Protein AF-A0A965IZ33-F1 (afdb_monomer)

Foldseek 3Di:
DPPDPCPDQDPLVVVLVVLLVQLVVLLVVLVCVVCVVPDDPVVVVVVCVLQVVLVVVLSVLLSVLCVVLVLSVDRLQPDDPVSLVSQLVSLVVSLVVLVVVQVCCCPPPDVGGSDDNSSSVSSSVSSSCRSVVSSVVNNVVVVVVLPDPDDAAEEEEEDPDPQSVLLQVQQRPPSVHRHHHQAYEYPPPVQAQDDDPNHHYHHLVCVLVCCVVVVHAEYEYRDQDDALVVQLVSLVSCLVSLHAYWYADHCVPAVVSDGHPVNTGGDDLQSNVDDDDFDFPLVLLLVQQAQFEEEQAVCLFLLNLLLVVVSLVSHYVEYEYEEQDPPSLVVSVVVCCVVRVPHHYHYHNDALLPLVSVLVVLVVDLGQEYEYPFADDDQLVCLLVLLVRLSRLQNSLLSNLVSCFVSQHQEYEYEAELCLVVHLTSNNLSNVLSLLNLLLCQVVGNYAYEYEYDWAEPPTPPDLSVQLVVQVVVQDAREDADQLAWTFYDYSNRVSSVSSRRRSPGPHNWYKYFDRPDIDGVVVSSVSVCSNVSHDEPPRYHYDHDHDDRRDDSYRDDPDDPVQWADDPGRGITTGNDDRFDPVLNVLSVVVNVCSVVDDSPPDDSVVVSVVSVVSCCCNVPPDPPPPPVFVVLLVVCCVPQNDALFGDDPRDTDDQVCCCVFQVQKDFDPGRDRSNDPPGDIGGNPPPDDDPVVRGTDPDDD

Structure (mmCIF, N/CA/C/O backbone):
data_AF-A0A965IZ33-F1
#
_entry.id   AF-A0A965IZ33-F1
#
loop_
_atom_site.group_PDB
_atom_site.id
_atom_site.type_symbol
_atom_site.label_atom_id
_atom_site.label_alt_id
_atom_site.label_comp_id
_atom_site.label_asym_id
_atom_site.label_entity_id
_atom_site.label_seq_id
_atom_site.pdbx_PDB_ins_code
_atom_site.Cartn_x
_atom_site.Cartn_y
_atom_site.Cartn_z
_atom_site.occupancy
_atom_site.B_iso_or_equiv
_atom_site.auth_seq_id
_atom_site.auth_comp_id
_atom_site.auth_asym_id
_atom_site.auth_atom_id
_atom_site.pdbx_PDB_model_num
ATOM 1 N N . MET A 1 1 ? -14.655 -6.123 55.366 1.00 35.91 1 MET A N 1
ATOM 2 C CA . MET A 1 1 ? -15.779 -6.940 54.850 1.00 35.91 1 MET A CA 1
ATOM 3 C C . MET A 1 1 ? -15.401 -7.490 53.475 1.00 35.91 1 MET A C 1
ATOM 5 O O . MET A 1 1 ? -15.659 -6.842 52.479 1.00 35.91 1 MET A O 1
ATOM 9 N N . ASN A 1 2 ? -14.734 -8.649 53.425 1.00 28.41 2 ASN A N 1
ATOM 10 C CA . ASN A 1 2 ? -14.195 -9.268 52.197 1.00 28.41 2 ASN A CA 1
ATOM 11 C C . ASN A 1 2 ? -14.794 -10.672 51.960 1.00 28.41 2 ASN A C 1
ATOM 13 O O . ASN A 1 2 ? -14.105 -11.594 51.541 1.00 28.41 2 ASN A O 1
ATOM 17 N N . PHE A 1 3 ? -16.081 -10.867 52.265 1.00 32.06 3 PHE A N 1
ATOM 18 C CA . PHE A 1 3 ? -16.703 -12.201 52.250 1.00 32.06 3 PHE A CA 1
ATOM 19 C C . PHE A 1 3 ? -17.368 -12.597 50.915 1.00 32.06 3 PHE A C 1
ATOM 21 O O . PHE A 1 3 ? -18.018 -13.633 50.842 1.00 32.06 3 PHE A O 1
ATOM 28 N N . LEU A 1 4 ? -17.223 -11.803 49.844 1.00 40.75 4 LEU A N 1
ATOM 29 C CA . LEU A 1 4 ? -17.969 -12.002 48.588 1.00 40.75 4 LEU A CA 1
ATOM 30 C C . LEU A 1 4 ? -17.113 -11.985 47.308 1.00 40.75 4 LEU A C 1
ATOM 32 O O . LEU A 1 4 ? -17.616 -11.668 46.232 1.00 40.75 4 LEU A O 1
ATOM 36 N N . SER A 1 5 ? -15.840 -12.395 47.353 1.00 34.38 5 SER A N 1
ATOM 37 C CA . SER A 1 5 ? -15.087 -12.647 46.111 1.00 34.38 5 SER A CA 1
ATOM 38 C C . SER A 1 5 ? -15.433 -14.028 45.523 1.00 34.38 5 SER A C 1
ATOM 40 O O . SER A 1 5 ? -14.655 -14.981 45.596 1.00 34.38 5 SER A O 1
ATOM 42 N N . PHE A 1 6 ? -16.619 -14.169 44.927 1.00 47.00 6 PHE A N 1
ATOM 43 C CA . PHE A 1 6 ? -17.034 -15.393 44.231 1.00 47.00 6 PHE A CA 1
ATOM 44 C C . PHE A 1 6 ? -16.296 -15.549 42.879 1.00 47.00 6 PHE A C 1
ATOM 46 O O . PHE A 1 6 ? -16.851 -15.306 41.803 1.00 47.00 6 PHE A O 1
ATOM 53 N N . LYS A 1 7 ? -15.032 -15.991 42.902 1.00 44.31 7 LYS A N 1
ATOM 54 C CA . LYS A 1 7 ? -14.272 -16.381 41.691 1.00 44.31 7 LYS A CA 1
ATOM 55 C C . LYS A 1 7 ? -14.630 -17.785 41.163 1.00 44.31 7 LYS A C 1
ATOM 57 O O . LYS A 1 7 ? -14.311 -18.087 40.019 1.00 44.31 7 LYS A O 1
ATOM 62 N N . SER A 1 8 ? -15.347 -18.612 41.929 1.00 50.97 8 SER A N 1
ATOM 63 C CA . SER A 1 8 ? -15.806 -19.951 41.520 1.00 50.97 8 SER A CA 1
ATOM 64 C C . SER A 1 8 ? -17.309 -19.991 41.199 1.00 50.97 8 SER A C 1
ATOM 66 O O . SER A 1 8 ? -18.077 -19.123 41.627 1.00 50.97 8 SER A O 1
ATOM 68 N N . ARG A 1 9 ? -17.730 -20.992 40.404 1.00 58.75 9 ARG A N 1
ATOM 69 C CA . ARG A 1 9 ? -19.145 -21.304 40.129 1.00 58.75 9 ARG A CA 1
ATOM 70 C C . ARG A 1 9 ? -19.872 -21.437 41.470 1.00 58.75 9 ARG A C 1
ATOM 72 O O . ARG A 1 9 ? -19.558 -22.355 42.220 1.00 58.75 9 ARG A O 1
ATOM 79 N N . THR A 1 10 ? -20.807 -20.535 41.776 1.00 67.62 10 THR A N 1
ATOM 80 C CA . THR A 1 10 ? -21.605 -20.613 43.007 1.00 67.62 10 THR A CA 1
ATOM 81 C C . THR A 1 10 ? -22.274 -21.993 43.061 1.00 67.62 10 THR A C 1
ATOM 83 O O . THR A 1 10 ? -22.997 -22.335 42.119 1.00 67.62 10 THR A O 1
ATOM 86 N N . PRO A 1 11 ? -22.007 -22.818 44.090 1.00 79.88 11 PRO A N 1
ATOM 87 C CA . PRO A 1 11 ? -22.611 -24.137 44.204 1.00 79.88 11 PRO A CA 1
ATOM 88 C C . PRO A 1 11 ? -24.137 -24.055 44.128 1.00 79.88 11 PRO A C 1
ATOM 90 O O . PRO A 1 11 ? -24.753 -23.213 44.780 1.00 79.88 11 PRO A O 1
ATOM 93 N N . ARG A 1 12 ? -24.761 -24.941 43.343 1.00 82.75 12 ARG A N 1
ATOM 94 C CA . ARG A 1 12 ? -26.215 -24.912 43.090 1.00 82.75 12 ARG A CA 1
ATOM 95 C C . ARG A 1 12 ? -27.047 -25.021 44.367 1.00 82.75 12 ARG A C 1
ATOM 97 O O . ARG A 1 12 ? -28.110 -24.419 44.447 1.00 82.75 12 ARG A O 1
ATOM 104 N N . TRP A 1 13 ? -26.550 -25.741 45.373 1.00 83.75 13 TRP A N 1
ATOM 105 C CA . TRP A 1 13 ? -27.223 -25.866 46.664 1.00 83.75 13 TRP A CA 1
ATOM 106 C C . TRP A 1 13 ? -27.332 -24.520 47.399 1.00 83.75 13 TRP A C 1
ATOM 108 O O . TRP A 1 13 ? -28.352 -24.273 48.029 1.00 83.75 13 TRP A O 1
ATOM 118 N N . ILE A 1 14 ? -26.353 -23.614 47.249 1.00 86.12 14 ILE A N 1
ATOM 119 C CA . ILE A 1 14 ? -26.418 -22.261 47.830 1.00 86.12 14 ILE A CA 1
ATOM 120 C C . ILE A 1 14 ? -27.552 -21.467 47.183 1.00 86.12 14 ILE A C 1
ATOM 122 O O . ILE A 1 14 ? -28.280 -20.769 47.878 1.00 86.12 14 ILE A O 1
ATOM 126 N N . VAL A 1 15 ? -27.725 -21.598 45.864 1.00 87.75 15 VAL A N 1
ATOM 127 C CA . VAL A 1 15 ? -28.808 -20.924 45.131 1.00 87.75 15 VAL A CA 1
ATOM 128 C C . VAL A 1 15 ? -30.169 -21.436 45.596 1.00 87.75 15 VAL A C 1
ATOM 130 O O . VAL A 1 15 ? -31.047 -20.634 45.882 1.00 87.75 15 VAL A O 1
ATOM 133 N N . VAL A 1 16 ? -30.322 -22.756 45.748 1.00 89.81 16 VAL A N 1
ATOM 134 C CA . VAL A 1 16 ? -31.561 -23.359 46.267 1.00 89.81 16 VAL A CA 1
ATOM 135 C C . VAL A 1 16 ? -31.873 -22.857 47.676 1.00 89.81 16 VAL A C 1
ATOM 137 O O . VAL A 1 16 ? -32.997 -22.439 47.934 1.00 89.81 16 VAL A O 1
ATOM 140 N N . VAL A 1 17 ? -30.887 -22.863 48.578 1.00 91.00 17 VAL A N 1
ATOM 141 C CA . VAL A 1 17 ? -31.070 -22.377 49.954 1.00 91.00 17 VAL A CA 1
ATOM 142 C C . VAL A 1 17 ? -31.431 -20.891 49.959 1.00 91.00 17 VAL A C 1
ATOM 144 O O . VAL A 1 17 ? -32.381 -20.506 50.629 1.00 91.00 17 VAL A O 1
ATOM 147 N N . ALA A 1 18 ? -30.735 -20.062 49.179 1.00 91.31 18 ALA A N 1
ATOM 148 C CA . ALA A 1 18 ? -31.028 -18.635 49.077 1.00 91.31 18 ALA A CA 1
ATOM 149 C C . ALA A 1 18 ? -32.442 -18.369 48.538 1.00 91.31 18 ALA A C 1
ATOM 151 O O . ALA A 1 18 ? -33.161 -17.553 49.107 1.00 91.31 18 ALA A O 1
ATOM 152 N N . ASP A 1 19 ? -32.866 -19.078 47.489 1.00 92.69 19 ASP A N 1
ATOM 153 C CA . ASP A 1 19 ? -34.197 -18.919 46.896 1.00 92.69 19 ASP A CA 1
ATOM 154 C C . ASP A 1 19 ? -35.310 -19.340 47.870 1.00 92.69 19 ASP A C 1
ATOM 156 O O . ASP A 1 19 ? -36.341 -18.671 47.955 1.00 92.69 19 ASP A O 1
ATOM 160 N N . LEU A 1 20 ? -35.098 -20.411 48.646 1.00 94.00 20 LEU A N 1
ATOM 161 C CA . LEU A 1 20 ? -36.028 -20.830 49.700 1.00 94.00 20 LEU A CA 1
ATOM 162 C C . LEU A 1 20 ? -36.089 -19.819 50.849 1.00 94.00 20 LEU A C 1
ATOM 164 O O . LEU A 1 20 ? -37.179 -19.521 51.335 1.00 94.00 20 LEU A O 1
ATOM 168 N N . THR A 1 21 ? -34.951 -19.254 51.258 1.00 94.31 21 THR A N 1
ATOM 169 C CA . THR A 1 21 ? -34.909 -18.196 52.277 1.00 94.31 21 THR A CA 1
ATOM 170 C C . THR A 1 21 ? -35.626 -16.938 51.793 1.00 94.31 21 THR A C 1
ATOM 172 O O . THR A 1 21 ? -36.412 -16.364 52.539 1.00 94.31 21 THR A O 1
ATOM 175 N N . ILE A 1 22 ? -35.426 -16.540 50.533 1.00 94.69 22 ILE A N 1
ATOM 176 C CA . ILE A 1 22 ? -36.132 -15.405 49.923 1.00 94.69 22 ILE A CA 1
ATOM 177 C C . ILE A 1 22 ? -37.646 -15.652 49.908 1.00 94.69 22 ILE A C 1
ATOM 179 O O . ILE A 1 22 ? -38.409 -14.761 50.276 1.00 94.69 22 ILE A O 1
ATOM 183 N N . ALA A 1 23 ? -38.089 -16.859 49.542 1.00 93.94 23 ALA A N 1
ATOM 184 C CA . ALA A 1 23 ? -39.506 -17.219 49.569 1.00 93.94 23 ALA A CA 1
ATOM 185 C C . ALA A 1 23 ? -40.085 -17.214 50.998 1.00 93.94 23 ALA A C 1
ATOM 187 O O . ALA A 1 23 ? -41.206 -16.762 51.215 1.00 93.94 23 ALA A O 1
ATOM 188 N N . ALA A 1 24 ? -39.317 -17.659 51.996 1.00 93.38 24 ALA A N 1
ATOM 189 C CA . ALA A 1 24 ? -39.726 -17.589 53.398 1.00 93.38 24 ALA A CA 1
ATOM 190 C C . ALA A 1 24 ? -39.815 -16.139 53.909 1.00 93.38 24 ALA A C 1
ATOM 192 O O . ALA A 1 24 ? -40.760 -15.792 54.616 1.00 93.38 24 ALA A O 1
ATOM 193 N N . MET A 1 25 ? -38.879 -15.270 53.511 1.00 94.25 25 MET A N 1
ATOM 194 C CA . MET A 1 25 ? -38.942 -13.833 53.804 1.00 94.25 25 MET A CA 1
ATOM 195 C C . MET A 1 25 ? -40.164 -13.181 53.149 1.00 94.25 25 MET A C 1
ATOM 197 O O . MET A 1 25 ? -40.841 -12.380 53.788 1.00 94.25 25 MET A O 1
ATOM 201 N N . ALA A 1 26 ? -40.482 -13.551 51.905 1.00 95.25 26 ALA A N 1
ATOM 202 C CA . ALA A 1 26 ? -41.687 -13.096 51.218 1.00 95.25 26 ALA A CA 1
ATOM 203 C C . ALA A 1 26 ? -42.967 -13.521 51.949 1.00 95.25 26 ALA A C 1
ATOM 205 O O . ALA A 1 26 ? -43.865 -12.698 52.117 1.00 95.25 26 ALA A O 1
ATOM 206 N N . LEU A 1 27 ? -43.030 -14.763 52.442 1.00 93.06 27 LEU A N 1
ATOM 207 C CA . LEU A 1 27 ? -44.142 -15.239 53.265 1.00 93.06 27 LEU A CA 1
ATOM 208 C C . LEU A 1 27 ? -44.263 -14.426 54.564 1.00 93.06 27 LEU A C 1
ATOM 210 O O . LEU A 1 27 ? -45.355 -13.977 54.902 1.00 93.06 27 LEU A O 1
ATOM 214 N N . GLY A 1 28 ? -43.151 -14.180 55.262 1.00 90.12 28 GLY A N 1
ATOM 215 C CA . GLY A 1 28 ? -43.133 -13.348 56.469 1.00 90.12 28 GLY A CA 1
ATOM 216 C C . GLY A 1 28 ? -43.634 -11.924 56.211 1.00 90.12 28 GLY A C 1
ATOM 217 O O . GLY A 1 28 ? -44.478 -11.424 56.950 1.00 90.12 28 GLY A O 1
ATOM 218 N N . ILE A 1 29 ? -43.187 -11.296 55.120 1.00 90.50 29 ILE A N 1
ATOM 219 C CA . ILE A 1 29 ? -43.644 -9.959 54.716 1.00 90.50 29 ILE A CA 1
ATOM 220 C C . ILE A 1 29 ? -45.129 -9.968 54.337 1.00 90.50 29 ILE A C 1
ATOM 222 O O . ILE A 1 29 ? -45.852 -9.057 54.727 1.00 90.50 29 ILE A O 1
ATOM 226 N N . ALA A 1 30 ? -45.620 -11.004 53.653 1.00 91.75 30 ALA A N 1
ATOM 227 C CA . ALA A 1 30 ? -47.043 -11.143 53.340 1.00 91.75 30 ALA A CA 1
ATOM 228 C C . ALA A 1 30 ? -47.914 -11.233 54.608 1.00 91.75 30 ALA A C 1
ATOM 230 O O . ALA A 1 30 ? -48.994 -10.645 54.661 1.00 91.75 30 ALA A O 1
ATOM 231 N N . TYR A 1 31 ? -47.431 -11.921 55.645 1.00 88.06 31 TYR A N 1
ATOM 232 C CA . TYR A 1 31 ? -48.082 -11.964 56.955 1.00 88.06 31 TYR A CA 1
ATOM 233 C C . TYR A 1 31 ? -48.046 -10.605 57.671 1.00 88.06 31 TYR A C 1
ATOM 235 O O . TYR A 1 31 ? -49.074 -10.175 58.191 1.00 88.06 31 TYR A O 1
ATOM 243 N N . LEU A 1 32 ? -46.909 -9.901 57.654 1.00 86.44 32 LEU A N 1
ATOM 244 C CA . LEU A 1 32 ? -46.787 -8.562 58.247 1.00 86.44 32 LEU A CA 1
ATOM 245 C C . LEU A 1 32 ? -47.727 -7.549 57.582 1.00 86.44 32 LEU A C 1
ATOM 247 O O . LEU A 1 32 ? -48.401 -6.797 58.280 1.00 86.44 32 LEU A O 1
ATOM 251 N N . LEU A 1 33 ? -47.807 -7.570 56.247 1.00 86.44 33 LEU A N 1
ATOM 252 C CA . LEU A 1 33 ? -48.692 -6.698 55.473 1.00 86.44 33 LEU A CA 1
ATOM 253 C C . LEU A 1 33 ? -50.172 -7.007 55.716 1.00 86.44 33 LEU A C 1
ATOM 255 O O . LEU A 1 33 ? -50.982 -6.091 55.777 1.00 86.44 33 LEU A O 1
ATOM 259 N N . ARG A 1 34 ? -50.543 -8.283 55.888 1.00 84.12 34 ARG A N 1
ATOM 260 C CA . ARG A 1 34 ? -51.941 -8.657 56.158 1.00 84.12 34 ARG A CA 1
ATOM 261 C C . ARG A 1 34 ? -52.457 -8.121 57.489 1.00 84.12 34 ARG A C 1
ATOM 263 O O . ARG A 1 34 ? -53.636 -7.800 57.592 1.00 84.12 34 ARG A O 1
ATOM 270 N N . PHE A 1 35 ? -51.600 -8.118 58.502 1.00 78.50 35 PHE A N 1
ATOM 271 C CA . PHE A 1 35 ? -51.963 -7.791 59.879 1.00 78.50 35 PHE A CA 1
ATOM 272 C C . PHE A 1 35 ? -51.661 -6.340 60.259 1.00 78.50 35 PHE A C 1
ATOM 274 O O . PHE A 1 35 ? -51.789 -5.984 61.429 1.00 78.50 35 PHE A O 1
ATOM 281 N N . ASP A 1 36 ? -51.252 -5.526 59.279 1.00 70.12 36 ASP A N 1
ATOM 282 C CA . ASP A 1 36 ? -51.009 -4.081 59.383 1.00 70.12 36 ASP A CA 1
ATOM 283 C C . ASP A 1 36 ? -50.126 -3.678 60.585 1.00 70.12 36 ASP A C 1
ATOM 285 O O . ASP A 1 36 ? -50.217 -2.581 61.123 1.00 70.12 36 ASP A O 1
ATOM 289 N N . MET A 1 37 ? -49.293 -4.614 61.064 1.00 65.00 37 MET A N 1
ATOM 290 C CA . MET A 1 37 ? -48.515 -4.534 62.312 1.00 65.00 37 MET A CA 1
ATOM 291 C C . MET A 1 37 ? -49.319 -4.216 63.596 1.00 65.00 37 MET A C 1
ATOM 293 O O . MET A 1 37 ? -48.711 -3.951 64.632 1.00 65.00 37 MET A O 1
ATOM 297 N N . MET A 1 38 ? -50.657 -4.282 63.566 1.00 64.69 38 MET A N 1
ATOM 298 C CA . MET A 1 38 ? -51.553 -3.929 64.682 1.00 64.69 38 MET A CA 1
ATOM 299 C C . MET A 1 38 ? -52.382 -5.110 65.218 1.00 64.69 38 MET A C 1
ATOM 301 O O . MET A 1 38 ? -53.336 -4.900 65.966 1.00 64.69 38 MET 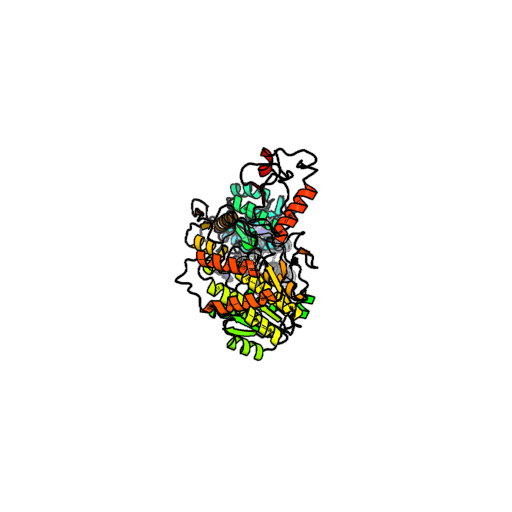A O 1
ATOM 305 N N . ALA A 1 39 ? -52.052 -6.353 64.849 1.00 71.19 39 ALA A N 1
ATOM 306 C CA . ALA A 1 39 ? -52.787 -7.522 65.332 1.00 71.19 39 ALA A CA 1
ATOM 307 C C . ALA A 1 39 ? -52.683 -7.697 66.856 1.00 71.19 39 ALA A C 1
ATOM 309 O O . ALA A 1 39 ? -51.618 -7.557 67.457 1.00 71.19 39 ALA A O 1
ATOM 310 N N . ASP A 1 40 ? -53.806 -8.067 67.462 1.00 74.44 40 ASP A N 1
ATOM 311 C CA . ASP A 1 40 ? -53.905 -8.458 68.858 1.00 74.44 40 ASP A CA 1
ATOM 312 C C . ASP A 1 40 ? -53.204 -9.806 69.112 1.00 74.44 40 ASP A C 1
ATOM 314 O O . ASP A 1 40 ? -53.103 -10.674 68.237 1.00 74.44 40 ASP A O 1
ATOM 318 N N . GLN A 1 41 ? -52.724 -10.000 70.344 1.00 74.50 41 GLN A N 1
ATOM 319 C CA . GLN A 1 41 ? -51.937 -11.178 70.729 1.00 74.50 41 GLN A CA 1
ATOM 320 C C . GLN A 1 41 ? -52.689 -12.500 70.481 1.00 74.50 41 GLN A C 1
ATOM 322 O O . GLN A 1 41 ? -52.070 -13.530 70.202 1.00 74.50 41 GLN A O 1
ATOM 327 N N . GLU A 1 42 ? -54.022 -12.490 70.564 1.00 76.56 42 GLU A N 1
ATOM 328 C CA . GLU A 1 42 ? -54.849 -13.676 70.350 1.00 76.56 42 GLU A CA 1
ATOM 329 C C . GLU A 1 42 ? -54.879 -14.095 68.871 1.00 76.56 42 GLU A C 1
ATOM 331 O O . GLU A 1 42 ? -54.679 -15.276 68.562 1.00 76.56 42 GLU A O 1
ATOM 336 N N . THR A 1 43 ? -55.048 -13.142 67.950 1.00 76.50 43 THR A N 1
ATOM 337 C CA . THR A 1 43 ? -55.001 -13.394 66.499 1.00 76.50 43 THR A CA 1
ATOM 338 C C . THR A 1 43 ? -53.626 -13.886 66.056 1.00 76.50 43 THR A C 1
ATOM 340 O O . THR A 1 43 ? -53.537 -14.862 65.305 1.00 76.50 43 THR A O 1
ATOM 343 N N . VAL A 1 44 ? -52.547 -13.291 66.578 1.00 78.62 44 VAL A N 1
ATOM 344 C CA . VAL A 1 44 ? -51.171 -13.727 66.282 1.00 78.62 44 VAL A CA 1
ATOM 345 C C . VAL A 1 44 ? -50.942 -15.171 66.733 1.00 78.62 44 VAL A C 1
ATOM 347 O O . VAL A 1 44 ? -50.417 -15.976 65.966 1.00 78.62 44 VAL A O 1
ATOM 350 N N . ASN A 1 45 ? -51.382 -15.538 67.940 1.00 79.81 45 ASN A N 1
ATOM 351 C CA . ASN A 1 45 ? -51.218 -16.899 68.458 1.00 79.81 45 ASN A CA 1
ATOM 352 C C . ASN A 1 45 ? -52.018 -17.937 67.650 1.00 79.81 45 ASN A C 1
ATOM 354 O O . ASN A 1 45 ? -51.513 -19.034 67.385 1.00 79.81 45 ASN A O 1
ATOM 358 N N . LYS A 1 46 ? -53.246 -17.602 67.228 1.00 79.50 46 LYS A N 1
ATOM 359 C CA . LYS A 1 46 ? -54.080 -18.482 66.386 1.00 79.50 46 LYS A CA 1
ATOM 360 C C . LYS A 1 46 ? -53.438 -18.729 65.021 1.00 79.50 46 LYS A C 1
ATOM 362 O O . LYS A 1 46 ? -53.320 -19.881 64.601 1.00 79.50 46 LYS A O 1
ATOM 367 N N . GLU A 1 47 ? -52.978 -17.673 64.358 1.00 81.88 47 GLU A N 1
ATOM 368 C CA . GLU A 1 47 ? -52.346 -17.757 63.036 1.00 81.88 47 GLU A CA 1
ATOM 369 C C . GLU A 1 47 ? -50.960 -18.411 63.108 1.00 81.88 47 GLU A C 1
ATOM 371 O O . GLU A 1 47 ? -50.627 -19.238 62.261 1.00 81.88 47 GLU A O 1
ATOM 376 N N . TRP A 1 48 ? -50.179 -18.165 64.165 1.00 82.06 48 TRP A N 1
ATOM 377 C CA . TRP A 1 48 ? -48.899 -18.844 64.390 1.00 82.06 48 TRP A CA 1
ATOM 378 C C . TRP A 1 48 ? -49.058 -20.357 64.585 1.00 82.06 48 TRP A C 1
ATOM 380 O O . TRP A 1 48 ? -48.284 -21.149 64.040 1.00 82.06 48 TRP A O 1
ATOM 390 N N . ASN A 1 49 ? -50.086 -20.795 65.316 1.00 82.44 49 ASN A N 1
ATOM 391 C CA . ASN A 1 49 ? -50.382 -22.220 65.494 1.00 82.44 49 ASN A CA 1
ATOM 392 C C . ASN A 1 49 ? -50.775 -22.905 64.167 1.00 82.44 49 ASN A C 1
ATOM 394 O O . ASN A 1 49 ? -50.476 -24.079 63.952 1.00 82.44 49 ASN A O 1
ATOM 398 N N . GLN A 1 50 ? -51.416 -22.178 63.246 1.00 81.06 50 GLN A N 1
ATOM 399 C CA . GLN A 1 50 ? -51.732 -22.683 61.905 1.00 81.06 50 GLN A CA 1
ATOM 400 C C . GLN A 1 50 ? -50.508 -22.667 60.974 1.00 81.06 50 GLN A C 1
ATOM 402 O O . GLN A 1 50 ? -50.247 -23.651 60.271 1.00 81.06 50 GLN A O 1
ATOM 407 N N . LEU A 1 51 ? -49.724 -21.587 61.010 1.00 84.50 51 LEU A N 1
ATOM 408 C CA . LEU A 1 51 ? -48.521 -21.399 60.203 1.00 84.50 51 LEU A CA 1
ATOM 409 C C . LEU A 1 51 ? -47.434 -22.413 60.568 1.00 84.50 51 LEU A C 1
ATOM 411 O O . LEU A 1 51 ? -46.892 -23.067 59.682 1.00 84.50 51 LEU A O 1
ATOM 415 N N . SER A 1 52 ? -47.149 -22.600 61.858 1.00 84.25 52 SER A N 1
ATOM 416 C CA . SER A 1 52 ? -46.109 -23.523 62.344 1.00 84.25 52 SER A CA 1
ATOM 417 C C . SER A 1 52 ? -46.333 -24.975 61.904 1.00 84.25 52 SER A C 1
ATOM 419 O O . SER A 1 52 ? -45.372 -25.685 61.613 1.00 84.25 52 SER A O 1
ATOM 421 N N . LYS A 1 53 ? -47.593 -25.405 61.763 1.00 83.50 53 LYS A N 1
ATOM 422 C CA . LYS A 1 53 ? -47.949 -26.728 61.220 1.00 83.50 53 LYS A CA 1
ATOM 423 C C . LYS A 1 53 ? -47.778 -26.815 59.700 1.00 83.50 53 LYS A C 1
ATOM 425 O O . LYS A 1 53 ? -47.488 -27.885 59.176 1.00 83.50 53 LYS A O 1
ATOM 430 N N . SER A 1 54 ? -47.945 -25.697 58.996 1.00 85.31 54 SER A N 1
ATOM 431 C CA . SER A 1 54 ? -47.986 -25.636 57.527 1.00 85.31 54 SER A CA 1
ATOM 432 C C . SER A 1 54 ? -46.648 -25.209 56.899 1.00 85.31 54 SER A C 1
ATOM 434 O O . SER A 1 54 ? -46.436 -25.399 55.702 1.00 85.31 54 SER A O 1
ATOM 436 N N . ILE A 1 55 ? -45.708 -24.674 57.686 1.00 89.00 55 ILE A N 1
ATOM 437 C CA . ILE A 1 55 ? -44.439 -24.117 57.191 1.00 89.00 55 ILE A CA 1
ATOM 438 C C . ILE A 1 55 ? -43.499 -25.178 56.602 1.00 89.00 55 ILE A C 1
ATOM 440 O O . ILE A 1 55 ? -42.815 -24.924 55.613 1.00 89.00 55 ILE A O 1
ATOM 444 N N . TRP A 1 56 ? -43.510 -26.400 57.140 1.00 90.19 56 TRP A N 1
ATOM 445 C CA . TRP A 1 56 ? -42.743 -27.512 56.568 1.00 90.19 56 TRP A CA 1
ATOM 446 C C . TRP A 1 56 ? -43.273 -27.917 55.193 1.00 90.19 56 TRP A C 1
ATOM 448 O O . TRP A 1 56 ? -42.489 -28.153 54.273 1.00 90.19 56 TRP A O 1
ATOM 458 N N . LEU A 1 57 ? -44.600 -27.915 55.024 1.00 90.19 57 LEU A N 1
ATOM 459 C CA . LEU A 1 57 ? -45.229 -28.139 53.725 1.00 90.19 57 LEU A CA 1
ATOM 460 C C . LEU A 1 57 ? -44.888 -27.008 52.744 1.00 90.19 57 LEU A C 1
ATOM 462 O O . LEU A 1 57 ? -44.652 -27.282 51.568 1.00 90.19 57 LEU A O 1
ATOM 466 N N . PHE A 1 58 ? -44.793 -25.761 53.222 1.00 92.56 58 PHE A N 1
ATOM 467 C CA . PHE A 1 58 ? -44.359 -24.628 52.402 1.00 92.56 58 PHE A CA 1
ATOM 468 C C . PHE A 1 58 ? -42.967 -24.851 51.807 1.00 92.56 58 PHE A C 1
ATOM 470 O O . PHE A 1 58 ? -42.799 -24.796 50.586 1.00 92.56 58 PHE A O 1
ATOM 477 N N . PHE A 1 59 ? -41.982 -25.168 52.652 1.00 94.06 59 PHE A N 1
ATOM 478 C CA . PHE A 1 59 ? -40.624 -25.446 52.188 1.00 94.06 59 PHE A CA 1
ATOM 479 C C . PHE A 1 59 ? -40.569 -26.656 51.257 1.00 94.06 59 PHE A C 1
ATOM 481 O O . PHE A 1 59 ? -39.887 -26.594 50.235 1.00 94.06 59 PHE A O 1
ATOM 488 N N . LEU A 1 60 ? -41.310 -27.725 51.561 1.00 94.19 60 LEU A N 1
ATOM 489 C CA . LEU A 1 60 ? -41.337 -28.935 50.742 1.00 94.19 60 LEU A CA 1
ATOM 490 C C . LEU A 1 60 ? -41.878 -28.661 49.331 1.00 94.19 60 LEU A C 1
ATOM 492 O O . LEU A 1 60 ? -41.228 -29.004 48.343 1.00 94.19 60 LEU A O 1
ATOM 496 N N . VAL A 1 61 ? -43.037 -28.004 49.222 1.00 94.19 61 VAL A N 1
ATOM 497 C CA . VAL A 1 61 ? -43.657 -27.683 47.927 1.00 94.19 61 VAL A CA 1
ATOM 498 C C . VAL A 1 61 ? -42.780 -26.715 47.133 1.00 94.19 61 VAL A C 1
ATOM 500 O O . VAL A 1 61 ? -42.512 -26.972 45.957 1.00 94.19 61 VAL A O 1
ATOM 503 N N . LYS A 1 62 ? -42.275 -25.637 47.756 1.00 94.31 62 LYS A N 1
ATOM 504 C CA . LYS A 1 62 ? -41.368 -24.689 47.086 1.00 94.31 62 LYS A CA 1
ATOM 505 C C . LYS A 1 62 ? -40.100 -25.393 46.605 1.00 94.31 62 LYS A C 1
ATOM 507 O O . LYS A 1 62 ? -39.718 -25.200 45.456 1.00 94.31 62 LYS A O 1
ATOM 512 N N . PHE A 1 63 ? -39.486 -26.247 47.428 1.00 94.56 63 PHE A N 1
ATOM 513 C CA . PHE A 1 63 ? -38.293 -27.005 47.049 1.00 94.56 63 PHE A CA 1
ATOM 514 C C . PHE A 1 63 ? -38.551 -27.895 45.831 1.00 94.56 63 PHE A C 1
ATOM 516 O O . PHE A 1 63 ? -37.809 -27.806 44.854 1.00 94.56 63 PHE A O 1
ATOM 523 N N . ILE A 1 64 ? -39.623 -28.694 45.848 1.00 95.38 64 ILE A N 1
ATOM 524 C CA . ILE A 1 64 ? -39.974 -29.588 44.736 1.00 95.38 64 ILE A CA 1
ATOM 525 C C . ILE A 1 64 ? -40.214 -28.782 43.455 1.00 95.38 64 ILE A C 1
ATOM 527 O O . ILE A 1 64 ? -39.606 -29.069 42.424 1.00 95.38 64 ILE A O 1
ATOM 531 N N . VAL A 1 65 ? -41.043 -27.737 43.510 1.00 95.94 65 VAL A N 1
ATOM 532 C CA . VAL A 1 65 ? -41.380 -26.921 42.332 1.00 95.94 65 VAL A CA 1
ATOM 533 C C . VAL A 1 65 ? -40.148 -26.196 41.781 1.00 95.94 65 VAL A C 1
ATOM 535 O O . VAL A 1 65 ? -39.891 -26.238 40.576 1.00 95.94 65 VAL A O 1
ATOM 538 N N . PHE A 1 66 ? -39.345 -25.571 42.646 1.00 94.12 66 PHE A N 1
ATOM 539 C CA . PHE A 1 66 ? -38.134 -24.842 42.250 1.00 94.12 66 PHE A CA 1
ATOM 540 C C . PHE A 1 66 ? -37.070 -25.784 41.673 1.00 94.12 66 PHE A C 1
ATOM 542 O O . PHE A 1 66 ? -36.344 -25.426 40.737 1.00 94.12 66 PHE A O 1
ATOM 549 N N . TYR A 1 67 ? -36.985 -27.006 42.201 1.00 91.75 67 TYR A N 1
ATOM 550 C CA . TYR A 1 67 ? -36.091 -28.033 41.687 1.00 91.75 67 TYR A CA 1
ATOM 551 C C . TYR A 1 67 ? -36.543 -28.545 40.311 1.00 91.75 67 TYR A C 1
ATOM 553 O O . TYR A 1 67 ? -35.737 -28.548 39.378 1.00 91.75 67 TYR A O 1
ATOM 561 N N . LEU A 1 68 ? -37.828 -28.891 40.151 1.00 93.00 68 LEU A N 1
ATOM 562 C CA . LEU A 1 68 ? -38.404 -29.403 38.899 1.00 93.00 68 LEU A CA 1
ATOM 563 C C . LEU A 1 68 ? -38.347 -28.380 37.759 1.00 93.00 68 LEU A C 1
ATOM 565 O O . LEU A 1 68 ? -37.983 -28.728 36.636 1.00 93.00 68 LEU A O 1
ATOM 569 N N . LEU A 1 69 ? -38.637 -27.110 38.051 1.00 91.38 69 LEU A N 1
ATOM 570 C CA . LEU A 1 69 ? -38.552 -26.012 37.079 1.00 91.38 69 LEU A CA 1
ATOM 571 C C . LEU A 1 69 ? -37.135 -25.451 36.915 1.00 91.38 69 LEU A C 1
ATOM 573 O O . LEU A 1 69 ? -36.921 -24.508 36.150 1.00 91.38 69 LEU A O 1
ATOM 577 N N . LYS A 1 70 ? -36.150 -26.060 37.589 1.00 90.06 70 LYS A N 1
ATOM 578 C CA . LYS A 1 70 ? -34.715 -25.827 37.384 1.00 90.06 70 LYS A CA 1
ATOM 579 C C . LYS A 1 70 ? -34.296 -24.360 37.537 1.00 90.06 70 LYS A C 1
ATOM 581 O O . LYS A 1 70 ? -33.327 -23.932 36.908 1.00 90.06 70 LYS A O 1
ATOM 586 N N . ILE A 1 71 ? -34.956 -23.591 38.409 1.00 88.62 71 ILE A N 1
ATOM 587 C CA . ILE A 1 71 ? -34.617 -22.168 38.621 1.00 88.62 71 ILE A CA 1
ATOM 588 C C . ILE A 1 71 ? -33.195 -21.977 39.181 1.00 88.62 71 ILE A C 1
ATOM 590 O O . ILE A 1 71 ? -32.554 -20.956 38.946 1.00 88.62 71 ILE A O 1
ATOM 594 N N . HIS A 1 72 ? -32.671 -22.998 39.865 1.00 82.75 72 HIS A N 1
ATOM 595 C CA . HIS A 1 72 ? -31.331 -23.030 40.453 1.00 82.75 72 HIS A CA 1
ATOM 596 C C . HIS A 1 72 ? -30.210 -23.312 39.434 1.00 82.75 72 HIS A C 1
ATOM 598 O O . HIS A 1 72 ? -29.030 -23.257 39.782 1.00 82.75 72 HIS A O 1
ATOM 604 N N . GLN A 1 73 ? -30.549 -23.685 38.193 1.00 78.19 73 GLN A N 1
ATOM 605 C CA . GLN A 1 73 ? -29.560 -24.020 37.161 1.00 78.19 73 GLN A CA 1
ATOM 606 C C . GLN A 1 73 ? -29.055 -22.792 36.395 1.00 78.19 73 GLN A C 1
ATOM 608 O O . GLN A 1 73 ? -27.991 -22.868 35.779 1.00 78.19 73 GLN A O 1
ATOM 613 N N . GLY A 1 74 ? -29.785 -21.673 36.451 1.00 67.12 74 GLY A N 1
ATOM 614 C CA . GLY A 1 74 ? -29.379 -20.413 35.836 1.00 67.12 74 GLY A CA 1
ATOM 615 C C . GLY A 1 74 ? -28.118 -19.845 36.491 1.00 67.12 74 GLY A C 1
ATOM 616 O O . GLY A 1 74 ? -28.009 -19.754 37.716 1.00 67.12 74 GLY A O 1
ATOM 617 N N . LEU A 1 75 ? -27.141 -19.443 35.677 1.00 69.81 75 LEU A N 1
ATOM 618 C CA . LEU A 1 75 ? -25.975 -18.701 36.156 1.00 69.81 75 LEU A CA 1
ATOM 619 C C . LEU A 1 75 ? -26.438 -17.303 36.588 1.00 69.81 75 LEU A C 1
ATOM 621 O O . LEU A 1 75 ? -26.691 -16.463 35.732 1.00 69.81 75 LEU A O 1
ATOM 625 N N . LEU A 1 76 ? -26.486 -17.028 37.900 1.00 73.06 76 LEU A N 1
ATOM 626 C CA . LEU A 1 76 ? -26.971 -15.754 38.475 1.00 73.06 76 LEU A CA 1
ATOM 627 C C . LEU A 1 76 ? -26.409 -14.496 37.773 1.00 73.06 76 LEU A C 1
ATOM 629 O O . LEU A 1 76 ? -27.110 -13.507 37.574 1.00 73.06 76 LEU A O 1
ATOM 633 N N . ARG A 1 77 ? -25.144 -14.556 37.342 1.00 70.62 77 ARG A N 1
ATOM 634 C CA . ARG A 1 77 ? -24.398 -13.462 36.687 1.00 70.62 77 ARG A CA 1
ATOM 635 C C . ARG A 1 77 ? -24.824 -13.204 35.236 1.00 70.62 77 ARG A C 1
ATOM 637 O O . ARG A 1 77 ? -24.569 -12.132 34.702 1.00 70.62 77 ARG A O 1
ATOM 644 N N . HIS A 1 78 ? -25.467 -14.185 34.611 1.00 72.88 78 HIS A N 1
ATOM 645 C CA . HIS A 1 78 ? -25.929 -14.170 33.224 1.00 72.88 78 HIS A CA 1
ATOM 646 C C . HIS A 1 78 ? -27.450 -14.344 33.140 1.00 72.88 78 HIS A C 1
ATOM 648 O O . HIS A 1 78 ? -27.947 -14.889 32.160 1.00 72.88 78 HIS A O 1
ATOM 654 N N . THR A 1 79 ? -28.183 -13.874 34.158 1.00 80.75 79 THR A N 1
ATOM 655 C CA . THR A 1 79 ? -29.650 -13.953 34.187 1.00 80.75 79 THR A CA 1
ATOM 656 C C . THR A 1 79 ? -30.246 -13.380 32.896 1.00 80.75 79 THR A C 1
ATOM 658 O O . THR A 1 79 ? -29.983 -12.220 32.533 1.00 80.75 79 THR A O 1
ATOM 661 N N . SER A 1 80 ? -31.027 -14.223 32.221 1.00 82.44 80 SER A N 1
ATOM 662 C CA . SER A 1 80 ? -31.667 -13.998 30.925 1.00 82.44 80 SER A CA 1
ATOM 663 C C . SER A 1 80 ? -33.178 -13.765 31.066 1.00 82.44 80 SER A C 1
ATOM 665 O O . SER A 1 80 ? -33.755 -13.920 32.144 1.00 82.44 80 SER A O 1
ATOM 667 N N . THR A 1 81 ? -33.850 -13.413 29.968 1.00 84.56 81 THR A N 1
ATOM 668 C CA . THR A 1 81 ? -35.320 -13.308 29.932 1.00 84.56 81 THR A CA 1
ATOM 669 C C . THR A 1 81 ? -36.014 -14.662 30.123 1.00 84.56 81 THR A C 1
ATOM 671 O O . THR A 1 81 ? -37.141 -14.703 30.614 1.00 84.56 81 THR A O 1
ATOM 674 N N . GLU A 1 82 ? -35.356 -15.780 29.799 1.00 85.12 82 GLU A N 1
ATOM 675 C CA . GLU A 1 82 ? -35.886 -17.128 30.045 1.00 85.12 82 GLU A CA 1
ATOM 676 C C . GLU A 1 82 ? -35.897 -17.489 31.532 1.00 85.12 82 GLU A C 1
ATOM 678 O O . GLU A 1 82 ? -36.847 -18.114 32.007 1.00 85.12 82 GLU A O 1
ATOM 683 N N . ASP A 1 83 ? -34.887 -17.052 32.288 1.00 87.12 83 ASP A N 1
ATOM 684 C CA . ASP A 1 83 ? -34.822 -17.285 33.734 1.00 87.12 83 ASP A CA 1
ATOM 685 C C . ASP A 1 83 ? -35.980 -16.585 34.457 1.00 87.12 83 ASP A C 1
ATOM 687 O O . ASP A 1 83 ? -36.588 -17.163 35.359 1.00 87.12 83 ASP A O 1
ATOM 691 N N . LEU A 1 84 ? -36.357 -15.383 34.004 1.00 89.38 84 LEU A N 1
ATOM 692 C CA . LEU A 1 84 ? -37.526 -14.662 34.520 1.00 89.38 84 LEU A CA 1
ATOM 693 C C . LEU A 1 84 ? -38.826 -15.446 34.294 1.00 89.38 84 LEU A C 1
ATOM 695 O O . LEU A 1 84 ? -39.643 -15.547 35.209 1.00 89.38 84 LEU A O 1
ATOM 699 N N . LYS A 1 85 ? -39.002 -16.052 33.110 1.00 90.88 85 LYS A N 1
ATOM 700 C CA . LYS A 1 85 ? -40.169 -16.902 32.814 1.00 90.88 85 LYS A CA 1
ATOM 701 C C . LYS A 1 85 ? -40.213 -18.126 33.729 1.00 90.88 85 LYS A C 1
ATOM 703 O O . LYS A 1 85 ? -41.273 -18.448 34.259 1.00 90.88 85 LYS A O 1
ATOM 708 N N . ARG A 1 86 ? -39.074 -18.795 33.953 1.00 91.44 86 ARG A N 1
ATOM 709 C CA . ARG A 1 86 ? -39.001 -19.960 34.855 1.00 91.44 86 ARG A CA 1
ATOM 710 C C . ARG A 1 86 ? -39.348 -19.590 36.294 1.00 91.44 86 ARG A C 1
ATOM 712 O O . ARG A 1 86 ? -40.108 -20.318 36.923 1.00 91.44 86 ARG A O 1
ATOM 719 N N . ILE A 1 87 ? -38.843 -18.457 36.793 1.00 92.94 87 ILE A N 1
ATOM 720 C CA . ILE A 1 87 ? -39.189 -17.944 38.128 1.00 92.94 87 ILE A CA 1
ATOM 721 C C . ILE A 1 87 ? -40.691 -17.660 38.210 1.00 92.94 87 ILE A C 1
ATOM 723 O O . ILE A 1 87 ? -41.337 -18.123 39.145 1.00 92.94 87 ILE A O 1
ATOM 727 N N . PHE A 1 88 ? -41.263 -16.970 37.219 1.00 94.62 88 PHE A N 1
ATOM 728 C CA . PHE A 1 88 ? -42.697 -16.675 37.185 1.00 94.62 88 PHE A CA 1
ATOM 729 C C . PHE A 1 88 ? -43.548 -17.949 37.275 1.00 94.62 88 PHE A C 1
ATOM 731 O O . PHE A 1 88 ? -44.388 -18.061 38.165 1.00 94.62 88 PHE A O 1
ATOM 738 N N . PHE A 1 89 ? -43.290 -18.943 36.415 1.00 95.69 89 PHE A N 1
ATOM 739 C CA . PHE A 1 89 ? -44.034 -20.205 36.437 1.00 95.69 89 PHE A CA 1
ATOM 740 C C . PHE A 1 89 ? -43.799 -21.013 37.716 1.00 95.69 89 PHE A C 1
ATOM 742 O O . PHE A 1 89 ? -44.721 -21.675 38.182 1.00 95.69 89 PHE A O 1
ATOM 749 N N . ALA A 1 90 ? -42.607 -20.945 38.313 1.00 95.12 90 ALA A N 1
ATOM 750 C CA . ALA A 1 90 ? -42.318 -21.639 39.563 1.00 95.12 90 ALA A CA 1
ATOM 751 C C . ALA A 1 90 ? -43.066 -21.047 40.751 1.00 95.12 90 ALA A C 1
ATOM 753 O O . ALA A 1 90 ? -43.668 -21.786 41.532 1.00 95.12 90 ALA A O 1
ATOM 754 N N . VAL A 1 91 ? -43.079 -19.719 40.868 1.00 95.50 91 VAL A N 1
ATOM 755 C CA . VAL A 1 91 ? -43.854 -19.047 41.910 1.00 95.50 91 VAL A CA 1
ATOM 756 C C . VAL A 1 91 ? -45.346 -19.294 41.668 1.00 95.50 91 VAL A C 1
ATOM 758 O O . VAL A 1 91 ? -46.013 -19.772 42.580 1.00 95.50 91 VAL A O 1
ATOM 761 N N . LEU A 1 92 ? -45.838 -19.125 40.434 1.00 96.06 92 LEU A N 1
ATOM 762 C CA . LEU A 1 92 ? -47.242 -19.357 40.072 1.00 96.06 92 LEU A CA 1
ATOM 763 C C . LEU A 1 92 ? -47.712 -20.784 40.386 1.00 96.06 92 LEU A C 1
ATOM 765 O O . LEU A 1 92 ? -48.727 -20.957 41.056 1.00 96.06 92 LEU A O 1
ATOM 769 N N . LEU A 1 93 ? -46.965 -21.803 39.947 1.00 96.25 93 LEU A N 1
ATOM 770 C CA . LEU A 1 93 ? -47.307 -23.205 40.188 1.00 96.25 93 LEU A CA 1
ATOM 771 C C . LEU A 1 93 ? -47.310 -23.525 41.686 1.00 96.25 93 LEU A C 1
ATOM 773 O O . LEU A 1 93 ? -48.229 -24.182 42.168 1.00 96.25 93 LEU A O 1
ATOM 777 N N . SER A 1 94 ? -46.324 -23.027 42.439 1.00 94.81 94 SER A N 1
ATOM 778 C CA . SER A 1 94 ? -46.294 -23.222 43.892 1.00 94.81 94 SER A CA 1
ATOM 779 C C . SER A 1 94 ? -47.495 -22.573 44.589 1.00 94.81 94 SER A C 1
ATOM 781 O O . SER A 1 94 ? -48.132 -23.214 45.421 1.00 94.81 94 SER A O 1
ATOM 783 N N . SER A 1 95 ? -47.868 -21.346 44.207 1.00 93.81 95 SER A N 1
ATOM 784 C CA . SER A 1 95 ? -49.024 -20.641 44.770 1.00 93.81 95 SER A CA 1
ATOM 785 C C . SER A 1 95 ? -50.343 -21.329 44.406 1.00 93.81 95 SER A C 1
ATOM 787 O O . SER A 1 95 ? -51.213 -21.452 45.264 1.00 93.81 95 SER A O 1
ATOM 789 N N . MET A 1 96 ? -50.476 -21.860 43.184 1.00 94.31 96 MET A N 1
ATOM 790 C CA . MET A 1 96 ? -51.630 -22.677 42.787 1.00 94.31 96 MET A CA 1
ATOM 791 C C . MET A 1 96 ? -51.733 -23.969 43.605 1.00 94.31 96 MET A C 1
ATOM 793 O O . MET A 1 96 ? -52.822 -24.311 44.057 1.00 94.31 96 MET A O 1
ATOM 797 N N . LEU A 1 97 ? -50.616 -24.663 43.852 1.00 94.44 97 LEU A N 1
ATOM 798 C CA . LEU A 1 97 ? -50.602 -25.865 44.693 1.00 94.44 97 LEU A CA 1
ATOM 799 C C . LEU A 1 97 ? -51.019 -25.559 46.137 1.00 94.44 97 LEU A C 1
ATOM 801 O O . LEU A 1 97 ? -51.797 -26.319 46.711 1.00 94.44 97 LEU A O 1
ATOM 805 N N . PHE A 1 98 ? -50.569 -24.440 46.715 1.00 93.44 98 PHE A N 1
ATOM 806 C CA . PHE A 1 98 ? -51.024 -24.019 48.045 1.00 93.44 98 PHE A CA 1
ATOM 807 C C . PHE A 1 98 ? -52.497 -23.624 48.068 1.00 93.44 98 PHE A C 1
ATOM 809 O O . PHE A 1 98 ? -53.191 -23.952 49.026 1.00 93.44 98 PHE A O 1
ATOM 816 N N . PHE A 1 99 ? -52.985 -22.959 47.020 1.00 91.25 99 PHE A N 1
ATOM 817 C CA . PHE A 1 99 ? -54.392 -22.595 46.898 1.00 91.25 99 PHE A CA 1
ATOM 818 C C . PHE A 1 99 ? -55.280 -23.847 46.833 1.00 91.25 99 PHE A C 1
ATOM 820 O O . PHE A 1 99 ? -56.182 -24.003 47.652 1.00 91.25 99 PHE A O 1
ATOM 827 N N . ILE A 1 100 ? -54.970 -24.790 45.935 1.00 91.31 100 ILE A N 1
ATOM 828 C CA . ILE A 1 100 ? -55.707 -26.056 45.785 1.00 91.31 100 ILE A CA 1
ATOM 829 C C . ILE A 1 100 ? -55.613 -26.897 47.064 1.00 91.31 100 ILE A C 1
ATOM 831 O O . ILE A 1 100 ? -56.631 -27.375 47.562 1.00 91.31 100 ILE A O 1
ATOM 835 N N . GLY A 1 101 ? -54.413 -27.044 47.632 1.00 89.12 101 GLY A N 1
ATOM 836 C CA . GLY A 1 101 ? -54.208 -27.780 48.880 1.00 89.12 101 GLY A CA 1
ATOM 837 C C . GLY A 1 101 ? -54.942 -27.150 50.066 1.00 89.12 101 GLY A C 1
ATOM 838 O O . GLY A 1 101 ? -55.453 -27.865 50.925 1.00 89.12 101 GLY A O 1
ATOM 839 N N . GLY A 1 102 ? -55.036 -25.817 50.103 1.00 88.06 102 GLY A N 1
ATOM 840 C CA . GLY A 1 102 ? -55.758 -25.082 51.137 1.00 88.06 102 GLY A CA 1
ATOM 841 C C . GLY A 1 102 ? -57.259 -25.340 51.071 1.00 88.06 102 GLY A C 1
ATOM 842 O O . GLY A 1 102 ? -57.867 -25.627 52.098 1.00 88.06 102 GLY A O 1
ATOM 843 N N . TYR A 1 103 ? -57.833 -25.316 49.866 1.00 87.56 103 TYR A N 1
ATOM 844 C CA . TYR A 1 103 ? -59.231 -25.686 49.633 1.00 87.56 103 TYR A CA 1
ATOM 845 C C . TYR A 1 103 ? -59.504 -27.159 49.957 1.00 87.56 103 TYR A C 1
ATOM 847 O O . TYR A 1 103 ? -60.504 -27.470 50.601 1.00 87.56 103 TYR A O 1
ATOM 855 N N . ALA A 1 104 ? -58.606 -28.066 49.566 1.00 88.00 104 ALA A N 1
ATOM 856 C CA . ALA A 1 104 ? -58.741 -29.485 49.877 1.00 88.00 104 ALA A CA 1
ATOM 857 C C . ALA A 1 104 ? -58.744 -29.735 51.395 1.00 88.00 104 ALA A C 1
ATOM 859 O O . ALA A 1 104 ? -59.605 -30.448 51.902 1.00 88.00 104 ALA A O 1
ATOM 860 N N . ARG A 1 105 ? -57.836 -29.100 52.142 1.00 87.25 105 ARG A N 1
ATOM 861 C CA . ARG A 1 105 ? -57.806 -29.196 53.608 1.00 87.25 105 ARG A CA 1
ATOM 862 C C . ARG A 1 105 ? -59.081 -28.637 54.252 1.00 87.25 105 ARG A C 1
ATOM 864 O O . ARG A 1 105 ? -59.634 -29.278 55.144 1.00 87.25 105 ARG A O 1
ATOM 871 N N . TYR A 1 106 ? -59.564 -27.493 53.762 1.00 86.50 106 TYR A N 1
ATOM 872 C CA . TYR A 1 106 ? -60.783 -26.855 54.257 1.00 86.50 106 TYR A CA 1
ATOM 873 C C . TYR A 1 106 ? -62.010 -27.769 54.115 1.00 86.50 106 TYR A C 1
ATOM 875 O O . TYR A 1 106 ? -62.740 -27.962 55.081 1.00 86.50 106 TYR A O 1
ATOM 883 N N . PHE A 1 107 ? -62.216 -28.375 52.941 1.00 86.81 107 PHE A N 1
ATOM 884 C CA . PHE A 1 107 ? -63.399 -29.204 52.683 1.00 86.81 107 PHE A CA 1
ATOM 885 C C . PHE A 1 107 ? -63.298 -30.646 53.202 1.00 86.81 107 PHE A C 1
ATOM 887 O O . PHE A 1 107 ? -64.326 -31.225 53.544 1.00 86.81 107 PHE A O 1
ATOM 894 N N . PHE A 1 108 ? -62.099 -31.238 53.253 1.00 85.12 108 PHE A N 1
ATOM 895 C CA . PHE A 1 108 ? -61.935 -32.679 53.497 1.00 85.12 108 PHE A CA 1
ATOM 896 C C . PHE A 1 108 ? -61.235 -33.049 54.813 1.00 85.12 108 PHE A C 1
ATOM 898 O O . PHE A 1 108 ? -61.132 -34.241 55.098 1.00 85.12 108 PHE A O 1
ATOM 905 N N . TYR A 1 109 ? -60.729 -32.090 55.602 1.00 83.25 109 TYR A N 1
ATOM 906 C CA . TYR A 1 109 ? -59.929 -32.408 56.793 1.00 83.25 109 TYR A CA 1
ATOM 907 C C . TYR A 1 109 ? -60.412 -31.730 58.080 1.00 83.25 109 TYR A C 1
ATOM 909 O O . TYR A 1 109 ? -61.026 -32.384 58.917 1.00 83.25 109 TYR A O 1
ATOM 917 N N . ASP A 1 110 ? -60.121 -30.442 58.270 1.00 80.88 110 ASP A N 1
ATOM 918 C CA . ASP A 1 110 ? -60.297 -29.764 59.565 1.00 80.88 110 ASP A CA 1
ATOM 919 C C . ASP A 1 110 ? -61.045 -28.426 59.478 1.00 80.88 110 ASP A C 1
ATOM 921 O O . ASP A 1 110 ? -61.179 -27.743 60.491 1.00 80.88 110 ASP A O 1
ATOM 925 N N . GLY A 1 111 ? -61.541 -28.037 58.296 1.00 77.19 111 GLY A N 1
ATOM 926 C CA . GLY A 1 111 ? -62.235 -26.758 58.117 1.00 77.19 111 GLY A CA 1
ATOM 927 C C . GLY A 1 111 ? -61.314 -25.534 58.152 1.00 77.19 111 GLY A C 1
ATOM 928 O O . GLY A 1 111 ? -61.808 -24.407 58.176 1.00 77.19 111 GLY A O 1
ATOM 929 N N . PHE A 1 112 ? -59.987 -25.718 58.140 1.00 79.19 112 PHE A N 1
ATOM 930 C CA . PHE A 1 112 ? -59.007 -24.630 58.116 1.00 79.19 112 PHE A CA 1
ATOM 931 C C . PHE A 1 112 ? -58.241 -24.588 56.785 1.00 79.19 112 PHE A C 1
ATOM 933 O O . PHE A 1 112 ? -57.855 -25.613 56.222 1.00 79.19 112 PHE A O 1
ATOM 940 N N . TYR A 1 113 ? -57.973 -23.379 56.283 1.00 83.38 113 TYR A N 1
ATOM 941 C CA . TYR A 1 113 ? -57.092 -23.180 55.127 1.00 83.38 113 TYR A CA 1
ATOM 942 C C . TYR A 1 113 ? -55.617 -23.363 55.526 1.00 83.38 113 TYR A C 1
ATOM 944 O O . TYR A 1 113 ? -55.231 -23.091 56.660 1.00 83.38 113 TYR A O 1
ATOM 952 N N . LEU A 1 114 ? -54.771 -23.794 54.581 1.00 81.50 114 LEU A N 1
ATOM 953 C CA . LEU A 1 114 ? -53.314 -23.891 54.786 1.00 81.50 114 LEU A CA 1
ATOM 954 C C . LEU A 1 114 ? -52.672 -22.524 55.042 1.00 81.50 114 LEU A C 1
ATOM 956 O O . LEU A 1 114 ? -51.874 -22.366 55.959 1.00 81.50 114 LEU A O 1
ATOM 960 N N . PHE A 1 115 ? -53.037 -21.559 54.204 1.00 86.06 115 PHE A N 1
ATOM 961 C CA . PHE A 1 115 ? -52.646 -20.164 54.300 1.00 86.06 115 PHE A CA 1
ATOM 962 C C . PHE A 1 115 ? -53.848 -19.323 53.877 1.00 86.06 115 PHE A C 1
ATOM 964 O O . PHE A 1 115 ? -54.561 -19.716 52.946 1.00 86.06 115 PHE A O 1
ATOM 971 N N . PRO A 1 116 ? -54.084 -18.167 54.500 1.00 86.88 116 PRO A N 1
ATOM 972 C CA . PRO A 1 116 ? -55.195 -17.317 54.097 1.00 86.88 116 PRO A CA 1
ATOM 973 C C . PRO A 1 116 ? -54.990 -16.761 52.685 1.00 86.88 116 PRO A C 1
ATOM 975 O O . PRO A 1 116 ? -53.883 -16.377 52.311 1.00 86.88 116 PRO A O 1
ATOM 978 N N . THR A 1 117 ? -56.058 -16.715 51.885 1.00 85.31 117 THR A N 1
ATOM 979 C CA . THR A 1 117 ? -55.976 -16.427 50.441 1.00 85.31 117 THR A CA 1
ATOM 980 C C . THR A 1 117 ? -55.280 -15.103 50.127 1.00 85.31 117 THR A C 1
ATOM 982 O O . THR A 1 117 ? -54.492 -15.028 49.186 1.00 85.31 117 THR A O 1
ATOM 985 N N . SER A 1 118 ? -55.509 -14.067 50.939 1.00 88.50 118 SER A N 1
ATOM 986 C CA . SER A 1 118 ? -54.819 -12.783 50.784 1.00 88.50 118 SER A CA 1
ATOM 987 C C . SER A 1 118 ? -53.311 -12.894 51.032 1.00 88.50 118 SER A C 1
ATOM 989 O O . SER A 1 118 ? -52.541 -12.290 50.289 1.00 88.50 118 SER A O 1
ATOM 991 N N . VAL A 1 119 ? -52.870 -13.713 51.999 1.00 90.44 119 VAL A N 1
ATOM 992 C CA . VAL A 1 119 ? -51.440 -13.995 52.232 1.00 90.44 119 VAL A CA 1
ATOM 993 C C . VAL A 1 119 ? -50.831 -14.701 51.030 1.00 90.44 119 VAL A C 1
ATOM 995 O O . VAL A 1 119 ? -49.737 -14.334 50.629 1.00 90.44 119 VAL A O 1
ATOM 998 N N . LEU A 1 120 ? -51.523 -15.667 50.417 1.00 91.06 120 LEU A N 1
ATOM 999 C CA . LEU A 1 120 ? -51.005 -16.371 49.234 1.00 91.06 120 LEU A CA 1
ATOM 1000 C C . LEU A 1 120 ? -50.813 -15.439 48.031 1.00 91.06 120 LEU A C 1
ATOM 1002 O O . LEU A 1 120 ? -49.819 -15.561 47.319 1.00 91.06 120 LEU A O 1
ATOM 1006 N N . ILE A 1 121 ? -51.733 -14.494 47.816 1.00 91.94 121 ILE A N 1
ATOM 1007 C CA . ILE A 1 121 ? -51.610 -13.496 46.742 1.00 91.94 121 ILE A CA 1
ATOM 1008 C C . ILE A 1 121 ? -50.444 -12.538 47.034 1.00 91.94 121 ILE A C 1
ATOM 1010 O O . ILE A 1 121 ? -49.627 -12.273 46.150 1.00 91.94 121 ILE A O 1
ATOM 1014 N N . MET A 1 122 ? -50.328 -12.052 48.274 1.00 93.38 122 MET A N 1
ATOM 1015 C CA . MET A 1 122 ? -49.224 -11.177 48.683 1.00 93.38 122 MET A CA 1
ATOM 1016 C C . MET A 1 122 ? -47.869 -11.893 48.636 1.00 93.38 122 MET A C 1
ATOM 1018 O O . MET A 1 122 ? -46.892 -11.319 48.159 1.00 93.38 122 MET A O 1
ATOM 1022 N N . GLU A 1 123 ? -47.808 -13.156 49.063 1.00 94.50 123 GLU A N 1
ATOM 1023 C CA . GLU A 1 123 ? -46.609 -13.995 48.991 1.00 94.50 123 GLU A CA 1
ATOM 1024 C C . GLU A 1 123 ? -46.198 -14.233 47.544 1.00 94.50 123 GLU A C 1
ATOM 1026 O O . GLU A 1 123 ? -45.019 -14.094 47.238 1.00 94.50 123 GLU A O 1
ATOM 1031 N N . PHE A 1 124 ? -47.143 -14.514 46.640 1.00 95.25 124 PHE A N 1
ATOM 1032 C CA . PHE A 1 124 ? -46.863 -14.656 45.210 1.00 95.25 124 PHE A CA 1
ATOM 1033 C C . PHE A 1 124 ? -46.163 -13.407 44.651 1.00 95.25 124 PHE A C 1
ATOM 1035 O O . PHE A 1 124 ? -45.104 -13.515 44.023 1.00 95.25 124 PHE A O 1
ATOM 1042 N N . MET A 1 125 ? -46.717 -12.218 44.915 1.00 95.00 125 MET A N 1
ATOM 1043 C CA . MET A 1 125 ? -46.144 -10.956 44.440 1.00 95.00 125 MET A CA 1
ATOM 1044 C C . MET A 1 125 ? -44.770 -10.686 45.066 1.00 95.00 125 MET A C 1
ATOM 1046 O O . MET A 1 125 ? -43.815 -10.392 44.344 1.00 95.00 125 MET A O 1
ATOM 1050 N N . ALA A 1 126 ? -44.647 -10.830 46.389 1.00 94.88 126 ALA A N 1
ATOM 1051 C CA . ALA A 1 126 ? -43.402 -10.588 47.114 1.00 94.88 126 ALA A CA 1
ATOM 1052 C C . ALA A 1 126 ? -42.292 -11.568 46.696 1.00 94.88 126 ALA A C 1
ATOM 1054 O O . ALA A 1 126 ? -41.175 -11.144 46.398 1.00 94.88 126 ALA A O 1
ATOM 1055 N N . SER A 1 127 ? -42.601 -12.863 46.586 1.00 94.88 127 SER A N 1
ATOM 1056 C CA . SER A 1 127 ? -41.655 -13.897 46.151 1.00 94.88 127 SER A CA 1
ATOM 1057 C C . SER A 1 127 ? -41.159 -13.642 44.734 1.00 94.88 127 SER A C 1
ATOM 1059 O O . SER A 1 127 ? -39.958 -13.734 44.483 1.00 94.88 127 SER A O 1
ATOM 1061 N N . PHE A 1 128 ? -42.050 -13.284 43.803 1.00 94.94 128 PHE A N 1
ATOM 1062 C CA . PHE A 1 128 ? -41.642 -12.964 42.437 1.00 94.94 128 PHE A CA 1
ATOM 1063 C C . PHE A 1 128 ? -40.700 -11.752 42.399 1.00 94.94 128 PHE A C 1
ATOM 1065 O O . PHE A 1 128 ? -39.616 -11.838 41.817 1.00 94.94 128 PHE A O 1
ATOM 1072 N N . VAL A 1 129 ? -41.065 -10.654 43.071 1.00 95.12 129 VAL A N 1
ATOM 1073 C CA . VAL A 1 129 ? -40.253 -9.428 43.114 1.00 95.12 129 VAL A CA 1
ATOM 1074 C C . VAL A 1 129 ? -38.893 -9.678 43.763 1.00 95.12 129 VAL A C 1
ATOM 1076 O O . VAL A 1 129 ? -37.874 -9.282 43.197 1.00 95.12 129 VAL A O 1
ATOM 1079 N N . PHE A 1 130 ? -38.832 -10.362 44.907 1.00 95.19 130 PHE A N 1
ATOM 1080 C CA . PHE A 1 130 ? -37.562 -10.596 45.597 1.00 95.19 130 PHE A CA 1
ATOM 1081 C C . PHE A 1 130 ? -36.657 -11.580 44.861 1.00 95.19 130 PHE A C 1
ATOM 1083 O O . PHE A 1 130 ? -35.449 -11.346 44.783 1.00 95.19 130 PHE A O 1
ATOM 1090 N N . LEU A 1 131 ? -37.206 -12.647 44.268 1.00 93.38 131 LEU A N 1
ATOM 1091 C CA . LEU A 1 131 ? -36.405 -13.581 43.477 1.00 93.38 131 LEU A CA 1
ATOM 1092 C C . LEU A 1 131 ? -35.818 -12.878 42.251 1.00 93.38 131 LEU A C 1
ATOM 1094 O O . LEU A 1 131 ? -34.607 -12.949 42.047 1.00 93.38 131 LEU A O 1
ATOM 1098 N N . VAL A 1 132 ? -36.625 -12.136 41.486 1.00 92.50 132 VAL A N 1
ATOM 1099 C CA . VAL A 1 132 ? -36.143 -11.359 40.331 1.00 92.50 132 VAL A CA 1
ATOM 1100 C C . VAL A 1 132 ? -35.133 -10.292 40.763 1.00 92.50 132 VAL A C 1
ATOM 1102 O O . VAL A 1 132 ? -34.046 -10.209 40.187 1.00 92.50 132 VAL A O 1
ATOM 1105 N N . GLY A 1 133 ? -35.443 -9.529 41.813 1.00 90.88 133 GLY A N 1
ATOM 1106 C CA . GLY A 1 133 ? -34.564 -8.504 42.376 1.00 90.88 133 GLY A CA 1
ATOM 1107 C C . GLY A 1 133 ? -33.201 -9.064 42.778 1.00 90.88 133 GLY A C 1
ATOM 1108 O O . GLY A 1 133 ? -32.175 -8.513 42.385 1.00 90.88 133 GLY A O 1
ATOM 1109 N N . SER A 1 134 ? -33.168 -10.220 43.451 1.00 89.75 134 SER A N 1
ATOM 1110 C CA . SER A 1 134 ? -31.915 -10.879 43.847 1.00 89.75 134 SER A CA 1
ATOM 1111 C C . SER A 1 134 ? -31.005 -11.180 42.650 1.00 89.75 134 SER A C 1
ATOM 1113 O O . SER A 1 134 ? -29.789 -10.983 42.720 1.00 89.75 134 SER A O 1
ATOM 1115 N N . ARG A 1 135 ? -31.585 -11.606 41.517 1.00 87.44 135 ARG A N 1
ATOM 1116 C CA . ARG A 1 135 ? -30.840 -11.901 40.286 1.00 87.44 135 ARG A CA 1
ATOM 1117 C C . ARG A 1 135 ? -30.256 -10.638 39.667 1.00 87.44 135 ARG A C 1
ATOM 1119 O O . ARG A 1 135 ? -29.088 -10.638 39.275 1.00 87.44 135 ARG A O 1
ATOM 1126 N N . PHE A 1 136 ? -31.044 -9.566 39.601 1.00 85.19 136 PHE A N 1
ATOM 1127 C CA . PHE A 1 136 ? -30.584 -8.278 39.083 1.00 85.19 136 PHE A CA 1
ATOM 1128 C C . PHE A 1 136 ? -29.476 -7.679 39.944 1.00 85.19 136 PHE A C 1
ATOM 1130 O O . PHE A 1 136 ? -28.469 -7.248 39.387 1.00 85.19 136 PHE A O 1
ATOM 1137 N N . THR A 1 137 ? -29.595 -7.734 41.271 1.00 86.12 137 THR A N 1
ATOM 1138 C CA . THR A 1 137 ? -28.549 -7.255 42.183 1.00 86.12 137 THR A CA 1
ATOM 1139 C C . THR A 1 137 ? -27.233 -7.992 41.947 1.00 86.12 137 THR A C 1
ATOM 1141 O O . THR A 1 137 ? -26.212 -7.355 41.708 1.00 86.12 137 THR A O 1
ATOM 1144 N N . VAL A 1 138 ? -27.245 -9.332 41.897 1.00 84.50 138 VAL A N 1
ATOM 1145 C CA . VAL A 1 138 ? -26.025 -10.118 41.627 1.00 84.50 138 VAL A CA 1
ATOM 1146 C C . VAL A 1 138 ? -25.442 -9.810 40.242 1.00 84.50 138 VAL A C 1
ATOM 1148 O O . VAL A 1 138 ? -24.221 -9.714 40.095 1.00 84.50 138 VAL A O 1
ATOM 1151 N N . LYS A 1 139 ? -26.291 -9.633 39.222 1.00 82.88 139 LYS A N 1
ATOM 1152 C CA . LYS A 1 139 ? -25.868 -9.268 37.861 1.00 82.88 139 LYS A CA 1
ATOM 1153 C C . LYS A 1 139 ? -25.200 -7.891 37.822 1.00 82.88 139 LYS A C 1
ATOM 1155 O O . LYS A 1 139 ? -24.129 -7.766 37.234 1.00 82.88 139 LYS A O 1
ATOM 1160 N N . LEU A 1 140 ? -25.797 -6.885 38.460 1.00 80.06 140 LEU A N 1
ATOM 1161 C CA . LEU A 1 140 ? -25.257 -5.525 38.520 1.00 80.06 140 LEU A CA 1
ATOM 1162 C C . LEU A 1 140 ? -23.940 -5.480 39.301 1.00 80.06 140 LEU A C 1
ATOM 1164 O O . LEU A 1 140 ? -22.949 -4.980 38.774 1.00 80.06 140 LEU A O 1
ATOM 1168 N N . SER A 1 141 ? -23.876 -6.106 40.481 1.00 78.38 141 SER A N 1
ATOM 1169 C CA . SER A 1 141 ? -22.640 -6.175 41.272 1.00 78.38 141 SER A CA 1
ATOM 1170 C C . SER A 1 141 ? -21.508 -6.900 40.537 1.00 78.38 141 SER A C 1
ATOM 1172 O O . SER A 1 141 ? -20.345 -6.526 40.666 1.00 78.38 141 SER A O 1
ATOM 1174 N N . TYR A 1 142 ? -21.818 -7.923 39.731 1.00 76.25 142 TYR A N 1
ATOM 1175 C CA . TYR A 1 142 ? -20.814 -8.593 38.900 1.00 76.25 142 TYR A CA 1
ATOM 1176 C C . TYR A 1 142 ? -20.290 -7.696 37.768 1.00 76.25 142 TYR A C 1
ATOM 1178 O O . TYR A 1 142 ? -19.090 -7.706 37.493 1.00 76.25 142 TYR A O 1
ATOM 1186 N N . LEU A 1 143 ? -21.169 -6.924 37.120 1.00 69.12 143 LEU A N 1
ATOM 1187 C CA . LEU A 1 143 ? -20.780 -5.970 36.076 1.00 69.12 143 LEU A CA 1
ATOM 1188 C C . LEU A 1 143 ? -19.917 -4.8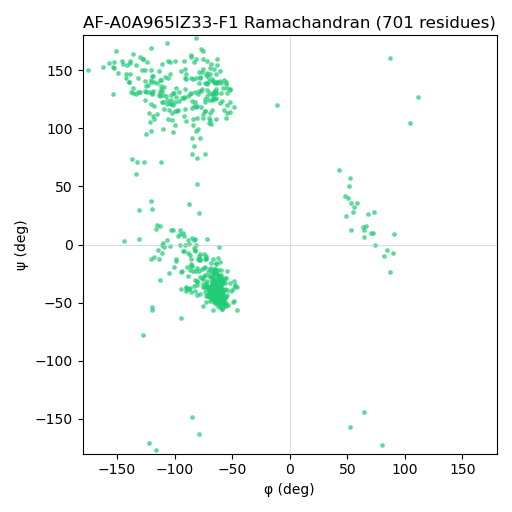34 36.641 1.00 69.12 143 LEU A C 1
ATOM 1190 O O . LEU A 1 143 ? -18.933 -4.453 36.013 1.00 69.12 143 LEU A O 1
ATOM 1194 N N . GLU A 1 144 ? -20.233 -4.340 37.838 1.00 70.69 144 GLU A N 1
ATOM 1195 C CA . GLU A 1 144 ? -19.424 -3.328 38.525 1.00 70.69 144 GLU A CA 1
ATOM 1196 C C . GLU A 1 144 ? -18.085 -3.878 39.012 1.00 70.69 144 GLU A C 1
ATOM 1198 O O . GLU A 1 144 ? -17.054 -3.258 38.771 1.00 70.69 144 GLU A O 1
ATOM 1203 N N . SER A 1 145 ? -18.060 -5.078 39.602 1.00 66.50 145 SER A N 1
ATOM 1204 C CA . SER A 1 145 ? -16.820 -5.721 40.064 1.00 66.50 145 SER A CA 1
ATOM 1205 C C . SER A 1 145 ? -15.847 -6.062 38.929 1.00 66.50 145 SER A C 1
ATOM 1207 O O . SER A 1 145 ? -14.680 -6.350 39.199 1.00 66.50 145 SER A O 1
ATOM 1209 N N . LYS A 1 146 ? -16.311 -6.080 37.674 1.00 59.72 146 LYS A N 1
ATOM 1210 C CA . LYS A 1 146 ? -15.473 -6.266 36.483 1.00 59.72 146 LYS A CA 1
ATOM 1211 C C . LYS A 1 146 ? -14.850 -4.973 35.957 1.00 59.72 146 LYS A C 1
ATOM 1213 O O . LYS A 1 146 ? -13.959 -5.059 35.115 1.00 59.72 146 LYS A O 1
ATOM 1218 N N . LYS A 1 147 ? -15.289 -3.795 36.411 1.00 57.75 147 LYS A N 1
ATOM 1219 C CA . LYS A 1 147 ? -14.632 -2.537 36.044 1.00 57.75 147 LYS A CA 1
ATOM 1220 C C . LYS A 1 147 ? -13.261 -2.506 36.724 1.00 57.75 147 LYS A C 1
ATOM 1222 O O . LYS A 1 147 ? -13.187 -2.490 37.949 1.00 57.75 147 LYS A O 1
ATOM 1227 N N . SER A 1 148 ? -12.181 -2.554 35.940 1.00 50.59 148 SER A N 1
ATOM 1228 C CA . SER A 1 148 ? -10.829 -2.409 36.487 1.00 50.59 148 SER A CA 1
ATOM 1229 C C . SER A 1 148 ? -10.663 -1.018 37.106 1.00 50.59 148 SER A C 1
ATOM 1231 O O . SER A 1 148 ? -11.149 -0.023 36.567 1.00 50.59 148 SER A O 1
ATOM 1233 N N . THR A 1 149 ? -9.988 -0.971 38.252 1.00 53.69 149 THR A N 1
ATOM 1234 C CA . THR A 1 149 ? -9.546 0.246 38.953 1.00 53.69 149 THR A CA 1
ATOM 1235 C C . THR A 1 149 ? -8.209 0.775 38.426 1.00 53.69 149 THR A C 1
ATOM 1237 O O . THR A 1 149 ? -7.653 1.718 38.988 1.00 53.69 149 THR A O 1
ATOM 1240 N N . GLU A 1 150 ? -7.670 0.172 37.366 1.00 59.44 150 GLU A N 1
ATOM 1241 C CA . GLU A 1 150 ? -6.460 0.655 36.711 1.00 59.44 150 GLU A CA 1
ATOM 1242 C C . GLU A 1 150 ? -6.746 1.938 35.929 1.00 59.44 150 GLU A C 1
ATOM 1244 O O . GLU A 1 150 ? -7.848 2.171 35.432 1.00 59.44 150 GLU A O 1
ATOM 1249 N N . LYS A 1 151 ? -5.736 2.805 35.858 1.00 61.31 151 LYS A N 1
ATOM 1250 C CA . LYS A 1 151 ? -5.811 4.092 35.171 1.00 61.31 151 LYS A CA 1
ATOM 1251 C C . LYS A 1 151 ? -5.927 3.821 33.668 1.00 61.31 151 LYS A C 1
ATOM 1253 O O . LYS A 1 151 ? -4.938 3.426 33.059 1.00 61.31 151 LYS A O 1
ATOM 1258 N N . LYS A 1 152 ? -7.124 3.970 33.101 1.00 73.94 152 LYS A N 1
ATOM 1259 C CA . LYS A 1 152 ? -7.393 3.690 31.686 1.00 73.94 152 LYS A CA 1
ATOM 1260 C C . LYS A 1 152 ? -6.902 4.826 30.795 1.00 73.94 152 LYS A C 1
ATOM 1262 O O . LYS A 1 152 ? -6.977 5.995 31.167 1.00 73.94 152 LYS A O 1
ATOM 1267 N N . GLU A 1 153 ? -6.403 4.485 29.615 1.00 81.56 153 GLU A N 1
ATOM 1268 C CA . GLU A 1 153 ? -6.096 5.454 28.570 1.00 81.56 153 GLU A CA 1
ATOM 1269 C C . GLU A 1 153 ? -7.387 5.968 27.930 1.00 81.56 153 GLU A C 1
ATOM 1271 O O . GLU A 1 153 ? -8.201 5.185 27.435 1.00 81.56 153 GLU A O 1
ATOM 1276 N N . SER A 1 154 ? -7.562 7.289 27.910 1.00 89.88 154 SER A N 1
ATOM 1277 C CA . SER A 1 154 ? -8.713 7.941 27.286 1.00 89.88 154 SER A CA 1
ATOM 1278 C C . SER A 1 154 ? -8.616 7.891 25.762 1.00 89.88 154 SER A C 1
ATOM 1280 O O . SER A 1 154 ? -7.673 8.420 25.158 1.00 89.88 154 SER A O 1
ATOM 1282 N N . VAL A 1 155 ? -9.632 7.304 25.138 1.00 92.69 155 VAL A N 1
ATOM 1283 C CA . VAL A 1 155 ? -9.756 7.134 23.690 1.00 92.69 155 VAL A CA 1
ATOM 1284 C C . VAL A 1 155 ? -11.019 7.828 23.191 1.00 92.69 155 VAL A C 1
ATOM 1286 O O . VAL A 1 155 ? -12.073 7.783 23.826 1.00 92.69 155 VAL A O 1
ATOM 1289 N N . VAL A 1 156 ? -10.923 8.452 22.022 1.00 95.31 156 VAL A N 1
ATOM 1290 C CA . VAL A 1 156 ? -12.073 8.976 21.281 1.00 95.31 156 VAL A CA 1
ATOM 1291 C C . VAL A 1 156 ? -12.334 8.115 20.049 1.00 95.31 156 VAL A C 1
ATOM 1293 O O . VAL A 1 156 ? -11.399 7.602 19.433 1.00 95.31 156 VAL A O 1
ATOM 1296 N N . ILE A 1 157 ? -13.602 7.932 19.687 1.00 95.81 157 ILE A N 1
ATOM 1297 C CA . ILE A 1 157 ? -13.986 7.220 18.462 1.00 95.81 157 ILE A CA 1
ATOM 1298 C C . ILE A 1 157 ? -14.571 8.221 17.470 1.00 95.81 157 ILE A C 1
ATOM 1300 O O . ILE A 1 157 ? -15.562 8.885 17.773 1.00 95.81 157 ILE A O 1
ATOM 1304 N N . PHE A 1 158 ? -13.983 8.299 16.277 1.00 94.94 158 PHE A N 1
ATOM 1305 C CA . PHE A 1 158 ? -14.554 9.027 15.151 1.00 94.94 158 PHE A CA 1
ATOM 1306 C C . PHE A 1 158 ? -15.542 8.122 14.400 1.00 94.94 158 PHE A C 1
ATOM 1308 O O . PHE A 1 158 ? -15.165 7.077 13.860 1.00 94.94 158 PHE A O 1
ATOM 1315 N N . GLY A 1 159 ? -16.808 8.529 14.370 1.00 93.50 159 GLY A N 1
ATOM 1316 C CA . GLY A 1 159 ? -17.955 7.772 13.880 1.00 93.50 159 GLY A CA 1
ATOM 1317 C C . GLY A 1 159 ? -18.806 7.237 15.029 1.00 93.50 159 GLY A C 1
ATOM 1318 O O . GLY A 1 159 ? -18.466 6.240 15.656 1.00 93.50 159 GLY A O 1
ATOM 1319 N N . ALA A 1 160 ? -19.956 7.860 15.263 1.00 92.81 160 ALA A N 1
ATOM 1320 C CA . ALA A 1 160 ? -20.929 7.525 16.301 1.00 92.81 160 ALA A CA 1
ATOM 1321 C C . ALA A 1 160 ? -22.033 6.557 15.813 1.00 92.81 160 ALA A C 1
ATOM 1323 O O . ALA A 1 160 ? -23.027 6.326 16.503 1.00 92.81 160 ALA A O 1
ATOM 1324 N N . GLY A 1 161 ? -21.876 5.989 14.612 1.00 89.69 161 GLY A N 1
ATOM 1325 C CA . GLY A 1 161 ? -22.785 4.995 14.036 1.00 89.69 161 GLY A CA 1
ATOM 1326 C C . GLY A 1 161 ? -22.598 3.570 14.580 1.00 89.69 161 GLY A C 1
ATOM 1327 O O . GLY A 1 161 ? -21.942 3.333 15.593 1.00 89.69 161 GLY A O 1
ATOM 1328 N N . ILE A 1 162 ? -23.146 2.586 13.856 1.00 88.38 162 ILE A N 1
ATOM 1329 C CA . ILE A 1 162 ? -23.117 1.159 14.242 1.00 88.38 162 ILE A CA 1
ATOM 1330 C C . ILE A 1 162 ? -21.680 0.658 14.434 1.00 88.38 162 ILE A C 1
ATOM 1332 O O . ILE A 1 162 ? -21.385 0.004 15.432 1.00 88.38 162 ILE A O 1
ATOM 1336 N N . SER A 1 163 ? -20.780 1.000 13.507 1.00 88.88 163 SER A N 1
ATOM 1337 C CA . SER A 1 163 ? -19.367 0.612 13.586 1.00 88.88 163 SER A CA 1
ATOM 1338 C C . SER A 1 163 ? -18.710 1.149 14.863 1.00 88.88 163 SER A C 1
ATOM 1340 O O . SER A 1 163 ? -18.128 0.376 15.614 1.00 88.88 163 SER A O 1
ATOM 1342 N N . GLY A 1 164 ? -18.905 2.432 15.196 1.00 91.50 164 GLY A N 1
ATOM 1343 C CA . GLY A 1 164 ? -18.360 3.025 16.423 1.00 91.50 164 GLY A CA 1
ATOM 1344 C C . GLY A 1 164 ? -18.918 2.417 17.708 1.00 91.50 164 GLY A C 1
ATOM 1345 O O . GLY A 1 164 ? -18.177 2.204 18.667 1.00 91.50 164 GLY A O 1
ATOM 1346 N N . LEU A 1 165 ? -20.205 2.064 17.719 1.00 90.69 165 LEU A N 1
ATOM 1347 C CA . LEU A 1 165 ? -20.836 1.329 18.819 1.00 90.69 165 LEU A CA 1
ATOM 1348 C C . LEU A 1 165 ? -20.219 -0.060 19.024 1.00 90.69 165 LEU A C 1
ATOM 1350 O O . LEU A 1 165 ? -19.947 -0.454 20.162 1.00 90.69 165 LEU A O 1
ATOM 1354 N N . ILE A 1 166 ? -19.986 -0.797 17.934 1.00 89.12 166 ILE A N 1
ATOM 1355 C CA . ILE A 1 166 ? -19.307 -2.098 17.966 1.00 89.12 166 ILE A CA 1
ATOM 1356 C C . ILE A 1 166 ? -17.872 -1.918 18.467 1.00 89.12 166 ILE A C 1
ATOM 1358 O O . ILE A 1 166 ? -17.436 -2.663 19.345 1.00 89.12 166 ILE A O 1
ATOM 1362 N N . THR A 1 167 ? -17.160 -0.898 17.983 1.00 90.62 167 THR A N 1
ATOM 1363 C CA . THR A 1 167 ? -15.801 -0.568 18.425 1.00 90.62 167 THR A CA 1
ATOM 1364 C C . THR A 1 167 ? -15.740 -0.283 19.918 1.00 90.62 167 THR A C 1
ATOM 1366 O O . THR A 1 167 ? -14.930 -0.901 20.607 1.00 90.62 167 THR A O 1
ATOM 1369 N N . LYS A 1 168 ? -16.639 0.556 20.449 1.00 90.69 168 LYS A N 1
ATOM 1370 C CA . LYS A 1 168 ? -16.731 0.826 21.889 1.00 90.69 168 LYS A CA 1
ATOM 1371 C C . LYS A 1 168 ? -16.910 -0.465 22.687 1.00 90.69 168 LYS A C 1
ATOM 1373 O O . LYS A 1 168 ? -16.124 -0.741 23.588 1.00 90.69 168 LYS A O 1
ATOM 1378 N N . LYS A 1 169 ? -17.912 -1.277 22.327 1.00 87.81 169 LYS A N 1
ATOM 1379 C CA . LYS A 1 169 ? -18.203 -2.542 23.024 1.00 87.81 169 LYS A CA 1
ATOM 1380 C C . LYS A 1 169 ? -17.012 -3.497 22.977 1.00 87.81 169 LYS A C 1
ATOM 1382 O O . LYS A 1 169 ? -16.720 -4.138 23.977 1.00 87.81 169 LYS A O 1
ATOM 1387 N N . THR A 1 170 ? -16.309 -3.554 21.850 1.00 87.38 170 THR A N 1
ATOM 1388 C CA . THR A 1 170 ? -15.140 -4.423 21.661 1.00 87.38 170 THR A CA 1
ATOM 1389 C C . THR A 1 170 ? -13.960 -3.994 22.534 1.00 87.38 170 THR A C 1
ATOM 1391 O O . THR A 1 170 ? -13.309 -4.844 23.132 1.00 87.38 170 THR A O 1
ATOM 1394 N N . ILE A 1 171 ? -13.707 -2.686 22.650 1.00 85.06 171 ILE A N 1
ATOM 1395 C CA . ILE A 1 171 ? -12.635 -2.142 23.496 1.00 85.06 171 ILE A CA 1
ATOM 1396 C C . ILE A 1 171 ? -12.953 -2.356 24.976 1.00 85.06 171 ILE A C 1
ATOM 1398 O O . ILE A 1 171 ? -12.107 -2.844 25.714 1.00 85.06 171 ILE A O 1
ATOM 1402 N N . GLU A 1 172 ? -14.178 -2.050 25.407 1.00 78.94 172 GLU A N 1
ATOM 1403 C CA . GLU A 1 172 ? -14.577 -2.164 26.816 1.00 78.94 172 GLU A CA 1
ATOM 1404 C C . GLU A 1 172 ? -14.697 -3.619 27.301 1.00 78.94 172 GLU A C 1
ATOM 1406 O O . GLU A 1 172 ? -14.553 -3.889 28.495 1.00 78.94 172 GLU A O 1
ATOM 1411 N N . GLN A 1 173 ? -14.983 -4.566 26.399 1.00 77.31 173 GLN A N 1
ATOM 1412 C CA . GLN A 1 173 ? -15.044 -5.995 26.723 1.00 77.31 173 GLN A CA 1
ATOM 1413 C C . GLN A 1 173 ? -13.664 -6.651 26.811 1.00 77.31 173 GLN A C 1
ATOM 1415 O O . GLN A 1 173 ? -13.530 -7.684 27.478 1.00 77.31 173 GLN A O 1
ATOM 1420 N N . ASP A 1 174 ? -12.645 -6.078 26.169 1.00 73.88 174 ASP A N 1
ATOM 1421 C CA . ASP A 1 174 ? -11.281 -6.580 26.264 1.00 73.88 174 ASP A CA 1
ATOM 1422 C C . ASP A 1 174 ? -10.656 -6.151 27.596 1.00 73.88 174 ASP A C 1
ATOM 1424 O O . ASP A 1 174 ? -10.045 -5.096 27.722 1.00 73.88 174 ASP A O 1
ATOM 1428 N N . THR A 1 175 ? -10.784 -7.002 28.617 1.00 63.28 175 THR A N 1
ATOM 1429 C CA . THR A 1 175 ? -10.249 -6.743 29.964 1.00 63.28 175 THR A CA 1
ATOM 1430 C C . THR A 1 175 ? -8.724 -6.612 30.017 1.00 63.28 175 THR A C 1
ATOM 1432 O O . THR A 1 175 ? -8.197 -6.254 31.066 1.00 63.28 175 THR A O 1
ATOM 1435 N N . LYS A 1 176 ? -8.005 -6.960 28.939 1.00 65.19 176 LYS A N 1
ATOM 1436 C CA . LYS A 1 176 ? -6.556 -6.731 28.827 1.00 65.19 176 LYS A CA 1
ATOM 1437 C C . LYS A 1 176 ? -6.231 -5.365 28.230 1.00 65.19 176 LYS A C 1
ATOM 1439 O O . LYS A 1 176 ? -5.102 -4.906 28.374 1.00 65.19 176 LYS A O 1
ATOM 1444 N N . ASN A 1 177 ? -7.188 -4.743 27.546 1.00 65.62 177 ASN A N 1
ATOM 1445 C CA . ASN A 1 177 ? -7.011 -3.450 26.920 1.00 65.62 177 ASN A CA 1
ATOM 1446 C C . ASN A 1 177 ? -7.398 -2.365 27.933 1.00 65.62 177 ASN A C 1
ATOM 1448 O O . ASN A 1 177 ? -8.568 -2.178 28.261 1.00 65.62 177 ASN A O 1
ATOM 1452 N N . ASN A 1 178 ? -6.403 -1.672 28.483 1.00 74.69 178 ASN A N 1
ATOM 1453 C CA . ASN A 1 178 ? -6.596 -0.665 29.526 1.00 74.69 178 ASN A CA 1
ATOM 1454 C C . ASN A 1 178 ? -7.044 0.682 28.921 1.00 74.69 178 ASN A C 1
ATOM 1456 O O . ASN A 1 178 ? -6.419 1.713 29.144 1.00 74.69 178 ASN A O 1
ATOM 1460 N N . GLN A 1 179 ? -8.096 0.657 28.099 1.00 84.44 179 GLN A N 1
ATOM 1461 C CA . GLN A 1 179 ? -8.604 1.796 27.333 1.00 84.44 179 GLN A CA 1
ATOM 1462 C C . GLN A 1 179 ? -10.053 2.111 27.722 1.00 84.44 179 GLN A C 1
ATOM 1464 O O . GLN A 1 179 ? -10.845 1.215 28.017 1.00 84.44 179 GLN A O 1
ATOM 1469 N N . GLU A 1 180 ? -10.411 3.391 27.712 1.00 87.38 180 GLU A N 1
ATOM 1470 C CA . GLU A 1 180 ? -11.766 3.871 27.981 1.00 87.38 180 GLU A CA 1
ATOM 1471 C C . GLU A 1 180 ? -12.218 4.846 26.900 1.00 87.38 180 GLU A C 1
ATOM 1473 O O . GLU A 1 180 ? -11.512 5.796 26.564 1.00 87.38 180 GLU A O 1
ATOM 1478 N N . VAL A 1 181 ? -13.418 4.626 26.363 1.00 91.88 181 VAL A N 1
ATOM 1479 C CA . VAL A 1 181 ? -14.001 5.522 25.364 1.00 91.88 181 VAL A CA 1
ATOM 1480 C C . VAL A 1 181 ? -14.680 6.689 26.074 1.00 91.88 181 VAL A C 1
ATOM 1482 O O . VAL A 1 181 ? -15.742 6.520 26.669 1.00 91.88 181 VAL A O 1
ATOM 1485 N N . VAL A 1 182 ? -14.083 7.878 25.991 1.00 92.88 182 VAL A N 1
ATOM 1486 C CA . VAL A 1 182 ? -14.552 9.078 26.714 1.00 92.88 182 VAL A CA 1
ATOM 1487 C C . VAL A 1 182 ? -15.480 9.966 25.885 1.00 92.88 182 VAL A C 1
ATOM 1489 O O . VAL A 1 182 ? -16.285 10.714 26.439 1.00 92.88 182 VAL A O 1
ATOM 1492 N N . ALA A 1 183 ? -15.388 9.883 24.558 1.00 94.69 183 ALA A N 1
ATOM 1493 C CA . ALA A 1 183 ? -16.164 10.699 23.633 1.00 94.69 183 ALA A CA 1
ATOM 1494 C C . ALA A 1 183 ? -16.354 9.991 22.283 1.00 94.69 183 ALA A C 1
ATOM 1496 O O . ALA A 1 183 ? -15.516 9.191 21.855 1.00 94.69 183 ALA A O 1
ATOM 1497 N N . PHE A 1 184 ? -17.442 10.336 21.599 1.00 96.62 184 PHE A N 1
ATOM 1498 C CA . PHE A 1 184 ? -17.588 10.117 20.162 1.00 96.62 184 PHE A CA 1
ATOM 1499 C C . PHE A 1 184 ? -17.407 11.444 19.427 1.00 96.62 184 PHE A C 1
ATOM 1501 O O . PHE A 1 184 ? -17.811 12.489 19.935 1.00 96.62 184 PHE A O 1
ATOM 1508 N N . ILE A 1 185 ? -16.850 11.397 18.224 1.00 95.31 185 ILE A N 1
ATOM 1509 C CA . ILE A 1 185 ? -16.816 12.519 17.282 1.00 95.31 185 ILE A CA 1
ATOM 1510 C C . ILE A 1 185 ? -17.569 12.087 16.027 1.00 95.31 185 ILE A C 1
ATOM 1512 O O . ILE A 1 185 ? -17.335 10.986 15.535 1.00 95.31 185 ILE A O 1
ATOM 1516 N N . ASP A 1 186 ? -18.484 12.911 15.520 1.00 93.75 186 ASP A N 1
ATOM 1517 C CA . ASP A 1 186 ? -19.236 12.607 14.298 1.00 93.75 186 ASP A CA 1
ATOM 1518 C C . ASP A 1 186 ? -19.611 13.888 13.541 1.00 93.75 186 ASP A C 1
ATOM 1520 O O . ASP A 1 186 ? -19.873 14.928 14.146 1.00 93.75 186 ASP A O 1
ATOM 1524 N N . ASP A 1 187 ? -19.670 13.798 12.214 1.00 89.50 187 ASP A N 1
ATOM 1525 C CA . ASP A 1 187 ? -20.016 14.919 11.333 1.00 89.50 187 ASP A CA 1
ATOM 1526 C C . ASP A 1 187 ? -21.531 15.144 11.250 1.00 89.50 187 ASP A C 1
ATOM 1528 O O . ASP A 1 187 ? -22.012 16.222 10.885 1.00 89.50 187 ASP A O 1
ATOM 1532 N N . ASN A 1 188 ? -22.321 14.128 11.600 1.00 89.50 188 ASN A N 1
ATOM 1533 C CA . ASN A 1 188 ? -23.764 14.215 11.579 1.00 89.50 188 ASN A CA 1
ATOM 1534 C C . ASN A 1 188 ? -24.261 15.134 12.699 1.00 89.50 188 ASN A C 1
ATOM 1536 O O . ASN A 1 188 ? -24.375 14.738 13.861 1.00 89.50 188 ASN A O 1
ATOM 1540 N N . LYS A 1 189 ? -24.676 16.347 12.320 1.00 89.56 189 LYS A N 1
ATOM 1541 C CA . LYS A 1 189 ? -25.259 17.349 13.227 1.00 89.56 189 LYS A CA 1
ATOM 1542 C C . LYS A 1 189 ? -26.455 16.836 14.038 1.00 89.56 189 LYS A C 1
ATOM 1544 O O . LYS A 1 189 ? -26.732 17.389 15.094 1.00 89.56 189 LYS A O 1
ATOM 1549 N N . LYS A 1 190 ? -27.159 15.790 13.581 1.00 90.88 190 LYS A N 1
ATOM 1550 C CA . LYS A 1 190 ? -28.246 15.156 14.351 1.00 90.88 190 LYS A CA 1
ATOM 1551 C C . LYS A 1 190 ? -27.729 14.311 15.518 1.00 90.88 190 LYS A C 1
ATOM 1553 O O . LYS A 1 190 ? -28.467 14.093 16.471 1.00 90.88 190 LYS A O 1
ATOM 1558 N N . LEU A 1 191 ? -26.506 13.788 15.431 1.00 89.12 191 LEU A N 1
ATOM 1559 C CA . LEU A 1 191 ? -25.876 12.990 16.486 1.00 89.12 191 LEU A CA 1
ATOM 1560 C C . LEU A 1 191 ? -25.093 13.871 17.461 1.00 89.12 191 LEU A C 1
ATOM 1562 O O . LEU A 1 191 ? -25.117 13.603 18.659 1.00 89.12 191 LEU A O 1
ATOM 1566 N N . VAL A 1 192 ? -24.448 14.930 16.968 1.00 91.81 192 VAL A N 1
ATOM 1567 C CA . VAL A 1 192 ? -23.710 15.905 17.786 1.00 91.81 192 VAL A CA 1
ATOM 1568 C C . VAL A 1 192 ? -24.580 16.443 18.928 1.00 91.81 192 VAL A C 1
ATOM 1570 O O . VAL A 1 192 ? -25.732 16.820 18.736 1.00 91.81 192 VAL A O 1
ATOM 1573 N N . GLY A 1 193 ? -24.018 16.483 20.137 1.00 89.12 193 GLY A N 1
ATOM 1574 C CA . GLY A 1 193 ? -24.691 16.947 21.351 1.00 89.12 193 GLY A CA 1
ATOM 1575 C C . GLY A 1 193 ? -25.491 15.865 22.082 1.00 89.12 193 GLY A C 1
ATOM 1576 O O . GLY A 1 193 ? -25.654 15.968 23.301 1.00 89.12 193 GLY A O 1
ATOM 1577 N N . ASN A 1 194 ? -25.912 14.803 21.387 1.00 92.56 194 ASN A N 1
ATOM 1578 C CA . ASN A 1 194 ? -26.599 13.666 21.996 1.00 92.56 194 ASN A CA 1
ATOM 1579 C C . ASN A 1 194 ? -25.627 12.733 22.733 1.00 92.56 194 ASN A C 1
ATOM 1581 O O . ASN A 1 194 ? -24.402 12.841 22.625 1.00 92.56 194 ASN A O 1
ATOM 1585 N N . ARG A 1 195 ? -26.189 11.802 23.514 1.00 90.75 195 ARG A N 1
ATOM 1586 C CA . ARG A 1 195 ? -25.443 10.726 24.176 1.00 90.75 195 ARG A CA 1
ATOM 1587 C C . ARG A 1 195 ? -25.800 9.374 23.574 1.00 90.75 195 ARG A C 1
ATOM 1589 O O . ARG A 1 195 ? -26.976 9.053 23.436 1.00 90.75 195 ARG A O 1
ATOM 1596 N N . ILE A 1 196 ? -24.787 8.565 23.293 1.00 88.75 196 ILE A N 1
ATOM 1597 C CA . ILE A 1 196 ? -24.920 7.198 22.792 1.00 88.75 196 ILE A CA 1
ATOM 1598 C C . ILE A 1 196 ? -24.236 6.263 23.790 1.00 88.75 196 ILE A C 1
ATOM 1600 O O . ILE A 1 196 ? -23.052 6.420 24.086 1.00 88.75 196 ILE A O 1
ATOM 1604 N N . GLU A 1 197 ? -24.992 5.312 24.352 1.00 85.69 197 GLU A N 1
ATOM 1605 C CA . GLU A 1 197 ? -24.507 4.402 25.409 1.00 85.69 197 GLU A CA 1
ATOM 1606 C C . GLU A 1 197 ? -23.831 5.177 26.567 1.00 85.69 197 GLU A C 1
ATOM 1608 O O . GLU A 1 197 ? -22.770 4.800 27.061 1.00 85.69 197 GLU A O 1
ATOM 1613 N N . GLY A 1 198 ? -24.405 6.326 26.947 1.00 83.00 198 GLY A N 1
ATOM 1614 C CA . GLY A 1 198 ? -23.904 7.196 28.020 1.00 83.00 198 GLY A CA 1
ATOM 1615 C C . GLY A 1 198 ? -22.769 8.161 27.642 1.00 83.00 198 GLY A C 1
ATOM 1616 O O . GLY A 1 198 ? -22.486 9.064 28.425 1.00 83.00 198 GLY A O 1
ATOM 1617 N N . ILE A 1 199 ? -22.170 8.038 26.452 1.00 92.12 199 ILE A N 1
ATOM 1618 C CA . ILE A 1 199 ? -21.046 8.870 25.986 1.00 92.12 199 ILE A CA 1
ATOM 1619 C C . ILE A 1 199 ? -21.548 9.984 25.066 1.00 92.12 199 ILE A C 1
ATOM 1621 O O . ILE A 1 199 ? -22.377 9.735 24.194 1.00 92.12 199 ILE A O 1
ATOM 1625 N N . LYS A 1 200 ? -21.066 11.217 25.256 1.00 94.00 200 LYS A N 1
ATOM 1626 C CA . LYS A 1 200 ? -21.481 12.375 24.449 1.00 94.00 200 LYS A CA 1
ATOM 1627 C C . LYS A 1 200 ? -20.794 12.376 23.077 1.00 94.00 200 LYS A C 1
ATOM 1629 O O . LYS A 1 200 ? -19.628 11.998 22.963 1.00 94.00 200 LYS A O 1
ATOM 1634 N N . VAL A 1 201 ? -21.534 12.808 22.057 1.00 96.12 201 VAL A N 1
ATOM 1635 C CA . VAL A 1 201 ? -21.038 13.019 20.692 1.00 96.12 201 VAL A CA 1
ATOM 1636 C C . VAL A 1 201 ? -20.673 14.495 20.501 1.00 96.12 201 VAL A C 1
ATOM 1638 O O . VAL A 1 201 ? -21.471 15.378 20.828 1.00 96.12 201 VAL A O 1
ATOM 1641 N N . TYR A 1 202 ? -19.485 14.754 19.969 1.00 95.19 202 TYR A N 1
ATOM 1642 C CA . TYR A 1 202 ? -18.903 16.079 19.739 1.00 95.19 202 TYR A CA 1
ATOM 1643 C C . TYR A 1 202 ? -18.593 16.303 18.255 1.00 95.19 202 TYR A C 1
ATOM 1645 O O . TYR A 1 202 ? -18.637 15.359 17.463 1.00 95.19 202 TYR A O 1
ATOM 1653 N N . GLN A 1 203 ? -18.274 17.544 17.883 1.00 94.50 203 GLN A N 1
ATOM 1654 C CA . GLN A 1 203 ? -17.725 17.846 16.559 1.00 94.50 203 GLN A CA 1
ATOM 1655 C C . GLN A 1 203 ? -16.207 17.665 16.545 1.00 94.50 203 GLN A C 1
ATOM 1657 O O . GLN A 1 203 ? -15.559 17.643 17.592 1.00 94.50 203 GLN A O 1
ATOM 1662 N N . LEU A 1 204 ? -15.630 17.526 15.348 1.00 91.12 204 LEU A N 1
ATOM 1663 C CA . LEU A 1 204 ? -14.180 17.382 15.185 1.00 91.12 204 LEU A CA 1
ATOM 1664 C C . LEU A 1 204 ? -13.419 18.596 15.741 1.00 91.12 204 LEU A C 1
ATOM 1666 O O . LEU A 1 204 ? -12.372 18.423 16.360 1.00 91.12 204 LEU A O 1
ATOM 1670 N N . ASP A 1 205 ? -13.985 19.795 15.597 1.00 91.19 205 ASP A N 1
ATOM 1671 C CA . ASP A 1 205 ? -13.397 21.051 16.081 1.00 91.19 205 ASP A CA 1
ATOM 1672 C C . ASP A 1 205 ? -13.259 21.089 17.612 1.00 91.19 205 ASP A C 1
ATOM 1674 O O . ASP A 1 205 ? -12.355 21.732 18.150 1.00 91.19 205 ASP A O 1
ATOM 1678 N N . ASP A 1 206 ? -14.092 20.330 18.331 1.00 91.06 206 ASP A N 1
ATOM 1679 C CA . ASP A 1 206 ? -14.015 20.216 19.788 1.00 91.06 206 ASP A CA 1
ATOM 1680 C C . ASP A 1 206 ? -12.810 19.373 20.245 1.00 91.06 206 ASP A C 1
ATOM 1682 O O . ASP A 1 206 ? -12.473 19.381 21.434 1.00 91.06 206 ASP A O 1
ATOM 1686 N N . LEU A 1 207 ? -12.136 18.641 19.341 1.00 91.38 207 LEU A N 1
ATOM 1687 C CA . LEU A 1 207 ? -11.079 17.686 19.695 1.00 91.38 207 LEU A CA 1
ATOM 1688 C C . LEU A 1 207 ? -9.975 18.334 20.537 1.00 91.38 207 LEU A C 1
ATOM 1690 O O . LEU A 1 207 ? -9.570 17.759 21.543 1.00 91.38 207 LEU A O 1
ATOM 1694 N N . ALA A 1 208 ? -9.530 19.544 20.193 1.00 90.56 208 ALA A N 1
ATOM 1695 C CA . ALA A 1 208 ? -8.476 20.239 20.936 1.00 90.56 208 ALA A CA 1
ATOM 1696 C C . ALA A 1 208 ? -8.869 20.518 22.401 1.00 90.56 208 ALA A C 1
ATOM 1698 O O . ALA A 1 208 ? -8.053 20.383 23.319 1.00 90.56 208 ALA A O 1
ATOM 1699 N N . HIS A 1 209 ? -10.134 20.874 22.641 1.00 92.06 209 HIS A N 1
ATOM 1700 C CA . HIS A 1 209 ? -10.667 21.058 23.990 1.00 92.06 209 HIS A CA 1
ATOM 1701 C C . HIS A 1 209 ? -10.791 19.714 24.722 1.00 92.06 209 HIS A C 1
ATOM 1703 O O . HIS A 1 209 ? -10.378 19.588 25.877 1.00 92.06 209 HIS A O 1
ATOM 1709 N N . LEU A 1 210 ? -11.302 18.686 24.039 1.00 91.81 210 LEU A N 1
ATOM 1710 C CA . LEU A 1 210 ? -11.467 17.342 24.596 1.00 91.81 210 LEU A CA 1
ATOM 1711 C C . LEU A 1 210 ? -10.133 16.703 24.996 1.00 91.81 210 LEU A C 1
ATOM 1713 O O . LEU A 1 210 ? -10.056 16.056 26.039 1.00 91.81 210 LEU A O 1
ATOM 1717 N N . VAL A 1 211 ? -9.076 16.914 24.208 1.00 91.94 211 VAL A N 1
ATOM 1718 C CA . VAL A 1 211 ? -7.723 16.424 24.507 1.00 91.94 211 VAL A CA 1
ATOM 1719 C C . VAL A 1 211 ? -7.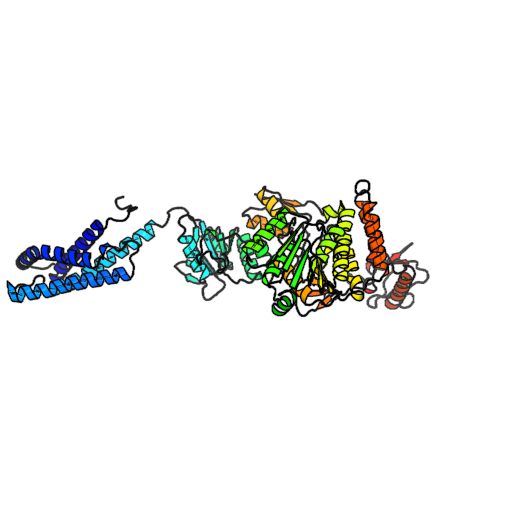228 16.988 25.835 1.00 91.94 211 VAL A C 1
ATOM 1721 O O . VAL A 1 211 ? -6.733 16.226 26.663 1.00 91.94 211 VAL A O 1
ATOM 1724 N N . LYS A 1 212 ? -7.431 18.286 26.091 1.00 89.62 212 LYS A N 1
ATOM 1725 C CA . LYS A 1 212 ? -7.056 18.924 27.365 1.00 89.62 212 LYS A CA 1
ATOM 1726 C C . LYS A 1 212 ? -7.915 18.444 28.533 1.00 89.62 212 LYS A C 1
ATOM 1728 O O . LYS A 1 212 ? -7.391 18.208 29.616 1.00 89.62 212 LYS A O 1
ATOM 1733 N N . GLN A 1 213 ? -9.220 18.293 28.314 1.00 90.50 213 GLN A N 1
ATOM 1734 C CA . GLN A 1 213 ? -10.167 17.912 29.361 1.00 90.50 213 GLN A CA 1
ATOM 1735 C C . GLN A 1 213 ? -10.002 16.453 29.807 1.00 90.50 213 GLN A C 1
ATOM 1737 O O . GLN A 1 213 ? -10.040 16.167 31.002 1.00 90.50 213 GLN A O 1
ATOM 1742 N N . PHE A 1 214 ? -9.846 15.531 28.856 1.00 88.12 214 PHE A N 1
ATOM 1743 C CA . PHE A 1 214 ? -9.865 14.089 29.113 1.00 88.12 214 PHE A CA 1
ATOM 1744 C C . PHE A 1 214 ? -8.495 13.415 28.958 1.00 88.12 214 PHE A C 1
ATOM 1746 O O . PHE A 1 214 ? -8.407 12.201 29.135 1.00 88.12 214 PHE A O 1
ATOM 1753 N N . ASN A 1 215 ? -7.433 14.170 28.641 1.00 88.31 215 ASN A N 1
ATOM 1754 C CA . ASN A 1 215 ? -6.093 13.648 28.338 1.00 88.31 215 ASN A CA 1
ATOM 1755 C C . ASN A 1 215 ? -6.141 12.537 27.271 1.00 88.31 215 ASN A C 1
ATOM 1757 O O . ASN A 1 215 ? -5.626 11.436 27.468 1.00 88.31 215 ASN A O 1
ATOM 1761 N N . ILE A 1 216 ? -6.826 12.820 26.159 1.00 91.50 216 ILE A N 1
ATOM 1762 C CA . ILE A 1 216 ? -7.026 11.862 25.064 1.00 91.50 216 ILE A CA 1
ATOM 1763 C C . ILE A 1 216 ? -5.675 11.526 24.437 1.00 91.50 216 ILE A C 1
ATOM 1765 O O . ILE A 1 216 ? -4.946 12.420 24.015 1.00 91.50 216 ILE A O 1
ATOM 1769 N N . LYS A 1 217 ? -5.359 10.231 24.358 1.00 87.56 217 LYS A N 1
ATOM 1770 C CA . LYS A 1 217 ? -4.117 9.734 23.743 1.00 87.56 217 LYS A CA 1
ATOM 1771 C C . LYS A 1 217 ? -4.331 9.124 22.370 1.00 87.56 217 LYS A C 1
ATOM 1773 O O . LYS A 1 217 ? -3.403 9.109 21.569 1.00 87.56 217 LYS A O 1
ATOM 1778 N N . GLN A 1 218 ? -5.540 8.643 22.090 1.00 90.75 218 GLN A N 1
ATOM 1779 C CA . GLN A 1 218 ? -5.824 7.916 20.861 1.00 90.75 218 GLN A CA 1
ATOM 1780 C C . GLN A 1 218 ? -7.186 8.296 20.270 1.00 90.75 218 GLN A C 1
ATOM 1782 O O . GLN A 1 218 ? -8.175 8.418 20.992 1.00 90.75 218 GLN A O 1
ATOM 1787 N N . CYS A 1 219 ? -7.239 8.416 18.946 1.00 93.50 219 CYS A N 1
ATOM 1788 C CA . CYS A 1 219 ? -8.444 8.523 18.137 1.00 93.50 219 CYS A CA 1
ATOM 1789 C C . CYS A 1 219 ? -8.583 7.262 17.277 1.00 93.50 219 CYS A C 1
ATOM 1791 O O . CYS A 1 219 ? -7.640 6.861 16.594 1.00 93.50 219 CYS A O 1
ATOM 1793 N N . ILE A 1 220 ? -9.748 6.615 17.322 1.00 93.62 220 ILE A N 1
ATOM 1794 C CA . ILE A 1 220 ? -10.056 5.441 16.501 1.00 93.62 220 ILE A CA 1
ATOM 1795 C C . ILE A 1 220 ? -11.075 5.828 15.438 1.00 93.62 220 ILE A C 1
ATOM 1797 O O . ILE A 1 220 ? -12.215 6.157 15.759 1.00 93.62 220 ILE A O 1
ATOM 1801 N N . ILE A 1 221 ? -10.687 5.735 14.171 1.00 93.19 221 ILE A N 1
ATOM 1802 C CA . ILE A 1 221 ? -11.578 5.953 13.033 1.00 93.19 221 ILE A CA 1
ATOM 1803 C C . ILE A 1 221 ? -12.388 4.676 12.803 1.00 93.19 221 ILE A C 1
ATOM 1805 O O . ILE A 1 221 ? -11.853 3.659 12.357 1.00 93.19 221 ILE A O 1
ATOM 1809 N N . ALA A 1 222 ? -13.680 4.731 13.125 1.00 92.62 222 ALA A N 1
ATOM 1810 C CA . ALA A 1 222 ? -14.615 3.620 12.958 1.00 92.62 222 ALA A CA 1
ATOM 1811 C C . ALA A 1 222 ? -15.471 3.729 11.686 1.00 92.62 222 ALA A C 1
ATOM 1813 O O . ALA A 1 222 ? -16.138 2.761 11.310 1.00 92.62 222 ALA A O 1
ATOM 1814 N N . VAL A 1 223 ? -15.476 4.887 11.021 1.00 89.31 223 VAL A N 1
ATOM 1815 C CA . VAL A 1 223 ? -16.212 5.102 9.767 1.00 89.31 223 VAL A CA 1
ATOM 1816 C C . VAL A 1 223 ? -15.600 4.253 8.648 1.00 89.31 223 VAL A C 1
ATOM 1818 O O . VAL A 1 223 ? -14.403 4.320 8.389 1.00 89.31 223 VAL A O 1
ATOM 1821 N N . GLN A 1 224 ? -16.434 3.441 7.993 1.00 79.38 224 GLN A N 1
ATOM 1822 C CA . GLN A 1 224 ? -16.003 2.450 6.996 1.00 79.38 224 GLN A CA 1
ATOM 1823 C C . GLN A 1 224 ? -15.806 3.051 5.597 1.00 79.38 224 GLN A C 1
ATOM 1825 O O . GLN A 1 224 ? -14.914 2.637 4.864 1.00 79.38 224 GLN A O 1
ATOM 1830 N N . GLN A 1 225 ? -16.643 4.020 5.226 1.00 75.81 225 GLN A N 1
ATOM 1831 C CA . GLN A 1 225 ? -16.581 4.730 3.951 1.00 75.81 225 GLN A CA 1
ATOM 1832 C C . GLN A 1 225 ? -16.391 6.208 4.251 1.00 75.81 225 GLN A C 1
ATOM 1834 O O . GLN A 1 225 ? -17.340 6.909 4.594 1.00 75.81 225 GLN A O 1
ATOM 1839 N N . ILE A 1 226 ? -15.144 6.654 4.189 1.00 79.56 226 ILE A N 1
ATOM 1840 C CA . ILE A 1 226 ? -14.771 8.045 4.399 1.00 79.56 226 ILE A CA 1
ATOM 1841 C C . ILE A 1 226 ? -14.033 8.539 3.158 1.00 79.56 226 ILE A C 1
ATOM 1843 O O . ILE A 1 226 ? -13.226 7.807 2.588 1.00 79.56 226 ILE A O 1
ATOM 1847 N N . ASN A 1 227 ? -14.342 9.758 2.719 1.00 79.75 227 ASN A N 1
ATOM 1848 C CA . ASN A 1 227 ? -13.580 10.410 1.658 1.00 79.75 227 ASN A CA 1
ATOM 1849 C C . ASN A 1 227 ? -12.135 10.635 2.151 1.00 79.75 227 ASN A C 1
ATOM 1851 O O . ASN A 1 227 ? -11.928 11.002 3.311 1.00 79.75 227 ASN A O 1
ATOM 1855 N N . SER A 1 228 ? -11.149 10.430 1.276 1.00 74.56 228 SER A N 1
ATOM 1856 C CA . SER A 1 228 ? -9.733 10.686 1.542 1.00 74.56 228 SER A CA 1
ATOM 1857 C C . SER A 1 228 ? -9.449 12.081 2.101 1.00 74.56 228 SER A C 1
ATOM 1859 O O . SER A 1 228 ? -8.649 12.202 3.028 1.00 74.56 228 SER A O 1
ATOM 1861 N N . ASP A 1 229 ? -10.124 13.120 1.609 1.00 79.12 229 ASP A N 1
ATOM 1862 C CA . ASP A 1 229 ? -9.928 14.497 2.077 1.00 79.12 229 ASP A CA 1
ATOM 1863 C C . ASP A 1 229 ? -10.383 14.656 3.525 1.00 79.12 229 ASP A C 1
ATOM 1865 O O . ASP A 1 229 ? -9.655 15.191 4.364 1.00 79.12 229 ASP A O 1
ATOM 1869 N N . ARG A 1 230 ? -11.549 14.092 3.857 1.00 84.62 230 ARG A N 1
ATOM 1870 C CA . ARG A 1 230 ? -12.072 14.109 5.227 1.00 84.62 230 ARG A CA 1
ATOM 1871 C C . ARG A 1 230 ? -11.208 13.265 6.162 1.00 84.62 230 ARG A C 1
ATOM 1873 O O . ARG A 1 230 ? -10.935 13.675 7.286 1.00 84.62 230 ARG A O 1
ATOM 1880 N N . GLN A 1 231 ? -10.733 12.106 5.703 1.00 84.56 231 GLN A N 1
ATOM 1881 C CA . GLN A 1 231 ? -9.811 11.261 6.465 1.00 84.56 231 GLN A CA 1
ATOM 1882 C C . GLN A 1 231 ? -8.494 11.990 6.761 1.00 84.56 231 GLN A C 1
ATOM 1884 O O . GLN A 1 231 ? -7.993 11.922 7.886 1.00 84.56 231 GLN A O 1
ATOM 1889 N N . ARG A 1 232 ? -7.959 12.723 5.778 1.00 80.88 232 ARG A N 1
ATOM 1890 C CA . ARG A 1 232 ? -6.762 13.556 5.923 1.00 80.88 232 ARG A CA 1
ATOM 1891 C C . ARG A 1 232 ? -6.985 14.700 6.905 1.00 80.88 232 ARG A C 1
ATOM 1893 O O . ARG A 1 232 ? -6.108 14.958 7.723 1.00 80.88 232 ARG A O 1
ATOM 1900 N N . GLU A 1 233 ? -8.137 15.359 6.851 1.00 87.19 233 GLU A N 1
ATOM 1901 C CA . GLU A 1 233 ? -8.503 16.422 7.788 1.00 87.19 233 GLU A CA 1
ATOM 1902 C C . GLU A 1 233 ? -8.546 15.907 9.232 1.00 87.19 233 GLU A C 1
ATOM 1904 O O . GLU A 1 233 ? -7.849 16.444 10.089 1.00 87.19 233 GLU A O 1
ATOM 1909 N N . ILE A 1 234 ? -9.271 14.812 9.489 1.00 88.94 234 ILE A N 1
ATOM 1910 C CA . ILE A 1 234 ? -9.343 14.183 10.819 1.00 88.94 234 ILE A CA 1
ATOM 1911 C C . ILE A 1 234 ? -7.951 13.814 11.310 1.00 88.94 234 ILE A C 1
ATOM 1913 O O . ILE A 1 234 ? -7.593 14.106 12.451 1.00 88.94 234 ILE A O 1
ATOM 1917 N N . ALA A 1 235 ? -7.156 13.184 10.445 1.00 86.56 235 ALA A N 1
ATOM 1918 C CA . ALA A 1 235 ? -5.818 12.770 10.805 1.00 86.56 235 ALA A CA 1
ATOM 1919 C C . ALA A 1 235 ? -4.919 13.962 11.136 1.00 86.56 235 ALA A C 1
ATOM 1921 O O . ALA A 1 235 ? -4.270 13.958 12.176 1.00 86.56 235 ALA A O 1
ATOM 1922 N N . ASN A 1 236 ? -4.916 15.009 10.311 1.00 85.88 236 ASN A N 1
ATOM 1923 C CA . ASN A 1 236 ? -4.149 16.219 10.590 1.00 85.88 236 ASN A CA 1
ATOM 1924 C C . ASN A 1 236 ? -4.576 16.839 11.929 1.00 85.88 236 ASN A C 1
ATOM 1926 O O . ASN A 1 236 ? -3.716 17.115 12.760 1.00 85.88 236 ASN A O 1
ATOM 1930 N N . THR A 1 237 ? -5.881 16.972 12.190 1.00 89.38 237 THR A N 1
ATOM 1931 C CA . THR A 1 237 ? -6.391 17.514 13.459 1.00 89.38 237 THR A CA 1
ATOM 1932 C C . THR A 1 237 ? -5.956 16.664 14.656 1.00 89.38 237 THR A C 1
ATOM 1934 O O . THR A 1 237 ? -5.560 17.215 15.685 1.00 89.38 237 THR A O 1
ATOM 1937 N N . CYS A 1 238 ? -5.958 15.332 14.545 1.00 90.12 238 CYS A N 1
ATOM 1938 C CA . CYS A 1 238 ? -5.442 14.450 15.594 1.00 90.12 238 CYS A CA 1
ATOM 1939 C C . CYS A 1 238 ? -3.926 14.611 15.802 1.00 90.12 238 CYS A C 1
ATOM 1941 O O . CYS A 1 238 ? -3.496 14.817 16.937 1.00 90.12 238 CYS A O 1
ATOM 1943 N N . LEU A 1 239 ? -3.127 14.575 14.729 1.00 85.44 239 LEU A N 1
ATOM 1944 C CA . LEU A 1 239 ? -1.663 14.677 14.807 1.00 85.44 239 LEU A CA 1
ATOM 1945 C C . LEU A 1 239 ? -1.219 16.037 15.367 1.00 85.44 239 LEU A C 1
ATOM 1947 O O . LEU A 1 239 ? -0.351 16.083 16.235 1.00 85.44 239 LEU A O 1
ATOM 1951 N N . THR A 1 240 ? -1.856 17.142 14.956 1.00 86.12 240 THR A N 1
ATOM 1952 C CA . THR A 1 240 ? -1.573 18.491 15.484 1.00 86.12 240 THR A CA 1
ATOM 1953 C C . THR A 1 240 ? -1.854 18.608 16.985 1.00 86.12 240 THR A C 1
ATOM 1955 O O . THR A 1 240 ? -1.209 19.400 17.666 1.00 86.12 240 THR A O 1
ATOM 1958 N N . ASN A 1 241 ? -2.776 17.804 17.522 1.00 88.12 241 ASN A N 1
ATOM 1959 C CA . ASN A 1 241 ? -3.088 17.761 18.952 1.00 88.12 241 ASN A CA 1
ATOM 1960 C C . ASN A 1 241 ? -2.336 16.645 19.710 1.00 88.12 241 ASN A C 1
ATOM 1962 O O . ASN A 1 241 ? -2.648 16.393 20.873 1.00 88.12 241 ASN A O 1
ATOM 1966 N N . GLY A 1 242 ? -1.366 15.967 19.081 1.00 85.06 242 GLY A N 1
ATOM 1967 C CA . GLY A 1 242 ? -0.586 14.893 19.710 1.00 85.06 242 GLY A CA 1
ATOM 1968 C C . GLY A 1 242 ? -1.397 13.627 20.015 1.00 85.06 242 GLY A C 1
ATOM 1969 O O . GLY A 1 242 ? -1.078 12.900 20.955 1.00 85.06 242 GLY A O 1
ATOM 1970 N N . VAL A 1 243 ? -2.470 13.378 19.258 1.00 89.38 243 VAL A N 1
ATOM 1971 C CA . VAL A 1 243 ? -3.355 12.218 19.423 1.00 89.38 243 VAL A CA 1
ATOM 1972 C C . VAL A 1 243 ? -2.992 11.142 18.403 1.00 89.38 243 VAL A C 1
ATOM 1974 O O . VAL A 1 243 ? -3.069 11.372 17.196 1.00 89.38 243 VAL A O 1
ATOM 1977 N N . ALA A 1 244 ? -2.662 9.941 18.883 1.00 87.38 244 ALA A N 1
ATOM 1978 C CA . ALA A 1 244 ? -2.363 8.791 18.036 1.00 87.38 244 ALA A CA 1
ATOM 1979 C C . ALA A 1 244 ? -3.609 8.332 17.267 1.00 87.38 244 ALA A C 1
ATOM 1981 O O . ALA A 1 244 ? -4.706 8.281 17.824 1.00 87.38 244 ALA A O 1
ATOM 1982 N N . ILE A 1 245 ? -3.457 7.936 16.005 1.00 89.75 245 ILE A N 1
ATOM 1983 C CA . ILE A 1 245 ? -4.591 7.546 15.157 1.00 89.75 245 ILE A CA 1
ATOM 1984 C C . ILE A 1 245 ? -4.546 6.049 14.879 1.00 89.75 245 ILE A C 1
ATOM 1986 O O . ILE A 1 245 ? -3.524 5.502 14.459 1.00 89.75 245 ILE A O 1
ATOM 1990 N N . LYS A 1 246 ? -5.687 5.388 15.065 1.00 90.38 246 LYS A N 1
ATOM 1991 C CA . LYS A 1 246 ? -5.910 4.004 14.644 1.00 90.38 246 LYS A CA 1
ATOM 1992 C C . LYS A 1 246 ? -7.176 3.892 13.804 1.00 90.38 246 LYS A C 1
ATOM 1994 O O . LYS A 1 246 ? -8.056 4.748 13.878 1.00 90.38 246 LYS A O 1
ATOM 1999 N N . LYS A 1 247 ? -7.285 2.824 13.021 1.00 89.06 247 LYS A N 1
ATOM 2000 C CA . LYS A 1 247 ? -8.412 2.572 12.121 1.00 89.06 247 LYS A CA 1
ATOM 2001 C C . LYS A 1 247 ? -9.017 1.202 12.399 1.00 89.06 247 LYS A C 1
ATOM 2003 O O . LYS A 1 247 ? -8.315 0.233 12.686 1.00 89.06 247 LYS A O 1
ATOM 2008 N N . VAL A 1 248 ? -10.343 1.138 12.336 1.00 87.94 248 VAL A N 1
ATOM 2009 C CA . VAL A 1 248 ? -11.081 -0.125 12.371 1.00 87.94 248 VAL A CA 1
ATOM 2010 C C . VAL A 1 248 ? -10.975 -0.772 10.985 1.00 87.94 248 VAL A C 1
ATOM 2012 O O . VAL A 1 248 ? -11.211 -0.093 9.984 1.00 87.94 248 VAL A O 1
ATOM 2015 N N . PRO A 1 249 ? -10.633 -2.066 10.897 1.00 79.25 249 PRO A N 1
ATOM 2016 C CA . PRO A 1 249 ? -10.537 -2.777 9.631 1.00 79.25 249 PRO A CA 1
ATOM 2017 C C . PRO A 1 249 ? -11.900 -2.839 8.938 1.00 79.25 249 PRO A C 1
ATOM 2019 O O . PRO A 1 249 ? -12.954 -2.718 9.579 1.00 79.25 249 PRO A O 1
ATOM 2022 N N . ASN A 1 250 ? -11.878 -3.073 7.625 1.00 76.62 250 ASN A N 1
ATOM 2023 C CA . ASN A 1 250 ? -13.103 -3.209 6.851 1.00 76.62 250 ASN A CA 1
ATOM 2024 C C . ASN A 1 250 ? -13.974 -4.342 7.424 1.00 76.62 250 ASN A C 1
ATOM 2026 O O . ASN A 1 250 ? -13.456 -5.388 7.815 1.00 76.62 250 ASN A O 1
ATOM 2030 N N . ALA A 1 251 ? -15.295 -4.168 7.442 1.00 73.00 251 ALA A N 1
ATOM 2031 C CA . ALA A 1 251 ? -16.222 -5.217 7.876 1.00 73.00 251 ALA A CA 1
ATOM 2032 C C . ALA A 1 251 ? -15.997 -6.566 7.156 1.00 73.00 251 ALA A C 1
ATOM 2034 O O . ALA A 1 251 ? -16.149 -7.622 7.765 1.00 73.00 251 ALA A O 1
ATOM 2035 N N . LYS A 1 252 ? -15.569 -6.545 5.883 1.00 68.00 252 LYS A N 1
ATOM 2036 C CA . LYS A 1 252 ? -15.244 -7.757 5.104 1.00 68.00 252 LYS A CA 1
ATOM 2037 C C . LYS A 1 252 ? -14.031 -8.532 5.632 1.00 68.00 252 LYS A C 1
ATOM 2039 O O . LYS A 1 252 ? -13.944 -9.730 5.397 1.00 68.00 252 LYS A O 1
ATOM 2044 N N . SER A 1 253 ? -13.106 -7.877 6.335 1.00 62.66 253 SER A N 1
ATOM 2045 C CA . SER A 1 253 ? -11.887 -8.497 6.877 1.00 62.66 253 SER A CA 1
ATOM 2046 C C . SER A 1 253 ? -12.037 -8.945 8.337 1.00 62.66 253 SER A C 1
ATOM 2048 O O . SER A 1 253 ? -11.046 -9.221 9.016 1.00 62.66 253 SER A O 1
ATOM 2050 N N . TRP A 1 254 ? -13.262 -8.984 8.870 1.00 74.81 254 TRP A N 1
ATOM 2051 C CA . TRP A 1 254 ? -13.517 -9.482 10.220 1.00 74.81 254 TRP A CA 1
ATOM 2052 C C . TRP A 1 254 ? -13.434 -11.012 10.246 1.00 74.81 254 TRP A C 1
ATOM 2054 O O . TRP A 1 254 ? -14.262 -11.713 9.664 1.00 74.81 254 TRP A O 1
ATOM 2064 N N . ILE A 1 255 ? -12.418 -11.534 10.936 1.00 59.78 255 ILE A N 1
ATOM 2065 C CA . ILE A 1 255 ? -12.146 -12.970 11.051 1.00 59.78 255 ILE A CA 1
ATOM 2066 C C . ILE A 1 255 ? -13.356 -13.678 11.675 1.00 59.78 255 ILE A C 1
ATOM 2068 O O . ILE A 1 255 ? -13.801 -13.338 12.775 1.00 59.78 255 ILE A O 1
ATOM 2072 N N . ASN A 1 256 ? -13.891 -14.676 10.966 1.00 57.09 256 ASN A N 1
ATOM 2073 C CA . ASN A 1 256 ? -15.056 -15.468 11.378 1.00 57.09 256 ASN A CA 1
ATOM 2074 C C . ASN A 1 256 ? -16.306 -14.623 11.706 1.00 57.09 256 ASN A C 1
ATOM 2076 O O . ASN A 1 256 ? -17.110 -15.011 12.552 1.00 57.09 256 ASN A O 1
ATOM 2080 N N . GLY A 1 257 ? -16.453 -13.441 11.089 1.00 61.50 257 GLY A N 1
ATOM 2081 C CA . GLY A 1 257 ? -17.556 -12.514 11.369 1.00 61.50 257 GLY A CA 1
ATOM 2082 C C . GLY A 1 257 ? -17.477 -11.833 12.742 1.00 61.50 257 GLY A C 1
ATOM 2083 O O . GLY A 1 257 ? -18.431 -11.176 13.157 1.00 61.50 257 GLY A O 1
ATOM 2084 N N . SER A 1 258 ? -16.352 -11.977 13.449 1.00 63.72 258 SER A N 1
ATOM 2085 C CA . SER A 1 258 ? -16.116 -11.398 14.771 1.00 63.72 258 SER A CA 1
ATOM 2086 C C . SER A 1 258 ? -15.046 -10.307 14.714 1.00 63.72 258 SER A C 1
ATOM 2088 O O . SER A 1 258 ? -14.020 -10.453 14.049 1.00 63.72 258 SER A O 1
ATOM 2090 N N . PHE A 1 259 ? -15.299 -9.197 15.408 1.00 75.94 259 PHE A N 1
ATOM 2091 C CA . PHE A 1 259 ? -14.372 -8.075 15.517 1.00 75.94 259 PHE A CA 1
ATOM 2092 C C . PHE A 1 259 ? -13.689 -8.090 16.888 1.00 75.94 259 PHE A C 1
ATOM 2094 O O . PHE A 1 259 ? -14.353 -8.173 17.920 1.00 75.94 259 PHE A O 1
ATOM 2101 N N . SER A 1 260 ? -12.359 -8.023 16.898 1.00 77.75 260 SER A N 1
ATOM 2102 C CA . SER A 1 260 ? -11.531 -8.002 18.105 1.00 77.75 260 SER A CA 1
ATOM 2103 C C . SER A 1 260 ? -10.687 -6.730 18.180 1.00 77.75 260 SER A C 1
ATOM 2105 O O . SER A 1 260 ? -10.256 -6.192 17.159 1.00 77.75 260 SER A O 1
ATOM 2107 N N . ALA A 1 261 ? -10.384 -6.276 19.401 1.00 76.62 261 ALA A N 1
ATOM 2108 C CA . ALA A 1 261 ? -9.591 -5.066 19.623 1.00 76.62 261 ALA A CA 1
ATOM 2109 C C . ALA A 1 261 ? -8.181 -5.153 19.003 1.00 76.62 261 ALA A C 1
ATOM 2111 O O . ALA A 1 261 ? -7.630 -4.141 18.581 1.00 76.62 261 ALA A O 1
ATOM 2112 N N . LYS A 1 262 ? -7.621 -6.364 18.866 1.00 76.50 262 LYS A N 1
ATOM 2113 C CA . LYS A 1 262 ? -6.312 -6.606 18.230 1.00 76.50 262 LYS A CA 1
ATOM 2114 C C . LYS A 1 262 ? -6.277 -6.294 16.736 1.00 76.50 262 LYS A C 1
ATOM 2116 O O . LYS A 1 262 ? -5.198 -6.092 16.196 1.00 76.50 262 LYS A O 1
ATOM 2121 N N . GLN A 1 263 ? -7.429 -6.286 16.071 1.00 77.44 263 GLN A N 1
ATOM 2122 C CA . GLN A 1 263 ? -7.510 -5.973 14.646 1.00 77.44 263 GLN A CA 1
ATOM 2123 C C . GLN A 1 263 ? -7.553 -4.460 14.385 1.00 77.44 263 GLN A C 1
ATOM 2125 O O . GLN A 1 263 ? -7.581 -4.055 13.230 1.00 77.44 263 GLN A O 1
ATOM 2130 N N . ILE A 1 264 ? -7.572 -3.622 15.430 1.00 81.06 264 ILE A N 1
ATOM 2131 C CA . ILE A 1 264 ? -7.465 -2.166 15.308 1.00 81.06 264 ILE A CA 1
ATOM 2132 C C . ILE A 1 264 ? -6.002 -1.820 15.011 1.00 81.06 264 ILE A C 1
ATOM 2134 O O . ILE A 1 264 ? -5.141 -1.932 15.886 1.00 81.06 264 ILE A O 1
ATOM 2138 N N . THR A 1 265 ? -5.720 -1.392 13.784 1.00 81.56 265 THR A N 1
ATOM 2139 C CA . THR A 1 265 ? -4.359 -1.112 13.308 1.00 81.56 265 THR A CA 1
ATOM 2140 C C . THR A 1 265 ? -4.046 0.380 13.345 1.00 81.56 265 THR A C 1
ATOM 2142 O O . THR A 1 265 ? -4.950 1.221 13.338 1.00 81.56 265 THR A O 1
ATOM 2145 N N . GLN A 1 266 ? -2.758 0.732 13.389 1.00 81.31 266 GLN A N 1
ATOM 2146 C CA . GLN A 1 266 ? -2.332 2.107 13.116 1.00 81.31 266 GLN A CA 1
ATOM 2147 C C . GLN A 1 266 ? -2.745 2.507 11.697 1.00 81.31 266 GLN A C 1
ATOM 2149 O O . GLN A 1 266 ? -2.864 1.658 10.812 1.00 81.31 266 GLN A O 1
ATOM 2154 N N . ILE A 1 267 ? -3.022 3.796 11.510 1.00 80.38 267 ILE A N 1
ATOM 2155 C CA . ILE A 1 267 ? -3.242 4.342 10.172 1.00 80.38 267 ILE A CA 1
ATOM 2156 C C . ILE A 1 267 ? -1.901 4.381 9.434 1.00 80.38 267 ILE A C 1
ATOM 2158 O O . ILE A 1 267 ? -0.898 4.822 10.000 1.00 80.38 267 ILE A O 1
ATOM 2162 N N . ASN A 1 268 ? -1.879 3.911 8.190 1.00 74.88 268 ASN A N 1
ATOM 2163 C CA . ASN A 1 268 ? -0.660 3.928 7.391 1.00 74.88 268 ASN A CA 1
ATOM 2164 C C . ASN A 1 268 ? -0.507 5.283 6.685 1.00 74.88 268 ASN A C 1
ATOM 2166 O O . ASN A 1 268 ? -1.460 6.057 6.567 1.00 74.88 268 ASN A O 1
ATOM 2170 N N . ILE A 1 269 ? 0.693 5.607 6.203 1.00 77.38 269 ILE A N 1
ATOM 2171 C CA . ILE A 1 269 ? 0.915 6.892 5.529 1.00 77.38 269 ILE A CA 1
ATOM 2172 C C . ILE A 1 269 ? 0.153 6.970 4.197 1.00 77.38 269 ILE A C 1
ATOM 2174 O O . ILE A 1 269 ? -0.325 8.036 3.812 1.00 77.38 269 ILE A O 1
ATOM 2178 N N . GLU A 1 270 ? -0.042 5.830 3.536 1.00 74.31 270 GLU A N 1
ATOM 2179 C CA . GLU A 1 270 ? -0.805 5.681 2.298 1.00 74.31 270 GLU A CA 1
ATOM 2180 C C . GLU A 1 270 ? -2.265 6.109 2.475 1.00 74.31 270 GLU A C 1
ATOM 2182 O O . GLU A 1 270 ? -2.810 6.806 1.621 1.00 74.31 270 GLU A O 1
ATOM 2187 N N . ASP A 1 271 ? -2.869 5.770 3.619 1.00 72.69 271 ASP A N 1
ATOM 2188 C CA . ASP A 1 271 ? -4.230 6.176 3.985 1.00 72.69 271 ASP A CA 1
ATOM 2189 C C . ASP A 1 271 ? -4.368 7.709 4.095 1.00 72.69 271 ASP A C 1
ATOM 2191 O O . ASP A 1 271 ? -5.452 8.249 3.880 1.00 72.69 271 ASP A O 1
ATOM 2195 N N . LEU A 1 272 ? -3.288 8.422 4.444 1.00 72.31 272 LEU A N 1
ATOM 2196 C CA . LEU A 1 272 ? -3.285 9.883 4.617 1.00 72.31 272 LEU A CA 1
ATOM 2197 C C . LEU A 1 272 ? -2.994 10.648 3.329 1.00 72.31 272 LEU A C 1
ATOM 2199 O O . LEU A 1 272 ? -3.406 11.802 3.174 1.00 72.31 272 LEU A O 1
ATOM 2203 N N . LEU A 1 273 ? -2.260 10.015 2.417 1.00 71.12 273 LEU A N 1
ATOM 2204 C CA . LEU A 1 273 ? -2.014 10.532 1.074 1.00 71.12 273 LEU A CA 1
ATOM 2205 C C . LEU A 1 273 ? -3.214 10.311 0.146 1.00 71.12 273 LEU A C 1
ATOM 2207 O O . LEU A 1 273 ? -3.231 10.888 -0.935 1.00 71.12 273 LEU A O 1
ATOM 2211 N N . GLY A 1 274 ? -4.205 9.543 0.625 1.00 58.22 274 GLY A N 1
ATOM 2212 C CA . GLY A 1 274 ? -5.494 9.189 0.036 1.00 58.22 274 GLY A CA 1
ATOM 2213 C C . GLY A 1 274 ? -5.897 9.975 -1.206 1.00 58.22 274 GLY A C 1
ATOM 2214 O O . GLY A 1 274 ? -6.067 11.195 -1.159 1.00 58.22 274 GLY A O 1
ATOM 2215 N N . ARG A 1 275 ? -6.079 9.223 -2.290 1.00 61.78 275 ARG A N 1
ATOM 2216 C CA . ARG A 1 275 ? -6.693 9.644 -3.548 1.00 61.78 275 ARG A CA 1
ATOM 2217 C C . ARG A 1 275 ? -8.031 8.943 -3.704 1.00 61.78 275 ARG A C 1
ATOM 2219 O O . ARG A 1 275 ? -8.222 7.850 -3.168 1.00 61.78 275 ARG A O 1
ATOM 2226 N N . GLU A 1 276 ? -8.932 9.544 -4.471 1.00 59.38 276 GLU A N 1
ATOM 2227 C CA . GLU A 1 276 ? -10.211 8.917 -4.795 1.00 59.38 276 GLU A CA 1
ATOM 2228 C C . GLU A 1 276 ? -10.010 7.583 -5.525 1.00 59.38 276 GLU A C 1
ATOM 2230 O O . GLU A 1 276 ? -9.151 7.462 -6.410 1.00 59.38 276 GLU A O 1
ATOM 2235 N N . ALA A 1 277 ? -10.828 6.592 -5.156 1.00 60.91 277 ALA A N 1
ATOM 2236 C CA . ALA A 1 277 ? -10.849 5.285 -5.798 1.00 60.91 277 ALA A CA 1
ATOM 2237 C C . ALA A 1 277 ? -11.081 5.430 -7.311 1.00 60.91 277 ALA A C 1
ATOM 2239 O O . ALA A 1 277 ? -11.898 6.239 -7.753 1.00 60.91 277 ALA A O 1
ATOM 2240 N N . ILE A 1 278 ? -10.349 4.654 -8.112 1.00 71.19 278 ILE A N 1
ATOM 2241 C CA . ILE A 1 278 ? -10.490 4.689 -9.569 1.00 71.19 278 ILE A CA 1
ATOM 2242 C C . ILE A 1 278 ? -11.799 4.014 -9.986 1.00 71.19 278 ILE A C 1
ATOM 2244 O O . ILE A 1 278 ? -12.214 3.015 -9.397 1.00 71.19 278 ILE A O 1
ATOM 2248 N N . THR A 1 279 ? -12.419 4.528 -11.045 1.00 72.31 279 THR A N 1
ATOM 2249 C CA . THR A 1 279 ? -13.550 3.888 -11.720 1.00 72.31 279 THR A CA 1
ATOM 2250 C C . THR A 1 279 ? -13.067 3.160 -12.975 1.00 72.31 279 THR A C 1
ATOM 2252 O O . THR A 1 279 ? -12.791 3.770 -13.998 1.00 72.31 279 THR A O 1
ATOM 2255 N N . LEU A 1 280 ? -12.949 1.834 -12.901 1.00 79.75 280 LEU A N 1
ATOM 2256 C CA . LEU A 1 280 ? -12.464 1.013 -14.017 1.00 79.75 280 LEU A CA 1
ATOM 2257 C C . LEU A 1 280 ? -13.601 0.525 -14.910 1.00 79.75 280 LEU A C 1
ATOM 2259 O O . LEU A 1 280 ? -14.702 0.244 -14.427 1.00 79.75 280 LEU A O 1
ATOM 2263 N N . ASN A 1 281 ? -13.312 0.315 -16.195 1.00 82.56 281 ASN A N 1
ATOM 2264 C CA . ASN A 1 281 ? -14.217 -0.403 -17.082 1.00 82.56 281 ASN A CA 1
ATOM 2265 C C . ASN A 1 281 ? -13.985 -1.915 -16.950 1.00 82.56 281 ASN A C 1
ATOM 2267 O O . ASN A 1 281 ? -13.335 -2.553 -17.780 1.00 82.56 281 ASN A O 1
ATOM 2271 N N . ILE A 1 282 ? -14.528 -2.480 -15.868 1.00 87.31 282 ILE A N 1
ATOM 2272 C CA . ILE A 1 282 ? -14.326 -3.883 -15.482 1.00 87.31 282 ILE A CA 1
ATOM 2273 C C . ILE A 1 282 ? -14.683 -4.844 -16.624 1.00 87.31 282 ILE A C 1
ATOM 2275 O O . ILE A 1 282 ? -13.970 -5.824 -16.826 1.00 87.31 282 ILE A O 1
ATOM 2279 N N . ASP A 1 283 ? -15.742 -4.569 -17.389 1.00 87.56 283 ASP A N 1
ATOM 2280 C CA . ASP A 1 283 ? -16.196 -5.465 -18.458 1.00 87.56 283 ASP A CA 1
ATOM 2281 C C . ASP A 1 283 ? -15.216 -5.511 -19.637 1.00 87.56 283 ASP A C 1
ATOM 2283 O O . ASP A 1 283 ? -14.932 -6.590 -20.161 1.00 87.56 283 ASP A O 1
ATOM 2287 N N . LYS A 1 284 ? -14.636 -4.365 -20.024 1.00 88.44 284 LYS A N 1
ATOM 2288 C CA . LYS A 1 284 ? -13.602 -4.330 -21.069 1.00 88.44 284 LYS A CA 1
ATOM 2289 C C . LYS A 1 284 ? -12.316 -5.012 -20.613 1.00 88.44 284 LYS A C 1
ATOM 2291 O O . LYS A 1 284 ? -11.777 -5.824 -21.361 1.00 88.44 284 LYS A O 1
ATOM 2296 N N . ILE A 1 285 ? -11.854 -4.722 -19.393 1.00 92.25 285 ILE A N 1
ATOM 2297 C CA . ILE A 1 285 ? -10.654 -5.362 -18.832 1.00 92.25 285 ILE A CA 1
ATOM 2298 C C . ILE A 1 285 ? -10.863 -6.880 -18.763 1.00 92.25 285 ILE A C 1
ATOM 2300 O O . ILE A 1 285 ? -9.999 -7.646 -19.182 1.00 92.25 285 ILE A O 1
ATOM 2304 N N . ARG A 1 286 ? -12.041 -7.331 -18.309 1.00 92.94 286 ARG A N 1
ATOM 2305 C CA . ARG A 1 286 ? -12.384 -8.756 -18.270 1.00 92.94 286 ARG A CA 1
ATOM 2306 C C . ARG A 1 286 ? -12.326 -9.387 -19.659 1.00 92.94 286 ARG A C 1
ATOM 2308 O O . ARG A 1 286 ? -11.677 -10.411 -19.807 1.00 92.94 286 ARG A O 1
ATOM 2315 N N . SER A 1 287 ? -12.909 -8.761 -20.681 1.00 90.94 287 SER A N 1
ATOM 2316 C CA . SER A 1 287 ? -12.849 -9.270 -22.062 1.00 90.94 287 SER A CA 1
ATOM 2317 C C . SER A 1 287 ? -11.414 -9.451 -22.587 1.00 90.94 287 SER A C 1
ATOM 2319 O O . SER A 1 287 ? -11.160 -10.344 -23.402 1.00 90.94 287 SER A O 1
ATOM 2321 N N . ASP A 1 288 ? -10.483 -8.605 -22.147 1.00 91.50 288 ASP A N 1
ATOM 2322 C CA . ASP A 1 288 ? -9.092 -8.625 -22.600 1.00 91.50 288 ASP A CA 1
ATOM 2323 C C . ASP A 1 288 ? -8.193 -9.588 -21.815 1.00 91.50 288 ASP A C 1
ATOM 2325 O O . ASP A 1 288 ? -7.166 -9.998 -22.353 1.00 91.50 288 ASP A O 1
ATOM 2329 N N . LEU A 1 289 ? -8.563 -9.971 -20.587 1.00 96.12 289 LEU A N 1
ATOM 2330 C CA . LEU A 1 289 ? -7.739 -10.817 -19.708 1.00 96.12 289 LEU A CA 1
ATOM 2331 C C . LEU A 1 289 ? -8.337 -12.209 -19.445 1.00 96.12 289 LEU A C 1
ATOM 2333 O O . LEU A 1 289 ? -7.592 -13.177 -19.274 1.00 96.12 289 LEU A O 1
ATOM 2337 N N . GLU A 1 290 ? -9.663 -12.340 -19.437 1.00 96.38 290 GLU A N 1
ATOM 2338 C CA . GLU A 1 290 ? -10.349 -13.599 -19.142 1.00 96.38 290 GLU A CA 1
ATOM 2339 C C . GLU A 1 290 ? -10.026 -14.660 -20.201 1.00 96.38 290 GLU A C 1
ATOM 2341 O O . GLU A 1 290 ? -10.077 -14.427 -21.416 1.00 96.38 290 GLU A O 1
ATOM 2346 N N . GLY A 1 291 ? -9.640 -15.849 -19.730 1.00 97.12 291 GLY A N 1
ATOM 2347 C CA . GLY A 1 291 ? -9.269 -16.963 -20.600 1.00 97.12 291 GLY A CA 1
ATOM 2348 C C . GLY A 1 291 ? -8.022 -16.722 -21.467 1.00 97.12 291 GLY A C 1
ATOM 2349 O O . GLY A 1 291 ? -7.774 -17.510 -22.382 1.00 97.12 291 GLY A O 1
ATOM 2350 N N . LYS A 1 292 ? -7.233 -15.668 -21.204 1.00 97.94 292 LYS A N 1
ATOM 2351 C CA . LYS A 1 292 ? -5.979 -15.371 -21.922 1.00 97.94 292 LYS A CA 1
ATOM 2352 C C . LYS A 1 292 ? -4.751 -15.973 -21.254 1.00 97.94 292 LYS A C 1
ATOM 2354 O O . LYS A 1 292 ? -4.763 -16.254 -20.055 1.00 97.94 292 LYS A O 1
ATOM 2359 N N . ILE A 1 293 ? -3.686 -16.149 -22.034 1.00 98.50 293 ILE A N 1
ATOM 2360 C CA . ILE A 1 293 ? -2.354 -16.494 -21.525 1.00 98.50 293 ILE A CA 1
ATOM 2361 C C . ILE A 1 293 ? -1.540 -15.205 -21.413 1.00 98.50 293 ILE A C 1
ATOM 2363 O O . ILE A 1 293 ? -1.275 -14.544 -22.417 1.00 98.50 293 ILE A O 1
ATOM 2367 N N . ILE A 1 294 ? -1.171 -14.830 -20.191 1.00 98.69 294 ILE A N 1
ATOM 2368 C CA . ILE A 1 294 ? -0.602 -13.515 -19.883 1.00 98.69 294 ILE A CA 1
ATOM 2369 C C . ILE A 1 294 ? 0.798 -13.684 -19.305 1.00 98.69 294 ILE A C 1
ATOM 2371 O O . ILE A 1 294 ? 0.981 -14.446 -18.360 1.00 98.69 294 ILE A O 1
ATOM 2375 N N . LEU A 1 295 ? 1.769 -12.941 -19.835 1.00 98.81 295 LEU A N 1
ATOM 2376 C CA . LEU A 1 295 ? 3.111 -12.832 -19.264 1.00 98.81 295 LEU A CA 1
ATOM 2377 C C . LEU A 1 295 ? 3.242 -11.530 -18.476 1.00 98.81 295 LEU A C 1
ATOM 2379 O O . LEU A 1 295 ? 2.975 -10.455 -19.012 1.00 98.81 295 LEU A O 1
ATOM 2383 N N . VAL A 1 296 ? 3.741 -11.612 -17.246 1.00 98.81 296 VAL A N 1
ATOM 2384 C CA . VAL A 1 296 ? 4.215 -10.451 -16.486 1.00 98.81 296 VAL A CA 1
ATOM 2385 C C . VAL A 1 296 ? 5.715 -10.613 -16.266 1.00 98.81 296 VAL A C 1
ATOM 2387 O O . VAL A 1 296 ? 6.147 -11.502 -15.538 1.00 98.81 296 VAL A O 1
ATOM 2390 N N . SER A 1 297 ? 6.522 -9.760 -16.897 1.00 98.69 297 SER A N 1
ATOM 2391 C CA . SER A 1 297 ? 7.964 -9.689 -16.601 1.00 98.69 297 SER A CA 1
ATOM 2392 C C . SER A 1 297 ? 8.236 -8.674 -15.495 1.00 98.69 297 SER A C 1
ATOM 2394 O O . SER A 1 297 ? 7.547 -7.656 -15.403 1.00 98.69 297 SER A O 1
ATOM 2396 N N . GLY A 1 298 ? 9.244 -8.934 -14.667 1.00 98.00 298 GLY A N 1
ATOM 2397 C CA . GLY A 1 298 ? 9.474 -8.159 -13.449 1.00 98.00 298 GLY A CA 1
ATOM 2398 C C . GLY A 1 298 ? 8.433 -8.485 -12.377 1.00 98.00 298 GLY A C 1
ATOM 2399 O O . GLY A 1 298 ? 8.066 -7.609 -11.591 1.00 98.00 298 GLY A O 1
ATOM 2400 N N . ALA A 1 299 ? 7.889 -9.710 -12.402 1.00 98.06 299 ALA A N 1
ATOM 2401 C CA . ALA A 1 299 ? 6.767 -10.140 -11.571 1.00 98.06 299 ALA A CA 1
ATOM 2402 C C . ALA A 1 299 ? 7.069 -10.109 -10.065 1.00 98.06 299 ALA A C 1
ATOM 2404 O O . ALA A 1 299 ? 6.147 -9.997 -9.263 1.00 98.06 299 ALA A O 1
ATOM 2405 N N . ALA A 1 300 ? 8.344 -10.149 -9.678 1.00 96.56 300 ALA A N 1
ATOM 2406 C CA . ALA A 1 300 ? 8.780 -10.056 -8.289 1.00 96.56 300 ALA A CA 1
ATOM 2407 C C . ALA A 1 300 ? 8.954 -8.588 -7.828 1.00 96.56 300 ALA A C 1
ATOM 2409 O O . ALA A 1 300 ? 9.139 -8.299 -6.644 1.00 96.56 300 ALA A O 1
ATOM 2410 N N . GLY A 1 301 ? 8.884 -7.626 -8.756 1.00 95.12 301 GLY A N 1
ATOM 2411 C CA . GLY A 1 301 ? 8.917 -6.193 -8.472 1.00 95.12 301 GLY A CA 1
ATOM 2412 C C . GLY A 1 301 ? 7.602 -5.654 -7.897 1.00 95.12 301 GLY A C 1
ATOM 2413 O O . GLY A 1 301 ? 6.551 -6.285 -7.974 1.00 95.12 301 GLY A O 1
ATOM 2414 N N . SER A 1 302 ? 7.616 -4.432 -7.351 1.00 94.19 302 SER A N 1
ATOM 2415 C CA . SER A 1 302 ? 6.419 -3.837 -6.724 1.00 94.19 302 SER A CA 1
ATOM 2416 C C . SER A 1 302 ? 5.240 -3.659 -7.690 1.00 94.19 302 SER A C 1
ATOM 2418 O O . SER A 1 302 ? 4.104 -3.907 -7.306 1.00 94.19 302 SER A O 1
ATOM 2420 N N . ILE A 1 303 ? 5.501 -3.252 -8.939 1.00 95.94 303 ILE A N 1
ATOM 2421 C CA . ILE A 1 303 ? 4.448 -3.101 -9.958 1.00 95.94 303 ILE A CA 1
ATOM 2422 C C . ILE A 1 303 ? 4.092 -4.448 -10.580 1.00 95.94 303 ILE A C 1
ATOM 2424 O O . ILE A 1 303 ? 2.914 -4.744 -10.721 1.00 95.94 303 ILE A O 1
ATOM 2428 N N . GLY A 1 304 ? 5.081 -5.286 -10.907 1.00 97.50 304 GLY A N 1
ATOM 2429 C CA . GLY A 1 304 ? 4.822 -6.603 -11.491 1.00 97.50 304 GLY A CA 1
ATOM 2430 C C . GLY A 1 304 ? 4.011 -7.505 -10.562 1.00 97.50 304 GLY A C 1
ATOM 2431 O O . GLY A 1 304 ? 3.004 -8.060 -10.989 1.00 97.50 304 GLY A O 1
ATOM 2432 N N . SER A 1 305 ? 4.363 -7.577 -9.276 1.00 96.94 305 SER A N 1
ATOM 2433 C CA . SER A 1 305 ? 3.582 -8.337 -8.289 1.00 96.94 305 SER A CA 1
ATOM 2434 C C . SER A 1 305 ? 2.191 -7.735 -8.081 1.00 96.94 305 SER A C 1
ATOM 2436 O O . SER A 1 305 ? 1.220 -8.470 -7.932 1.00 96.94 305 SER A O 1
ATOM 2438 N N . GLY A 1 306 ? 2.064 -6.402 -8.104 1.00 96.06 306 GLY A N 1
ATOM 2439 C CA . GLY A 1 306 ? 0.770 -5.718 -8.084 1.00 96.06 306 GLY A CA 1
ATOM 2440 C C . GLY A 1 306 ? -0.107 -6.116 -9.274 1.00 96.06 306 GLY A C 1
ATOM 2441 O O . GLY A 1 306 ? -1.247 -6.525 -9.081 1.00 96.06 306 GLY A O 1
ATOM 2442 N N . LEU A 1 307 ? 0.450 -6.104 -10.488 1.00 97.69 307 LEU A N 1
ATOM 2443 C CA . LEU A 1 307 ? -0.233 -6.558 -11.699 1.00 97.69 307 LEU A CA 1
ATOM 2444 C C . LEU A 1 307 ? -0.638 -8.027 -11.596 1.00 97.69 307 LEU A C 1
ATOM 2446 O O . LEU A 1 307 ? -1.763 -8.355 -11.944 1.00 97.69 307 LEU A O 1
ATOM 2450 N N . CYS A 1 308 ? 0.225 -8.901 -11.074 1.00 98.12 308 CYS A N 1
ATOM 2451 C CA . CYS A 1 308 ? -0.116 -10.313 -10.896 1.00 98.12 308 CYS A CA 1
ATOM 2452 C C . CYS A 1 308 ? -1.346 -10.498 -9.992 1.00 98.12 308 CYS A C 1
ATOM 2454 O O . CYS A 1 308 ? -2.233 -11.275 -10.339 1.00 98.12 308 CYS A O 1
ATOM 2456 N N . ARG A 1 309 ? -1.436 -9.751 -8.879 1.00 95.62 309 ARG A N 1
ATOM 2457 C CA . ARG A 1 309 ? -2.598 -9.773 -7.968 1.00 95.62 309 ARG A CA 1
ATOM 2458 C C . ARG A 1 309 ? -3.872 -9.281 -8.650 1.00 95.62 309 ARG A C 1
ATOM 2460 O O . ARG A 1 309 ? -4.912 -9.929 -8.565 1.00 95.62 309 ARG A O 1
ATOM 2467 N N . GLU A 1 310 ? -3.793 -8.147 -9.341 1.00 94.69 310 GLU A N 1
ATOM 2468 C CA . GLU A 1 310 ? -4.962 -7.571 -10.005 1.00 94.69 310 GLU A CA 1
ATOM 2469 C C . GLU A 1 310 ? -5.442 -8.467 -11.161 1.00 94.69 310 GLU A C 1
ATOM 2471 O O . GLU A 1 310 ? -6.628 -8.781 -11.241 1.00 94.69 310 GLU A O 1
ATOM 2476 N N . ILE A 1 311 ? -4.528 -8.963 -12.005 1.00 96.81 311 ILE A N 1
ATOM 2477 C CA . ILE A 1 311 ? -4.835 -9.843 -13.146 1.00 96.81 311 ILE A CA 1
ATOM 2478 C C . ILE A 1 311 ? -5.433 -11.177 -12.678 1.00 96.81 311 ILE A C 1
ATOM 2480 O O . ILE A 1 311 ? -6.363 -11.679 -13.310 1.00 96.81 311 ILE A O 1
ATOM 2484 N N . ALA A 1 312 ? -4.956 -11.741 -11.561 1.00 96.12 312 ALA A N 1
ATOM 2485 C CA . ALA A 1 312 ? -5.475 -12.995 -11.007 1.00 96.12 312 ALA A CA 1
ATOM 2486 C C . ALA A 1 312 ? -6.991 -12.959 -10.740 1.00 96.12 312 ALA A C 1
ATOM 2488 O O . ALA A 1 312 ? -7.666 -13.981 -10.860 1.00 96.12 312 ALA A O 1
ATOM 2489 N N . SER A 1 313 ? -7.545 -11.778 -10.450 1.00 93.06 313 SER A N 1
ATOM 2490 C CA . SER A 1 313 ? -8.978 -11.585 -10.198 1.00 93.06 313 SER A CA 1
ATOM 2491 C C . SER A 1 313 ? -9.853 -11.629 -11.463 1.00 93.06 313 SER A C 1
ATOM 2493 O O . SER A 1 313 ? -11.079 -11.654 -11.353 1.00 93.06 313 SER A O 1
ATOM 2495 N N . PHE A 1 314 ? -9.253 -11.658 -12.659 1.00 94.56 314 PHE A N 1
ATOM 2496 C CA . PHE A 1 314 ? -9.955 -11.693 -13.951 1.00 94.56 314 PHE A CA 1
ATOM 2497 C C . PHE A 1 314 ? -9.974 -13.080 -14.612 1.00 94.56 314 PHE A C 1
ATOM 2499 O O . PHE A 1 314 ? -10.356 -13.190 -15.774 1.00 94.56 314 PHE A O 1
ATOM 2506 N N . ASN A 1 315 ? -9.603 -14.141 -13.885 1.00 94.75 315 ASN A N 1
ATOM 2507 C CA . ASN A 1 315 ? -9.622 -15.532 -14.360 1.00 94.75 315 ASN A CA 1
ATOM 2508 C C . ASN A 1 315 ? -8.886 -15.744 -15.705 1.00 94.75 315 ASN A C 1
ATOM 2510 O O . ASN A 1 315 ? -9.482 -16.223 -16.681 1.00 94.75 315 ASN A O 1
ATOM 2514 N N . PRO A 1 316 ? -7.587 -15.398 -15.797 1.00 97.50 316 PRO A N 1
ATOM 2515 C CA . PRO A 1 316 ? -6.802 -15.735 -16.977 1.00 97.50 316 PRO A CA 1
ATOM 2516 C C . PRO A 1 316 ? -6.701 -17.258 -17.138 1.00 97.50 316 PRO A C 1
ATOM 2518 O O . PRO A 1 316 ? -6.768 -18.012 -16.166 1.00 97.50 316 PRO A O 1
ATOM 2521 N N . LYS A 1 317 ? -6.497 -17.727 -18.373 1.00 98.12 317 LYS A N 1
ATOM 2522 C CA . LYS A 1 317 ? -6.260 -19.154 -18.644 1.00 98.12 317 LYS A CA 1
ATOM 2523 C C . LYS A 1 317 ? -4.942 -19.615 -18.028 1.00 98.12 317 LYS A C 1
ATOM 2525 O O . LYS A 1 317 ? -4.871 -20.729 -17.509 1.00 98.12 317 LYS A O 1
ATOM 2530 N N . LEU A 1 318 ? -3.915 -18.774 -18.133 1.00 98.50 318 LEU A N 1
ATOM 2531 C CA . LEU A 1 318 ? -2.613 -18.986 -17.516 1.00 98.50 318 LEU A CA 1
ATOM 2532 C C . LEU A 1 318 ? -1.929 -17.638 -17.260 1.00 98.50 318 LEU A C 1
ATOM 2534 O O . LEU A 1 318 ? -1.809 -16.829 -18.180 1.00 98.50 318 LEU A O 1
ATOM 2538 N N . LEU A 1 319 ? -1.449 -17.422 -16.035 1.00 98.69 319 LEU A N 1
ATOM 2539 C CA . LEU A 1 319 ? -0.613 -16.276 -15.675 1.00 98.69 319 LEU A CA 1
ATOM 2540 C C . LEU A 1 319 ? 0.849 -16.717 -15.509 1.00 98.69 319 LEU A C 1
ATOM 2542 O O . LEU A 1 319 ? 1.166 -17.495 -14.617 1.00 98.69 319 LEU A O 1
ATOM 2546 N N . VAL A 1 320 ? 1.752 -16.222 -16.349 1.00 98.75 320 VAL A N 1
ATOM 2547 C CA . VAL A 1 320 ? 3.183 -16.545 -16.292 1.00 98.75 320 VAL A CA 1
ATOM 2548 C C . VAL A 1 320 ? 3.942 -15.398 -15.632 1.00 98.75 320 VAL A C 1
ATOM 2550 O O . VAL A 1 320 ? 3.916 -14.266 -16.119 1.00 98.75 320 VAL A O 1
ATOM 2553 N N . LEU A 1 321 ? 4.620 -15.694 -14.524 1.00 98.69 321 LEU A N 1
ATOM 2554 C CA . LEU A 1 321 ? 5.393 -14.737 -13.741 1.00 98.69 321 LEU A CA 1
ATOM 2555 C C . LEU A 1 321 ? 6.880 -14.923 -14.049 1.00 98.69 321 LEU A C 1
ATOM 2557 O O . LEU A 1 321 ? 7.459 -15.953 -13.707 1.00 98.69 321 LEU A O 1
ATOM 2561 N N . LEU A 1 322 ? 7.494 -13.924 -14.682 1.00 98.75 322 LEU A N 1
ATOM 2562 C CA . LEU A 1 322 ? 8.909 -13.928 -15.049 1.00 98.75 322 LEU A CA 1
ATOM 2563 C C . LEU A 1 322 ? 9.689 -12.905 -14.218 1.00 98.75 322 LEU A C 1
ATOM 2565 O O . LEU A 1 322 ? 9.404 -11.707 -14.278 1.00 98.75 322 LEU A O 1
ATOM 2569 N N . ASP A 1 323 ? 10.709 -13.355 -13.492 1.00 98.56 323 ASP A N 1
ATOM 2570 C CA . ASP A 1 323 ? 11.666 -12.478 -12.808 1.00 98.56 323 ASP A CA 1
ATOM 2571 C C . ASP A 1 323 ? 12.996 -13.201 -12.556 1.00 98.56 323 ASP A C 1
ATOM 2573 O O . ASP A 1 323 ? 13.032 -14.424 -12.475 1.00 98.56 323 ASP A O 1
ATOM 2577 N N . GLN A 1 324 ? 14.096 -12.470 -12.397 1.00 97.00 324 GLN A N 1
ATOM 2578 C CA . GLN A 1 324 ? 15.379 -13.051 -11.990 1.00 97.00 324 GLN A CA 1
ATOM 2579 C C . GLN A 1 324 ? 15.494 -13.204 -10.465 1.00 97.00 324 GLN A C 1
ATOM 2581 O O . GLN A 1 324 ? 16.282 -14.019 -9.984 1.00 97.00 324 GLN A O 1
ATOM 2586 N N . ALA A 1 325 ? 14.730 -12.418 -9.697 1.00 96.50 325 ALA A N 1
ATOM 2587 C CA . ALA A 1 325 ? 14.773 -12.422 -8.243 1.00 96.50 325 ALA A CA 1
ATOM 2588 C C . ALA A 1 325 ? 13.968 -13.601 -7.681 1.00 96.50 325 ALA A C 1
ATOM 2590 O O . ALA A 1 325 ? 12.748 -13.532 -7.563 1.00 96.50 325 ALA A O 1
ATOM 2591 N N . GLU A 1 326 ? 14.666 -14.674 -7.314 1.00 97.19 326 GLU A N 1
ATOM 2592 C CA . GLU A 1 326 ? 14.062 -15.929 -6.850 1.00 97.19 326 GLU A CA 1
ATOM 2593 C C . GLU A 1 326 ? 13.190 -15.755 -5.595 1.00 97.19 326 GLU A C 1
ATOM 2595 O O . GLU A 1 326 ? 12.011 -16.103 -5.624 1.00 97.19 326 GLU A O 1
ATOM 2600 N N . SER A 1 327 ? 13.713 -15.160 -4.520 1.00 96.50 327 SER A N 1
ATOM 2601 C CA . SER A 1 327 ? 12.989 -15.129 -3.241 1.00 96.50 327 SER A CA 1
ATOM 2602 C C . SER A 1 327 ? 11.714 -14.267 -3.274 1.00 96.50 327 SER A C 1
ATOM 2604 O O . SER A 1 327 ? 10.667 -14.752 -2.853 1.00 96.50 327 SER A O 1
ATOM 2606 N N . PRO A 1 328 ? 11.710 -13.043 -3.845 1.00 95.69 328 PRO A N 1
ATOM 2607 C CA . PRO A 1 328 ? 10.468 -12.276 -3.953 1.00 95.69 328 PRO A CA 1
ATOM 2608 C C . PRO A 1 328 ? 9.476 -12.883 -4.965 1.00 95.69 328 PRO A C 1
ATOM 2610 O O . PRO A 1 328 ? 8.277 -12.625 -4.872 1.00 95.69 328 PRO A O 1
ATOM 2613 N N . LEU A 1 329 ? 9.945 -13.709 -5.912 1.00 96.50 329 LEU A N 1
ATOM 2614 C CA . LEU A 1 329 ? 9.076 -14.474 -6.810 1.00 96.50 329 LEU A CA 1
ATOM 2615 C C . LEU A 1 329 ? 8.391 -15.641 -6.071 1.00 96.50 329 LEU A C 1
ATOM 2617 O O . LEU A 1 329 ? 7.214 -15.912 -6.304 1.00 96.50 329 LEU A O 1
ATOM 2621 N N . TYR A 1 330 ? 9.098 -16.285 -5.137 1.00 96.31 330 TYR A N 1
ATOM 2622 C CA . TYR A 1 330 ? 8.522 -17.261 -4.208 1.00 96.31 330 TYR A CA 1
ATOM 2623 C C . TYR A 1 330 ? 7.465 -16.626 -3.287 1.00 96.31 330 TYR A C 1
ATOM 2625 O O . TYR A 1 330 ? 6.392 -17.202 -3.089 1.00 96.31 330 TYR A O 1
ATOM 2633 N N . ASP A 1 331 ? 7.717 -15.417 -2.777 1.00 95.81 331 ASP A N 1
ATOM 2634 C CA . ASP A 1 331 ? 6.769 -14.709 -1.906 1.00 95.81 331 ASP A CA 1
ATOM 2635 C C . ASP A 1 331 ? 5.431 -14.440 -2.619 1.00 95.81 331 ASP A C 1
ATOM 2637 O O . ASP A 1 331 ? 4.365 -14.779 -2.096 1.00 95.81 331 ASP A O 1
ATOM 2641 N N . ILE A 1 332 ? 5.467 -13.899 -3.846 1.00 96.38 332 ILE A N 1
ATOM 2642 C CA . ILE A 1 332 ? 4.240 -13.652 -4.624 1.00 96.38 332 ILE A CA 1
ATOM 2643 C C . ILE A 1 332 ? 3.556 -14.956 -5.051 1.00 96.38 332 ILE A C 1
ATOM 2645 O O . ILE A 1 332 ? 2.328 -15.018 -5.087 1.00 96.38 332 ILE A O 1
ATOM 2649 N N . GLN A 1 333 ? 4.313 -16.022 -5.327 1.00 96.06 333 GLN A N 1
ATOM 2650 C CA . GLN A 1 333 ? 3.740 -17.340 -5.601 1.00 96.06 333 GLN A CA 1
ATOM 2651 C C . GLN A 1 333 ? 2.897 -17.837 -4.418 1.00 96.06 333 GLN A C 1
ATOM 2653 O O . GLN A 1 333 ? 1.779 -18.326 -4.611 1.00 96.06 333 GLN A O 1
ATOM 2658 N N . HIS A 1 334 ? 3.435 -17.736 -3.201 1.00 94.75 334 HIS A N 1
ATOM 2659 C CA . HIS A 1 334 ? 2.736 -18.167 -1.996 1.00 94.75 334 HIS A CA 1
ATOM 2660 C C . HIS A 1 334 ? 1.463 -17.347 -1.777 1.00 94.75 334 HIS A C 1
ATOM 2662 O O . HIS A 1 334 ? 0.389 -17.914 -1.583 1.00 94.75 334 HIS A O 1
ATOM 2668 N N . GLU A 1 335 ? 1.566 -16.026 -1.917 1.00 94.00 335 GLU A N 1
ATOM 2669 C CA . GLU A 1 335 ? 0.437 -15.110 -1.783 1.00 94.00 335 GLU A CA 1
ATOM 2670 C C . GLU A 1 335 ? -0.684 -15.408 -2.794 1.00 94.00 335 GLU A C 1
ATOM 2672 O O . GLU A 1 335 ? -1.852 -15.524 -2.415 1.00 94.00 335 GLU A O 1
ATOM 2677 N N . LEU A 1 336 ? -0.350 -15.597 -4.077 1.00 95.00 336 LEU A N 1
ATOM 2678 C CA . LEU A 1 336 ? -1.340 -15.934 -5.105 1.00 95.00 336 LEU A CA 1
ATOM 2679 C C . LEU A 1 336 ? -2.022 -17.275 -4.826 1.00 95.00 336 LEU A C 1
ATOM 2681 O O . LEU A 1 336 ? -3.217 -17.413 -5.074 1.00 95.00 336 LEU A O 1
ATOM 2685 N N . LYS A 1 337 ? -1.291 -18.253 -4.281 1.00 93.44 337 LYS A N 1
ATOM 2686 C CA . LYS A 1 337 ? -1.849 -19.559 -3.913 1.00 93.44 337 LYS A CA 1
ATOM 2687 C C . LYS A 1 337 ? -2.854 -19.460 -2.764 1.00 93.44 337 LYS A C 1
ATOM 2689 O O . LYS A 1 337 ? -3.842 -20.193 -2.768 1.00 93.44 337 LYS A O 1
ATOM 2694 N N . GLU A 1 338 ? -2.609 -18.585 -1.792 1.00 91.69 338 GLU A N 1
ATOM 2695 C CA . GLU A 1 338 ? -3.528 -18.349 -0.675 1.00 91.69 338 GLU A CA 1
ATOM 2696 C C . GLU A 1 338 ? -4.777 -17.572 -1.108 1.00 91.69 338 GLU A C 1
ATOM 2698 O O . GLU A 1 338 ? -5.893 -17.940 -0.737 1.00 91.69 338 GLU A O 1
ATOM 2703 N N . LEU A 1 339 ? -4.604 -16.516 -1.910 1.00 89.50 339 LEU A N 1
ATOM 2704 C CA . LEU A 1 339 ? -5.694 -15.624 -2.320 1.00 89.50 339 LEU A CA 1
ATOM 2705 C C . LEU A 1 339 ? -6.535 -16.181 -3.476 1.00 89.50 339 LEU A C 1
ATOM 2707 O O . LEU A 1 339 ? -7.748 -15.968 -3.512 1.00 89.50 339 LEU A O 1
ATOM 2711 N N . HIS A 1 340 ? -5.912 -16.910 -4.405 1.00 92.75 340 HIS A N 1
ATOM 2712 C CA . HIS A 1 340 ? -6.550 -17.449 -5.608 1.00 92.75 340 HIS A CA 1
ATOM 2713 C C . HIS A 1 340 ? -6.207 -18.938 -5.818 1.00 92.75 340 HIS A C 1
ATOM 2715 O O . HIS A 1 340 ? -5.509 -19.284 -6.773 1.00 92.75 340 HIS A O 1
ATOM 2721 N N . PRO A 1 341 ? -6.734 -19.863 -4.987 1.00 90.75 341 PRO A N 1
ATOM 2722 C CA . PRO A 1 341 ? -6.368 -21.285 -5.038 1.00 90.75 341 PRO A CA 1
ATOM 2723 C C . PRO A 1 341 ? -6.650 -21.992 -6.374 1.00 90.75 341 PRO A C 1
ATOM 2725 O O . PRO A 1 341 ? -6.071 -23.038 -6.649 1.00 90.75 341 PRO A O 1
ATOM 2728 N N . SER A 1 342 ? -7.563 -21.451 -7.186 1.00 91.81 342 SER A N 1
ATOM 2729 C CA . SER A 1 342 ? -7.951 -21.985 -8.497 1.00 91.81 342 SER A CA 1
ATOM 2730 C C . SER A 1 342 ? -7.207 -21.349 -9.677 1.00 91.81 342 SER A C 1
ATOM 2732 O O . SER A 1 342 ? -7.503 -21.687 -10.822 1.00 91.81 342 SER A O 1
ATOM 2734 N N . LEU A 1 343 ? -6.304 -20.393 -9.433 1.00 95.81 343 LEU A N 1
ATOM 2735 C CA . LEU A 1 343 ? -5.545 -19.720 -10.485 1.00 95.81 343 LEU A CA 1
ATOM 2736 C C . LEU A 1 343 ? -4.495 -20.667 -11.073 1.00 95.81 343 LEU A C 1
ATOM 2738 O O . LEU A 1 343 ? -3.648 -21.188 -10.350 1.00 95.81 343 LEU A O 1
ATOM 2742 N N . ASN A 1 344 ? -4.495 -20.812 -12.396 1.00 96.75 344 ASN A N 1
ATOM 2743 C CA . ASN A 1 344 ? -3.395 -21.455 -13.105 1.00 96.75 344 ASN A CA 1
ATOM 2744 C C . ASN A 1 344 ? -2.283 -20.431 -13.341 1.00 96.75 344 ASN A C 1
ATOM 2746 O O . ASN A 1 344 ? -2.493 -19.428 -14.032 1.00 96.75 344 ASN A O 1
ATOM 2750 N N . TYR A 1 345 ? -1.099 -20.696 -12.802 1.00 97.44 345 TYR A N 1
ATOM 2751 C CA . TYR A 1 345 ? 0.073 -19.856 -13.004 1.00 97.44 345 TYR A CA 1
ATOM 2752 C C . TYR A 1 345 ? 1.338 -20.690 -13.214 1.00 97.44 345 TYR A C 1
ATOM 2754 O O . TYR A 1 345 ? 1.420 -21.825 -12.755 1.00 97.44 345 TYR A O 1
ATOM 2762 N N . GLU A 1 346 ? 2.332 -20.097 -13.873 1.00 98.00 346 GLU A N 1
ATOM 2763 C CA . GLU A 1 346 ? 3.674 -20.665 -14.036 1.00 98.00 346 GLU A CA 1
ATOM 2764 C C . GLU A 1 346 ? 4.724 -19.678 -13.526 1.00 98.00 346 GLU A C 1
ATOM 2766 O O . GLU A 1 346 ? 4.651 -18.477 -13.802 1.00 98.00 346 GLU A O 1
ATOM 2771 N N . ILE A 1 347 ? 5.711 -20.189 -12.791 1.00 98.00 347 ILE A N 1
ATOM 2772 C CA . ILE A 1 347 ? 6.813 -19.396 -12.241 1.00 98.00 347 ILE A CA 1
ATOM 2773 C C . ILE A 1 347 ? 8.061 -19.621 -13.088 1.00 98.00 347 ILE A C 1
ATOM 2775 O O . ILE A 1 347 ? 8.560 -20.740 -13.201 1.00 98.00 347 ILE A O 1
ATOM 2779 N N . VAL A 1 348 ? 8.600 -18.545 -13.657 1.00 98.12 348 VAL A N 1
ATOM 2780 C CA . VAL A 1 348 ? 9.786 -18.589 -14.510 1.00 98.12 348 VAL A CA 1
ATOM 2781 C C . VAL A 1 348 ? 10.866 -17.701 -13.912 1.00 98.12 348 VAL A C 1
ATOM 2783 O O . VAL A 1 348 ? 10.826 -16.481 -14.023 1.00 98.12 348 VAL A O 1
ATOM 2786 N N . VAL A 1 349 ? 11.884 -18.321 -13.315 1.00 98.06 349 VAL A N 1
ATOM 2787 C CA . VAL A 1 349 ? 13.080 -17.585 -12.883 1.00 98.06 349 VAL A CA 1
ATOM 2788 C C . VAL A 1 349 ? 13.941 -17.295 -14.107 1.00 98.06 349 VAL A C 1
ATOM 2790 O O . VAL A 1 349 ? 14.372 -18.236 -14.765 1.00 98.06 349 VAL A O 1
ATOM 2793 N N . GLY A 1 350 ? 14.207 -16.048 -14.477 1.00 96.94 350 GLY A N 1
ATOM 2794 C CA . GLY A 1 350 ? 15.007 -15.750 -15.665 1.00 96.94 350 GLY A CA 1
ATOM 2795 C C . GLY A 1 350 ? 15.308 -14.275 -15.880 1.00 96.94 350 GLY A C 1
ATOM 2796 O O . GLY A 1 350 ? 14.508 -13.412 -15.540 1.00 96.94 350 GLY A O 1
ATOM 2797 N N . ASP A 1 351 ? 16.459 -14.017 -16.496 1.00 97.81 351 ASP A N 1
ATOM 2798 C CA . ASP A 1 351 ? 16.867 -12.689 -16.950 1.00 97.81 351 ASP A CA 1
ATOM 2799 C C . ASP A 1 351 ? 16.318 -12.417 -18.359 1.00 97.81 351 ASP A C 1
ATOM 2801 O O . ASP A 1 351 ? 16.498 -13.226 -19.276 1.00 97.81 351 ASP A O 1
ATOM 2805 N N . ILE A 1 352 ? 15.668 -11.265 -18.530 1.00 98.06 352 ILE A N 1
ATOM 2806 C CA . ILE A 1 352 ? 15.125 -10.791 -19.809 1.00 98.06 352 ILE A CA 1
ATOM 2807 C C . ILE A 1 352 ? 16.223 -10.507 -20.844 1.00 98.06 352 ILE A C 1
ATOM 2809 O O . ILE A 1 352 ? 15.953 -10.513 -22.042 1.00 98.06 352 ILE A O 1
ATOM 2813 N N . CYS A 1 353 ? 17.465 -10.292 -20.403 1.00 96.56 353 CYS A N 1
ATOM 2814 C CA . CYS A 1 353 ? 18.623 -10.102 -21.271 1.00 96.56 353 CYS A CA 1
ATOM 2815 C C . CYS A 1 353 ? 19.155 -11.421 -21.854 1.00 96.56 353 CYS A C 1
ATOM 2817 O O . CYS A 1 353 ? 19.960 -11.396 -22.790 1.00 96.56 353 CYS A O 1
ATOM 2819 N N . ASN A 1 354 ? 18.718 -12.573 -21.326 1.00 97.56 354 ASN A N 1
ATOM 2820 C CA . ASN A 1 354 ? 19.081 -13.887 -21.844 1.00 97.56 354 ASN A CA 1
ATOM 2821 C C . ASN A 1 354 ? 18.144 -14.286 -22.992 1.00 97.56 354 ASN A C 1
ATOM 2823 O O . ASN A 1 354 ? 17.093 -14.900 -22.796 1.00 97.56 354 ASN A O 1
ATOM 2827 N N . GLU A 1 355 ? 18.561 -13.950 -24.207 1.00 96.75 355 GLU A N 1
ATOM 2828 C CA . GLU A 1 355 ? 17.787 -14.165 -25.427 1.00 96.75 355 GLU A CA 1
ATOM 2829 C C . GLU A 1 355 ? 17.418 -15.637 -25.665 1.00 96.75 355 GLU A C 1
ATOM 2831 O O . GLU A 1 355 ? 16.276 -15.927 -26.014 1.00 96.75 355 GLU A O 1
ATOM 2836 N N . GLU A 1 356 ? 18.324 -16.590 -25.425 1.00 97.75 356 GLU A N 1
ATOM 2837 C CA . GLU A 1 356 ? 18.031 -18.020 -25.606 1.00 97.75 356 GLU A CA 1
ATOM 2838 C C . GLU A 1 356 ? 16.927 -18.491 -24.646 1.00 97.75 356 GLU A C 1
ATOM 2840 O O . GLU A 1 356 ? 15.999 -19.206 -25.037 1.00 97.75 356 GLU A O 1
ATOM 2845 N N . ARG A 1 357 ? 16.996 -18.064 -23.379 1.00 97.62 357 ARG A N 1
ATOM 2846 C CA . ARG A 1 357 ? 15.983 -18.392 -22.371 1.00 97.62 357 ARG A CA 1
ATOM 2847 C C . ARG A 1 357 ? 14.633 -17.775 -22.721 1.00 97.62 357 ARG A C 1
ATOM 2849 O O . ARG A 1 357 ? 13.617 -18.457 -22.597 1.00 97.62 357 ARG A O 1
ATOM 2856 N N . MET A 1 358 ? 14.617 -16.517 -23.161 1.00 98.56 358 MET A N 1
ATOM 2857 C CA . MET A 1 358 ? 13.382 -15.826 -23.540 1.00 98.56 358 MET A CA 1
ATOM 2858 C C . MET A 1 358 ? 12.763 -16.433 -24.803 1.00 98.56 358 MET A C 1
ATOM 2860 O O . MET A 1 358 ? 11.558 -16.667 -24.830 1.00 98.56 358 MET A O 1
ATOM 2864 N N . ASN A 1 359 ? 13.574 -16.820 -25.790 1.00 98.25 359 ASN A N 1
ATOM 2865 C CA . ASN A 1 359 ? 13.109 -17.582 -26.950 1.00 98.25 359 ASN A CA 1
ATOM 2866 C C . ASN A 1 359 ? 12.434 -18.894 -26.530 1.00 98.25 359 ASN A C 1
ATOM 2868 O O . ASN A 1 359 ? 11.334 -19.200 -26.981 1.00 98.25 359 ASN A O 1
ATOM 2872 N N . LYS A 1 360 ? 13.054 -19.682 -25.640 1.00 98.06 360 LYS A N 1
ATOM 2873 C CA . LYS A 1 360 ? 12.440 -20.927 -25.137 1.00 98.06 360 LYS A CA 1
ATOM 2874 C C . LYS A 1 360 ? 11.115 -20.662 -24.419 1.00 98.06 360 LYS A C 1
ATOM 2876 O O . LYS A 1 360 ? 10.181 -21.439 -24.586 1.00 98.06 360 LYS A O 1
ATOM 2881 N N . LEU A 1 361 ? 11.021 -19.564 -23.667 1.00 98.31 361 LEU A N 1
ATOM 2882 C CA . LEU A 1 361 ? 9.797 -19.169 -22.972 1.00 98.31 361 LEU A CA 1
ATOM 2883 C C . LEU A 1 361 ? 8.656 -18.832 -23.946 1.00 98.31 361 LEU A C 1
ATOM 2885 O O . LEU A 1 361 ? 7.560 -19.368 -23.801 1.00 98.31 361 LEU A O 1
ATOM 2889 N N . PHE A 1 362 ? 8.909 -17.986 -24.947 1.00 98.44 362 PHE A N 1
ATOM 2890 C CA . PHE A 1 362 ? 7.904 -17.605 -25.949 1.00 98.44 362 PHE A CA 1
ATOM 2891 C C . PHE A 1 362 ? 7.522 -18.763 -26.883 1.00 98.44 362 PHE A C 1
ATOM 2893 O O . PHE A 1 362 ? 6.385 -18.842 -27.336 1.00 98.44 362 PHE A O 1
ATOM 2900 N N . ASN A 1 363 ? 8.428 -19.717 -27.116 1.00 98.00 363 ASN A N 1
ATOM 2901 C CA . ASN A 1 363 ? 8.104 -20.955 -27.829 1.00 98.00 363 ASN A CA 1
ATOM 2902 C C . ASN A 1 363 ? 7.236 -21.918 -27.003 1.00 98.00 363 ASN A C 1
ATOM 2904 O O . ASN A 1 363 ? 6.447 -22.669 -27.572 1.00 98.00 363 ASN A O 1
ATOM 2908 N N . ALA A 1 364 ? 7.379 -21.920 -25.675 1.00 97.75 364 ALA A N 1
ATOM 2909 C CA . ALA A 1 364 ? 6.619 -22.808 -24.796 1.00 97.75 364 ALA A CA 1
ATOM 2910 C C . ALA A 1 364 ? 5.163 -22.355 -24.596 1.00 97.75 364 ALA A C 1
ATOM 2912 O O . ALA A 1 364 ? 4.290 -23.197 -24.378 1.00 97.75 364 ALA A O 1
ATOM 2913 N N . PHE A 1 365 ? 4.889 -21.048 -24.676 1.00 97.38 365 PHE A N 1
ATOM 2914 C CA . PHE A 1 365 ? 3.568 -20.487 -24.389 1.00 97.38 365 PHE A CA 1
ATOM 2915 C C . PHE A 1 365 ? 3.114 -19.480 -25.458 1.00 97.38 365 PHE A C 1
ATOM 2917 O O . PHE A 1 365 ? 3.828 -18.517 -25.733 1.00 97.38 365 PHE A O 1
ATOM 2924 N N . PRO A 1 366 ? 1.895 -19.621 -26.012 1.00 96.25 366 PRO A N 1
ATOM 2925 C CA . PRO A 1 366 ? 1.338 -18.644 -26.942 1.00 96.25 366 PRO A CA 1
ATOM 2926 C C . PRO A 1 366 ? 0.704 -17.479 -26.168 1.00 96.25 366 PRO A C 1
ATOM 2928 O O . PRO A 1 366 ? -0.491 -17.495 -25.870 1.00 96.25 366 PRO A O 1
ATOM 2931 N N . PHE A 1 367 ? 1.516 -16.489 -25.792 1.00 98.31 367 PHE A N 1
ATOM 2932 C CA . PHE A 1 367 ? 1.062 -15.326 -25.026 1.00 98.31 367 PHE A CA 1
ATOM 2933 C C . PHE A 1 367 ? 0.082 -14.448 -25.820 1.00 98.31 367 PHE A C 1
ATOM 2935 O O . PHE A 1 367 ? 0.352 -14.043 -26.946 1.00 98.31 367 PHE A O 1
ATOM 2942 N N . ASP A 1 368 ? -1.045 -14.087 -25.206 1.00 98.06 368 ASP A N 1
ATOM 2943 C CA . ASP A 1 368 ? -1.983 -13.103 -25.753 1.00 98.06 368 ASP A CA 1
ATOM 2944 C C . ASP A 1 368 ? -1.574 -11.672 -25.376 1.00 98.06 368 ASP A C 1
ATOM 2946 O O . ASP A 1 368 ? -1.689 -10.751 -26.190 1.00 98.06 368 ASP A O 1
ATOM 2950 N N . VAL A 1 369 ? -1.123 -11.486 -24.131 1.00 98.12 369 VAL A N 1
ATOM 2951 C CA . VAL A 1 369 ? -0.788 -10.181 -23.550 1.00 98.12 369 VAL A CA 1
ATOM 2952 C C . VAL A 1 369 ? 0.520 -10.280 -22.772 1.00 98.12 369 VAL A C 1
ATOM 2954 O O . VAL A 1 369 ? 0.709 -11.196 -21.973 1.00 98.12 369 VAL A O 1
ATOM 2957 N N . VAL A 1 370 ? 1.407 -9.309 -22.977 1.00 98.56 370 VAL A N 1
ATOM 2958 C CA . VAL A 1 370 ? 2.653 -9.163 -22.219 1.00 98.56 370 VAL A CA 1
ATOM 2959 C C . VAL A 1 370 ? 2.623 -7.839 -21.465 1.00 98.56 370 VAL A C 1
ATOM 2961 O O . VAL A 1 370 ? 2.564 -6.778 -22.081 1.00 98.56 370 VAL A O 1
ATOM 2964 N N . PHE A 1 371 ? 2.702 -7.893 -20.137 1.00 98.69 371 PHE A N 1
ATOM 2965 C CA . PHE A 1 371 ? 2.968 -6.736 -19.285 1.00 98.69 371 PHE A CA 1
ATOM 2966 C C . PHE A 1 371 ? 4.457 -6.707 -18.926 1.00 98.69 371 PHE A C 1
ATOM 2968 O O . PHE A 1 371 ? 4.982 -7.597 -18.246 1.00 98.69 371 PHE A O 1
ATOM 2975 N N . HIS A 1 372 ? 5.162 -5.679 -19.391 1.00 98.62 372 HIS A N 1
ATOM 2976 C CA . HIS A 1 372 ? 6.596 -5.532 -19.188 1.00 98.62 372 HIS A CA 1
ATOM 2977 C C . HIS A 1 372 ? 6.925 -4.542 -18.065 1.00 98.62 372 HIS A C 1
ATOM 2979 O O . HIS A 1 372 ? 6.958 -3.329 -18.287 1.00 98.62 372 HIS A O 1
ATOM 2985 N N . ALA A 1 373 ? 7.168 -5.071 -16.857 1.00 97.94 373 ALA A N 1
ATOM 2986 C CA . ALA A 1 373 ? 7.527 -4.301 -15.662 1.00 97.94 373 ALA A CA 1
ATOM 2987 C C . ALA A 1 373 ? 8.985 -4.512 -15.195 1.00 97.94 373 ALA A C 1
ATOM 2989 O O . ALA A 1 373 ? 9.401 -3.897 -14.211 1.00 97.94 373 ALA A O 1
ATOM 2990 N N . ALA A 1 374 ? 9.771 -5.351 -15.879 1.00 97.62 374 ALA A N 1
ATOM 2991 C CA . ALA A 1 374 ? 11.180 -5.576 -15.554 1.00 97.62 374 ALA A CA 1
ATOM 2992 C C . ALA A 1 374 ? 12.047 -4.375 -15.969 1.00 97.62 374 ALA A C 1
ATOM 2994 O O . ALA A 1 374 ? 12.175 -4.070 -17.151 1.00 97.62 374 ALA A O 1
ATOM 2995 N N . ALA A 1 375 ? 12.647 -3.690 -14.994 1.00 96.38 375 ALA A N 1
ATOM 2996 C CA . ALA A 1 375 ? 13.581 -2.589 -15.218 1.00 96.38 375 ALA A CA 1
ATOM 2997 C C . ALA A 1 375 ? 14.413 -2.298 -13.959 1.00 96.38 375 ALA A C 1
ATOM 2999 O O . ALA A 1 375 ? 13.934 -2.454 -12.832 1.00 96.38 375 ALA A O 1
ATOM 3000 N N . TYR A 1 376 ? 15.617 -1.760 -14.140 1.00 95.06 376 TYR A N 1
ATOM 3001 C CA . TYR A 1 376 ? 16.338 -1.076 -13.074 1.00 95.06 376 TYR A CA 1
ATOM 3002 C C . TYR A 1 376 ? 15.845 0.364 -12.941 1.00 95.06 376 TYR A C 1
ATOM 3004 O O . TYR A 1 376 ? 15.758 1.098 -13.925 1.00 95.06 376 TYR A O 1
ATOM 3012 N N . LYS A 1 377 ? 15.534 0.774 -11.702 1.00 93.12 377 LYS A N 1
ATOM 3013 C CA . LYS A 1 377 ? 14.862 2.056 -11.408 1.00 93.12 377 LYS A CA 1
ATOM 3014 C C . LYS A 1 377 ? 15.635 3.023 -10.503 1.00 93.12 377 LYS A C 1
ATOM 3016 O O . LYS A 1 377 ? 15.232 4.172 -10.341 1.00 93.12 377 LYS A O 1
ATOM 3021 N N . HIS A 1 378 ? 16.702 2.573 -9.843 1.00 90.50 378 HIS A N 1
ATOM 3022 C CA . HIS A 1 378 ? 17.392 3.375 -8.829 1.00 90.50 378 HIS A CA 1
ATOM 3023 C C . HIS A 1 378 ? 18.354 4.378 -9.470 1.00 90.50 378 HIS A C 1
ATOM 3025 O O . HIS A 1 378 ? 19.490 4.019 -9.759 1.00 90.50 378 HIS A O 1
ATOM 3031 N N . VAL A 1 379 ? 17.921 5.636 -9.628 1.00 87.88 379 VAL A N 1
ATOM 3032 C CA . VAL A 1 379 ? 18.708 6.705 -10.282 1.00 87.88 379 VAL A CA 1
ATOM 3033 C C . VAL A 1 379 ? 20.166 6.755 -9.800 1.00 87.88 379 VAL A C 1
ATOM 3035 O O . VAL A 1 379 ? 21.038 6.530 -10.632 1.00 87.88 379 VAL A O 1
ATOM 3038 N N . PRO A 1 380 ? 20.483 6.902 -8.494 1.00 84.50 380 PRO A N 1
ATOM 3039 C CA . PRO A 1 380 ? 21.882 7.031 -8.074 1.00 84.50 380 PRO A CA 1
ATOM 3040 C C . PRO A 1 380 ? 22.731 5.792 -8.378 1.00 84.50 380 PRO A C 1
ATOM 3042 O O . PRO A 1 380 ? 23.929 5.899 -8.602 1.00 84.50 380 PRO A O 1
ATOM 3045 N N . MET A 1 381 ? 22.118 4.607 -8.376 1.00 87.00 381 MET A N 1
ATOM 3046 C CA . MET A 1 381 ? 22.817 3.361 -8.682 1.00 87.00 381 MET A CA 1
ATOM 3047 C C . MET A 1 381 ? 23.076 3.231 -10.183 1.00 87.00 381 MET A C 1
ATOM 3049 O O . MET A 1 381 ? 24.127 2.735 -10.573 1.00 87.00 381 MET A O 1
ATOM 3053 N N . MET A 1 382 ? 22.139 3.688 -11.015 1.00 88.88 382 MET A N 1
ATOM 3054 C CA . MET A 1 382 ? 22.246 3.621 -12.473 1.00 88.88 382 MET A CA 1
ATOM 3055 C C . MET A 1 382 ? 23.160 4.702 -13.050 1.00 88.88 382 MET A C 1
ATOM 3057 O O . MET A 1 382 ? 23.824 4.436 -14.042 1.00 88.88 382 MET A O 1
ATOM 3061 N N . GLU A 1 383 ? 23.299 5.854 -12.389 1.00 81.00 383 GLU A N 1
ATOM 3062 C CA . GLU A 1 383 ? 24.364 6.823 -12.704 1.00 81.00 383 GLU A CA 1
ATOM 3063 C C . GLU A 1 383 ? 25.766 6.213 -12.549 1.00 81.00 383 GLU A C 1
ATOM 3065 O O . GLU A 1 383 ? 26.687 6.535 -13.293 1.00 81.00 383 GLU A O 1
ATOM 3070 N N . LEU A 1 384 ? 25.935 5.301 -11.587 1.00 81.62 384 LEU A N 1
ATOM 3071 C CA . LEU A 1 384 ? 27.199 4.595 -11.362 1.00 81.62 384 LEU A CA 1
ATOM 3072 C C . LEU A 1 384 ? 27.357 3.345 -12.239 1.00 81.62 384 LEU A C 1
ATOM 3074 O O . LEU A 1 384 ? 28.466 2.837 -12.369 1.00 81.62 384 LEU A O 1
ATOM 3078 N N . ASN A 1 385 ? 26.265 2.838 -12.818 1.00 83.31 385 ASN A N 1
ATOM 3079 C CA . ASN A 1 385 ? 26.242 1.605 -13.608 1.00 83.31 385 ASN A CA 1
ATOM 3080 C C . ASN A 1 385 ? 25.462 1.804 -14.922 1.00 83.31 385 ASN A C 1
ATOM 3082 O O . ASN A 1 385 ? 24.452 1.133 -15.156 1.00 83.31 385 ASN A O 1
ATOM 3086 N N . PRO A 1 386 ? 25.905 2.726 -15.793 1.00 83.56 386 PRO A N 1
ATOM 3087 C CA . PRO A 1 386 ? 25.151 3.109 -16.981 1.00 83.56 386 PRO A CA 1
ATOM 3088 C C . PRO A 1 386 ? 25.014 1.979 -18.006 1.00 83.56 386 PRO A C 1
ATOM 3090 O O . PRO A 1 386 ? 23.945 1.811 -18.593 1.00 83.56 386 PRO A O 1
ATOM 3093 N N . ALA A 1 387 ? 26.053 1.155 -18.181 1.00 85.69 387 ALA A N 1
ATOM 3094 C CA . ALA A 1 387 ? 25.992 0.008 -19.084 1.00 85.69 387 ALA A CA 1
ATOM 3095 C C . ALA A 1 387 ? 24.959 -1.038 -18.626 1.00 85.69 387 ALA A C 1
ATOM 3097 O O . ALA A 1 387 ? 24.252 -1.592 -19.460 1.00 85.69 387 ALA A O 1
ATOM 3098 N N . GLU A 1 388 ? 24.805 -1.251 -17.313 1.00 89.56 388 GLU A N 1
ATOM 3099 C CA . GLU A 1 388 ? 23.786 -2.154 -16.754 1.00 89.56 388 GLU A CA 1
ATOM 3100 C C . GLU A 1 388 ? 22.372 -1.597 -16.941 1.00 89.56 388 GLU A C 1
ATOM 3102 O O . GLU A 1 388 ? 21.444 -2.335 -17.276 1.00 89.56 388 GLU A O 1
ATOM 3107 N N . ALA A 1 389 ? 22.201 -0.279 -16.783 1.00 89.75 389 ALA A N 1
ATOM 3108 C CA . ALA A 1 389 ? 20.937 0.389 -17.079 1.00 89.75 389 ALA A CA 1
ATOM 3109 C C . ALA A 1 389 ? 20.554 0.213 -18.557 1.00 89.75 389 ALA A C 1
ATOM 3111 O O . ALA A 1 389 ? 19.421 -0.161 -18.855 1.00 89.75 389 ALA A O 1
ATOM 3112 N N . ALA A 1 390 ? 21.499 0.429 -19.477 1.00 88.69 390 ALA A N 1
ATOM 3113 C CA . ALA A 1 390 ? 21.286 0.233 -20.908 1.00 88.69 390 ALA A CA 1
ATOM 3114 C C . ALA A 1 390 ? 21.009 -1.240 -21.254 1.00 88.69 390 ALA A C 1
ATOM 3116 O O . ALA A 1 390 ? 20.056 -1.534 -21.975 1.00 88.69 390 ALA A O 1
ATOM 3117 N N . LEU A 1 391 ? 21.787 -2.176 -20.705 1.00 91.50 391 LEU A N 1
ATOM 3118 C CA . LEU A 1 391 ? 21.621 -3.608 -20.947 1.00 91.50 391 LEU A CA 1
ATOM 3119 C C . LEU A 1 391 ? 20.226 -4.070 -20.522 1.00 91.50 391 LEU A C 1
ATOM 3121 O O . LEU A 1 391 ? 19.464 -4.592 -21.332 1.00 91.50 391 LEU A O 1
ATOM 3125 N N . ASN A 1 392 ? 19.856 -3.812 -19.272 1.00 95.38 392 ASN A N 1
ATOM 3126 C CA . ASN A 1 392 ? 18.595 -4.296 -18.741 1.00 95.38 392 ASN A CA 1
ATOM 3127 C C . ASN A 1 392 ? 17.391 -3.541 -19.322 1.00 95.38 392 ASN A C 1
ATOM 3129 O O . ASN A 1 392 ? 16.434 -4.157 -19.786 1.00 95.38 392 ASN A O 1
ATOM 3133 N N . ASN A 1 393 ? 17.420 -2.205 -19.317 1.00 96.44 393 ASN A N 1
ATOM 3134 C CA . ASN A 1 393 ? 16.242 -1.420 -19.685 1.00 96.44 393 ASN A CA 1
ATOM 3135 C C . ASN A 1 393 ? 16.063 -1.297 -21.200 1.00 96.44 393 ASN A C 1
ATOM 3137 O O . ASN A 1 393 ? 14.922 -1.235 -21.645 1.00 96.44 393 ASN A O 1
ATOM 3141 N N . ILE A 1 394 ? 17.142 -1.267 -21.993 1.00 94.88 394 ILE A N 1
ATOM 3142 C CA . ILE A 1 394 ? 17.057 -1.135 -23.456 1.00 94.88 394 ILE A CA 1
ATOM 3143 C C . ILE A 1 394 ? 17.095 -2.516 -24.109 1.00 94.88 394 ILE A C 1
ATOM 3145 O O . ILE A 1 394 ? 16.106 -2.916 -24.721 1.00 94.88 394 ILE A O 1
ATOM 3149 N N . LYS A 1 395 ? 18.196 -3.271 -23.963 1.00 95.25 395 LYS A N 1
ATOM 3150 C CA . LYS A 1 395 ? 18.338 -4.583 -24.625 1.00 95.25 395 LYS A CA 1
ATOM 3151 C C . LYS A 1 395 ? 17.320 -5.599 -24.096 1.00 95.25 395 LYS A C 1
ATOM 3153 O O . LYS A 1 395 ? 16.718 -6.307 -24.898 1.00 95.25 395 LYS A O 1
ATOM 3158 N N . GLY A 1 396 ? 17.074 -5.640 -22.787 1.00 97.69 396 GLY A N 1
ATOM 3159 C CA . GLY A 1 396 ? 16.032 -6.494 -22.207 1.00 97.69 396 GLY A CA 1
ATOM 3160 C C . GLY A 1 396 ? 14.636 -6.198 -22.772 1.00 97.69 396 GLY A C 1
ATOM 3161 O O . GLY A 1 396 ? 13.936 -7.116 -23.203 1.00 97.69 396 GLY A O 1
ATOM 3162 N N . THR A 1 397 ? 14.256 -4.915 -22.865 1.00 98.12 397 THR A N 1
ATOM 3163 C CA . THR A 1 397 ? 12.994 -4.509 -23.515 1.00 98.12 397 THR A CA 1
ATOM 3164 C C . THR A 1 397 ? 12.968 -4.924 -24.984 1.00 98.12 397 THR A C 1
ATOM 3166 O O . THR A 1 397 ? 11.965 -5.465 -25.443 1.00 98.12 397 THR A O 1
ATOM 3169 N N . LYS A 1 398 ? 14.069 -4.694 -25.714 1.00 96.94 398 LYS A N 1
ATOM 3170 C CA . LYS A 1 398 ? 14.217 -5.053 -27.129 1.00 96.94 398 LYS A CA 1
ATOM 3171 C C . LYS A 1 398 ? 13.904 -6.531 -27.365 1.00 96.94 398 LYS A C 1
ATOM 3173 O O . LYS A 1 398 ? 13.060 -6.843 -28.195 1.00 96.94 398 LYS A O 1
ATOM 3178 N N . ILE A 1 399 ? 14.535 -7.422 -26.594 1.00 98.31 399 ILE A N 1
ATOM 3179 C CA . ILE A 1 399 ? 14.354 -8.878 -26.705 1.00 98.31 399 ILE A CA 1
ATOM 3180 C C . ILE A 1 399 ? 12.881 -9.254 -26.525 1.00 98.31 399 ILE A C 1
ATOM 3182 O O . ILE A 1 399 ? 12.317 -9.958 -27.357 1.00 98.31 399 ILE A O 1
ATOM 3186 N N . LEU A 1 400 ? 12.232 -8.767 -25.463 1.00 98.38 400 LEU A N 1
ATOM 3187 C CA . LEU A 1 400 ? 10.827 -9.094 -25.211 1.00 98.38 400 LEU A CA 1
ATOM 3188 C C . LEU A 1 400 ? 9.886 -8.508 -26.269 1.00 98.38 400 LEU A C 1
ATOM 3190 O O . LEU A 1 400 ? 8.911 -9.160 -26.637 1.00 98.38 400 LEU A O 1
ATOM 3194 N N . ALA A 1 401 ? 10.162 -7.295 -26.751 1.00 96.88 401 ALA A N 1
ATOM 3195 C CA . ALA A 1 401 ? 9.363 -6.641 -27.780 1.00 96.88 401 ALA A CA 1
ATOM 3196 C C . ALA A 1 401 ? 9.467 -7.368 -29.132 1.00 96.88 401 ALA A C 1
ATOM 3198 O O . ALA A 1 401 ? 8.446 -7.592 -29.783 1.00 96.88 401 ALA A O 1
ATOM 3199 N N . ASP A 1 402 ? 10.671 -7.796 -29.516 1.00 96.75 402 ASP A N 1
ATOM 3200 C CA . ASP A 1 402 ? 10.905 -8.565 -30.741 1.00 96.75 402 ASP A CA 1
ATOM 3201 C C . ASP A 1 402 ? 10.260 -9.946 -30.681 1.00 96.75 402 ASP A C 1
ATOM 3203 O O . ASP A 1 402 ? 9.632 -10.373 -31.648 1.00 96.75 402 ASP A O 1
ATOM 3207 N N . LEU A 1 403 ? 10.356 -10.633 -29.539 1.00 97.75 403 LEU A N 1
ATOM 3208 C CA . LEU A 1 403 ? 9.693 -11.922 -29.338 1.00 97.75 403 LEU A CA 1
ATOM 3209 C C . LEU A 1 403 ? 8.172 -11.780 -29.358 1.00 97.75 403 LEU A C 1
ATOM 3211 O O . LEU A 1 403 ? 7.487 -12.597 -29.969 1.00 97.75 403 LEU A O 1
ATOM 3215 N N . ALA A 1 404 ? 7.632 -10.722 -28.749 1.00 97.19 404 ALA A N 1
ATOM 3216 C CA . ALA A 1 404 ? 6.204 -10.440 -28.806 1.00 97.19 404 ALA A CA 1
ATOM 3217 C C . ALA A 1 404 ? 5.725 -10.200 -30.245 1.00 97.19 404 ALA A C 1
ATOM 3219 O O . ALA A 1 404 ? 4.669 -10.703 -30.627 1.00 97.19 404 ALA A O 1
ATOM 3220 N N . LEU A 1 405 ? 6.521 -9.490 -31.049 1.00 95.38 405 LEU A N 1
ATOM 3221 C CA . LEU A 1 405 ? 6.260 -9.275 -32.470 1.00 95.38 405 LEU A CA 1
ATOM 3222 C C . LEU A 1 405 ? 6.349 -10.585 -33.266 1.00 95.38 405 LEU A C 1
ATOM 3224 O O . LEU A 1 405 ? 5.436 -10.892 -34.026 1.00 95.38 405 LEU A O 1
ATOM 3228 N N . GLY A 1 406 ? 7.414 -11.368 -33.080 1.00 95.31 406 GLY A N 1
ATOM 3229 C CA . GLY A 1 406 ? 7.647 -12.622 -33.805 1.00 95.31 406 GLY A CA 1
ATOM 3230 C C . GLY A 1 406 ? 6.636 -13.730 -33.492 1.00 95.31 406 GLY A C 1
ATOM 3231 O O . GLY A 1 406 ? 6.413 -14.601 -34.329 1.00 95.31 406 GLY A O 1
ATOM 3232 N N . HIS A 1 407 ? 5.999 -13.679 -32.318 1.00 96.44 407 HIS A N 1
ATOM 3233 C CA . HIS A 1 407 ? 4.961 -14.619 -31.881 1.00 96.44 407 HIS A CA 1
ATOM 3234 C C . HIS A 1 407 ? 3.528 -14.069 -32.009 1.00 96.44 407 HIS A C 1
ATOM 3236 O O . HIS A 1 407 ? 2.603 -14.667 -31.459 1.00 96.44 407 HIS A O 1
ATOM 3242 N N . ASP A 1 408 ? 3.321 -12.949 -32.715 1.00 94.81 408 ASP A N 1
ATOM 3243 C CA . ASP A 1 408 ? 2.000 -12.334 -32.932 1.00 94.81 408 ASP A CA 1
ATOM 3244 C C . ASP A 1 408 ? 1.213 -12.070 -31.625 1.00 94.81 408 ASP A C 1
ATOM 3246 O O . ASP A 1 408 ? -0.020 -12.172 -31.575 1.00 94.81 408 ASP A O 1
ATOM 3250 N N . VAL A 1 409 ? 1.911 -11.698 -30.546 1.00 96.69 409 VAL A N 1
ATOM 3251 C CA . VAL A 1 409 ? 1.267 -11.304 -29.284 1.00 96.69 409 VAL A CA 1
ATOM 3252 C C . VAL A 1 409 ? 0.326 -10.135 -29.565 1.00 96.69 409 VAL A C 1
ATOM 3254 O O . VAL A 1 409 ? 0.697 -9.176 -30.240 1.00 96.69 409 VAL A O 1
ATOM 3257 N N . LYS A 1 410 ? -0.902 -10.167 -29.040 1.00 95.75 410 LYS A N 1
ATOM 3258 C CA . LYS A 1 410 ? -1.917 -9.154 -29.378 1.00 95.75 410 LYS A CA 1
ATOM 3259 C C . LYS A 1 410 ? -1.580 -7.793 -28.786 1.00 95.75 410 LYS A C 1
ATOM 3261 O O . LYS A 1 410 ? -1.759 -6.772 -29.453 1.00 95.75 410 LYS A O 1
ATOM 3266 N N . LYS A 1 411 ? -1.124 -7.771 -27.532 1.00 96.50 411 LYS A N 1
ATOM 3267 C CA . LYS A 1 411 ? -0.816 -6.540 -26.796 1.00 96.50 411 LYS A CA 1
ATOM 3268 C C . LYS A 1 411 ? 0.478 -6.668 -26.005 1.00 96.50 411 LYS A C 1
ATOM 3270 O O . LYS A 1 411 ? 0.650 -7.610 -25.235 1.00 96.50 411 LYS A O 1
ATOM 3275 N N . PHE A 1 412 ? 1.347 -5.677 -26.155 1.00 97.75 412 PHE A N 1
ATOM 3276 C CA . PHE A 1 412 ? 2.560 -5.519 -25.363 1.00 97.75 412 PHE A CA 1
ATOM 3277 C C . PHE A 1 412 ? 2.471 -4.197 -24.603 1.00 97.75 412 PHE A C 1
ATOM 3279 O O . PHE A 1 412 ? 2.502 -3.131 -25.213 1.00 97.75 412 PHE A O 1
ATOM 3286 N N . VAL A 1 413 ? 2.331 -4.263 -23.281 1.00 98.06 413 VAL A N 1
ATOM 3287 C CA . VAL A 1 413 ? 2.167 -3.100 -22.403 1.00 98.06 413 VAL A CA 1
ATOM 3288 C C . VAL A 1 413 ? 3.466 -2.862 -21.641 1.00 98.06 413 VAL A C 1
ATOM 3290 O O . VAL A 1 413 ? 3.808 -3.620 -20.734 1.00 98.06 413 VAL A O 1
ATOM 3293 N N . MET A 1 414 ? 4.199 -1.808 -21.994 1.00 97.62 414 MET A N 1
ATOM 3294 C CA . MET A 1 414 ? 5.436 -1.412 -21.331 1.00 97.62 414 MET A CA 1
ATOM 3295 C C . MET A 1 414 ? 5.175 -0.414 -20.202 1.00 97.62 414 MET A C 1
ATOM 3297 O O . MET A 1 414 ? 4.633 0.672 -20.420 1.00 97.62 414 MET A O 1
ATOM 3301 N N . ILE A 1 415 ? 5.661 -0.739 -19.004 1.00 97.44 415 ILE A N 1
ATOM 3302 C CA . ILE A 1 415 ? 5.665 0.188 -17.877 1.00 97.44 415 ILE A CA 1
ATOM 3303 C C . ILE A 1 415 ? 6.880 1.120 -18.006 1.00 97.44 415 ILE A C 1
ATOM 3305 O O . ILE A 1 415 ? 8.034 0.681 -18.072 1.00 97.44 415 ILE A O 1
ATOM 3309 N N . SER A 1 416 ? 6.612 2.423 -18.035 1.00 94.38 416 SER A N 1
ATOM 3310 C CA . SER A 1 416 ? 7.587 3.515 -18.065 1.00 94.38 416 SER A CA 1
ATOM 3311 C C . SER A 1 416 ? 7.380 4.469 -16.877 1.00 94.38 416 SER A C 1
ATOM 3313 O O . SER A 1 416 ? 6.649 4.164 -15.937 1.00 94.38 416 SER A O 1
ATOM 3315 N N . THR A 1 417 ? 8.070 5.608 -16.871 1.00 91.00 417 THR A N 1
ATOM 3316 C CA . THR A 1 417 ? 8.181 6.524 -15.724 1.00 91.00 417 THR A CA 1
ATOM 3317 C C . THR A 1 417 ? 8.151 7.982 -16.169 1.00 91.00 417 THR A C 1
ATOM 3319 O O . THR A 1 417 ? 8.567 8.309 -17.279 1.00 91.00 417 THR A O 1
ATOM 3322 N N . ASP A 1 418 ? 7.717 8.870 -15.273 1.00 84.81 418 ASP A N 1
ATOM 3323 C CA . ASP A 1 418 ? 7.900 10.324 -15.397 1.00 84.81 418 ASP A CA 1
ATOM 3324 C C . ASP A 1 418 ? 9.326 10.756 -15.771 1.00 84.81 418 ASP A C 1
ATOM 3326 O O . ASP A 1 418 ? 9.509 11.656 -16.583 1.00 84.81 418 ASP A O 1
ATOM 3330 N N . LYS A 1 419 ? 10.342 10.050 -15.271 1.00 84.38 419 LYS A N 1
ATOM 3331 C CA . LYS A 1 419 ? 11.764 10.337 -15.522 1.00 84.38 419 LYS A CA 1
ATOM 3332 C C . LYS A 1 419 ? 12.204 10.118 -16.969 1.00 84.38 419 LYS A C 1
ATOM 3334 O O . LYS A 1 419 ? 13.304 10.531 -17.321 1.00 84.38 419 LYS A O 1
ATOM 3339 N N . ALA A 1 420 ? 11.378 9.473 -17.794 1.00 83.25 420 ALA A N 1
ATOM 3340 C CA . ALA A 1 420 ? 11.614 9.346 -19.230 1.00 83.25 420 ALA A CA 1
ATOM 3341 C C . ALA A 1 420 ? 11.216 10.615 -20.008 1.00 83.25 420 ALA A C 1
ATOM 3343 O O . ALA A 1 420 ? 11.562 10.747 -21.182 1.00 83.25 420 ALA A O 1
ATOM 3344 N N . VAL A 1 421 ? 10.493 11.550 -19.380 1.00 79.12 421 VAL A N 1
ATOM 3345 C CA . VAL A 1 421 ? 10.201 12.868 -19.954 1.00 79.12 421 VAL A CA 1
ATOM 3346 C C . VAL A 1 421 ? 11.401 13.776 -19.724 1.00 79.12 421 VAL A C 1
ATOM 3348 O O . VAL A 1 421 ? 11.781 14.006 -18.576 1.00 79.12 421 VAL A O 1
ATOM 3351 N N . ASN A 1 422 ? 12.007 14.248 -20.820 1.00 73.50 422 ASN A N 1
ATOM 3352 C CA . ASN A 1 422 ? 13.209 15.091 -20.815 1.00 73.50 422 ASN A CA 1
ATOM 3353 C C . ASN A 1 422 ? 14.244 14.586 -19.789 1.00 73.50 422 ASN A C 1
ATOM 3355 O O . ASN A 1 422 ? 14.467 15.217 -18.743 1.00 73.50 422 ASN A O 1
ATOM 3359 N N . PRO A 1 423 ? 14.778 13.371 -20.014 1.00 75.81 423 PRO A N 1
ATOM 3360 C CA . PRO A 1 423 ? 15.574 12.680 -19.015 1.00 75.81 423 PRO A CA 1
ATOM 3361 C C . PRO A 1 423 ? 16.858 13.460 -18.716 1.00 75.81 423 PRO A C 1
ATOM 3363 O O . PRO A 1 423 ? 17.559 13.884 -19.623 1.00 75.81 423 PRO A O 1
ATOM 3366 N N . THR A 1 424 ? 17.174 13.616 -17.430 1.00 77.25 424 THR A N 1
ATOM 3367 C CA . THR A 1 424 ? 18.422 14.241 -16.936 1.00 77.25 424 THR A CA 1
ATOM 3368 C C . THR A 1 424 ? 19.293 13.240 -16.170 1.00 77.25 424 THR A C 1
ATOM 3370 O O . THR A 1 424 ? 20.093 13.622 -15.319 1.00 77.25 424 THR A O 1
ATOM 3373 N N . ASN A 1 425 ? 19.015 11.948 -16.349 1.00 79.94 425 ASN A N 1
ATOM 3374 C CA . ASN A 1 425 ? 19.691 10.840 -15.686 1.00 79.94 425 ASN A CA 1
ATOM 3375 C C . ASN A 1 425 ? 19.628 9.588 -16.569 1.00 79.94 425 ASN A C 1
ATOM 3377 O O . ASN A 1 425 ? 18.671 9.395 -17.328 1.00 79.94 425 ASN A O 1
ATOM 3381 N N . VAL A 1 426 ? 20.618 8.711 -16.422 1.00 84.94 426 VAL A N 1
ATOM 3382 C CA . VAL A 1 426 ? 20.817 7.503 -17.230 1.00 84.94 426 VAL A CA 1
ATOM 3383 C C . VAL A 1 426 ? 19.625 6.551 -17.132 1.00 84.94 426 VAL A C 1
ATOM 3385 O O . VAL A 1 426 ? 19.199 5.970 -18.130 1.00 84.94 426 VAL A O 1
ATOM 3388 N N . MET A 1 427 ? 19.034 6.409 -15.942 1.00 90.00 427 MET A N 1
ATOM 3389 C CA . MET A 1 427 ? 17.871 5.539 -15.738 1.00 90.00 427 MET A CA 1
ATOM 3390 C C . MET A 1 427 ? 16.678 6.005 -16.582 1.00 90.00 427 MET A C 1
ATOM 3392 O O . MET A 1 427 ? 16.145 5.228 -17.376 1.00 90.00 427 MET A O 1
ATOM 3396 N N . GLY A 1 428 ? 16.297 7.277 -16.463 1.00 88.25 428 GLY A N 1
ATOM 3397 C CA . GLY A 1 428 ? 15.200 7.872 -17.224 1.00 88.25 428 GLY A CA 1
ATOM 3398 C C . GLY A 1 428 ? 15.446 7.819 -18.728 1.00 88.25 428 GLY A C 1
ATOM 3399 O O . GLY A 1 428 ? 14.563 7.434 -19.493 1.00 88.25 428 GLY A O 1
ATOM 3400 N N . ALA A 1 429 ? 16.674 8.107 -19.147 1.00 86.25 429 ALA A N 1
ATOM 3401 C CA . ALA A 1 429 ? 17.069 8.059 -20.543 1.00 86.25 429 ALA A CA 1
ATOM 3402 C C . ALA A 1 429 ? 17.045 6.640 -21.136 1.00 86.25 429 ALA A C 1
ATOM 3404 O O . ALA A 1 429 ? 16.511 6.442 -22.225 1.00 86.25 429 ALA A O 1
ATOM 3405 N N . SER A 1 430 ? 17.507 5.625 -20.400 1.00 90.44 430 SER A N 1
ATOM 3406 C CA . SER A 1 430 ? 17.399 4.225 -20.835 1.00 90.44 430 SER A CA 1
ATOM 3407 C C . SER A 1 430 ? 15.939 3.798 -21.047 1.00 90.44 430 SER A C 1
ATOM 3409 O O . SER A 1 430 ? 15.619 3.126 -22.028 1.00 90.44 430 SER A O 1
ATOM 3411 N N . LYS A 1 431 ? 15.018 4.252 -20.183 1.00 93.06 431 LYS A N 1
ATOM 3412 C CA . LYS A 1 431 ? 13.577 4.017 -20.353 1.00 93.06 431 LYS A CA 1
ATOM 3413 C C . LYS A 1 431 ? 13.019 4.784 -21.544 1.00 93.06 431 LYS A C 1
ATOM 3415 O O . LYS A 1 431 ? 12.237 4.209 -22.291 1.00 93.06 431 LYS A O 1
ATOM 3420 N N . ARG A 1 432 ? 13.452 6.026 -21.773 1.00 89.56 432 ARG A N 1
ATOM 3421 C CA . ARG A 1 432 ? 13.060 6.805 -22.954 1.00 89.56 432 ARG A CA 1
ATOM 3422 C C . ARG A 1 432 ? 13.475 6.120 -24.258 1.00 89.56 432 ARG A C 1
ATOM 3424 O O . ARG A 1 432 ? 12.668 6.039 -25.177 1.00 89.56 432 ARG A O 1
ATOM 3431 N N . ILE A 1 433 ? 14.687 5.574 -24.328 1.00 89.88 433 ILE A N 1
ATOM 3432 C CA . ILE A 1 433 ? 15.153 4.819 -25.500 1.00 89.88 433 ILE A CA 1
ATOM 3433 C C . ILE A 1 433 ? 14.314 3.546 -25.703 1.00 89.88 433 ILE A C 1
ATOM 3435 O O . ILE A 1 433 ? 13.913 3.242 -26.825 1.00 89.88 433 ILE A O 1
ATOM 3439 N N . ALA A 1 434 ? 13.976 2.835 -24.625 1.00 92.81 434 ALA A N 1
ATOM 3440 C CA . ALA A 1 434 ? 13.086 1.675 -24.690 1.00 92.81 434 ALA A CA 1
ATOM 3441 C C . ALA A 1 434 ? 11.671 2.034 -25.203 1.00 92.81 434 ALA A C 1
ATOM 3443 O O . ALA A 1 434 ? 11.067 1.272 -25.963 1.00 92.81 434 ALA A O 1
ATOM 3444 N N . GLU A 1 435 ? 11.147 3.215 -24.848 1.00 91.44 435 GLU A N 1
ATOM 3445 C CA . GLU A 1 435 ? 9.889 3.727 -25.413 1.00 91.44 435 GLU A CA 1
ATOM 3446 C C . GLU A 1 435 ? 10.012 3.969 -26.913 1.00 91.44 435 GLU A C 1
ATOM 3448 O O . GLU A 1 435 ? 9.171 3.500 -27.669 1.00 91.44 435 GLU A O 1
ATOM 3453 N N . ILE A 1 436 ? 11.070 4.659 -27.347 1.00 88.12 436 ILE A N 1
ATOM 3454 C CA . ILE A 1 436 ? 11.315 4.934 -28.767 1.00 88.12 436 ILE A CA 1
ATOM 3455 C C . ILE A 1 436 ? 11.373 3.619 -29.551 1.00 88.12 436 ILE A C 1
ATOM 3457 O O . ILE A 1 436 ? 10.709 3.484 -30.580 1.00 88.12 436 ILE A O 1
ATOM 3461 N N . TYR A 1 437 ? 12.086 2.618 -29.024 1.00 90.75 437 TYR A N 1
ATOM 3462 C CA . TYR A 1 437 ? 12.178 1.304 -29.650 1.00 90.75 437 TYR A CA 1
ATOM 3463 C C . TYR A 1 437 ? 10.803 0.647 -29.815 1.00 90.75 437 TYR A C 1
ATOM 3465 O O . TYR A 1 437 ? 10.404 0.325 -30.932 1.00 90.75 437 TYR A O 1
ATOM 3473 N N . THR A 1 438 ? 10.040 0.503 -28.729 1.00 91.00 438 THR A N 1
ATOM 3474 C CA . THR A 1 438 ? 8.705 -0.127 -28.767 1.00 91.00 438 THR A CA 1
ATOM 3475 C C . THR A 1 438 ? 7.715 0.640 -29.648 1.00 91.00 438 THR A C 1
ATOM 3477 O O . THR A 1 438 ? 6.930 0.026 -30.370 1.00 91.00 438 THR A O 1
ATOM 3480 N N . GLN A 1 439 ? 7.780 1.974 -29.667 1.00 86.19 439 GLN A N 1
ATOM 3481 C CA . GLN A 1 439 ? 6.969 2.806 -30.558 1.00 86.19 439 GLN A CA 1
ATOM 3482 C C . GLN A 1 439 ? 7.317 2.596 -32.035 1.00 86.19 439 GLN A C 1
ATOM 3484 O O . GLN A 1 439 ? 6.418 2.559 -32.877 1.00 86.19 439 GLN A O 1
ATOM 3489 N N . SER A 1 440 ? 8.600 2.419 -32.356 1.00 86.19 440 SER A N 1
ATOM 3490 C CA . SER A 1 440 ? 9.067 2.210 -33.731 1.00 86.19 440 SER A CA 1
ATOM 3491 C C . SER A 1 440 ? 8.546 0.905 -34.359 1.00 86.19 440 SER A C 1
ATOM 3493 O O . SER A 1 440 ? 8.433 0.794 -35.583 1.00 86.19 440 SER A O 1
ATOM 3495 N N . LEU A 1 441 ? 8.151 -0.069 -33.530 1.00 86.75 441 LEU A N 1
ATOM 3496 C CA . LEU A 1 441 ? 7.592 -1.348 -33.973 1.00 86.75 441 LEU A CA 1
ATOM 3497 C C . LEU A 1 441 ? 6.117 -1.260 -34.396 1.00 86.75 441 LEU A C 1
ATOM 3499 O O . LEU A 1 441 ? 5.618 -2.184 -35.041 1.00 86.75 441 LEU A O 1
ATOM 3503 N N . LYS A 1 442 ? 5.425 -0.147 -34.102 1.00 78.06 442 LYS A N 1
ATOM 3504 C CA . LYS A 1 442 ? 3.989 0.047 -34.383 1.00 78.06 442 LYS A CA 1
ATOM 3505 C C . LYS A 1 442 ? 3.602 -0.309 -35.821 1.00 78.06 442 LYS A C 1
ATOM 3507 O O . LYS A 1 442 ? 2.641 -1.035 -36.036 1.00 78.06 442 LYS A O 1
ATOM 3512 N N . ASN A 1 443 ? 4.337 0.207 -36.806 1.00 72.69 443 ASN A N 1
ATOM 3513 C CA . ASN A 1 443 ? 3.984 0.053 -38.225 1.00 72.69 443 ASN A CA 1
ATOM 3514 C C . ASN A 1 443 ? 4.429 -1.293 -38.818 1.00 72.69 443 ASN A C 1
ATOM 3516 O O . ASN A 1 443 ? 4.136 -1.579 -39.976 1.00 72.69 443 ASN A O 1
ATOM 3520 N N . LYS A 1 444 ? 5.159 -2.105 -38.045 1.00 70.94 444 LYS A N 1
ATOM 3521 C CA . LYS A 1 444 ? 5.739 -3.377 -38.488 1.00 70.94 444 LYS A CA 1
ATOM 3522 C C . LYS A 1 444 ? 4.969 -4.596 -37.971 1.00 70.94 444 LYS A C 1
ATOM 3524 O O . LYS A 1 444 ? 5.366 -5.712 -38.285 1.00 70.94 444 LYS A O 1
ATOM 3529 N N . SER A 1 445 ? 3.906 -4.414 -37.178 1.00 69.62 445 SER A N 1
ATOM 3530 C CA . SER A 1 445 ? 3.287 -5.522 -36.444 1.00 69.62 445 SER A CA 1
ATOM 3531 C C . SER A 1 445 ? 1.766 -5.433 -36.305 1.00 69.62 445 SER A C 1
ATOM 3533 O O . SER A 1 445 ? 1.175 -4.356 -36.314 1.00 69.62 445 SER A O 1
ATOM 3535 N N . LYS A 1 446 ? 1.139 -6.602 -36.118 1.00 86.88 446 LYS A N 1
ATOM 3536 C CA . LYS A 1 446 ? -0.225 -6.739 -35.578 1.00 86.88 446 LYS A CA 1
ATOM 3537 C C . LYS A 1 446 ? -0.266 -6.530 -34.058 1.00 86.88 446 LYS A C 1
ATOM 3539 O O . LYS A 1 446 ? -1.331 -6.238 -33.515 1.00 86.88 446 LYS A O 1
ATOM 3544 N N . THR A 1 447 ? 0.871 -6.685 -33.381 1.00 94.31 447 THR A N 1
ATOM 3545 C CA . THR A 1 447 ? 1.038 -6.442 -31.947 1.00 94.31 447 THR A CA 1
ATOM 3546 C C . THR A 1 447 ? 0.830 -4.971 -31.629 1.00 94.31 447 THR A C 1
ATOM 3548 O O . THR A 1 447 ? 1.512 -4.091 -32.156 1.00 94.31 447 THR A O 1
ATOM 3551 N N . LYS A 1 448 ? -0.089 -4.697 -30.706 1.00 94.88 448 LYS A N 1
ATOM 3552 C CA . LYS A 1 448 ? -0.329 -3.350 -30.193 1.00 94.88 448 LYS A CA 1
ATOM 3553 C C . LYS A 1 448 ? 0.668 -3.047 -29.077 1.00 94.88 448 LYS A C 1
ATOM 3555 O O . LYS A 1 448 ? 0.503 -3.522 -27.953 1.00 94.88 448 LYS A O 1
ATOM 3560 N N . PHE A 1 449 ? 1.694 -2.262 -29.393 1.00 94.94 449 PHE A N 1
ATOM 3561 C CA . PHE A 1 449 ? 2.654 -1.748 -28.413 1.00 94.94 449 PHE A CA 1
ATOM 3562 C C . PHE A 1 449 ? 2.073 -0.537 -27.688 1.00 94.94 449 PHE A C 1
ATOM 3564 O O . PHE A 1 449 ? 1.742 0.462 -28.319 1.00 94.94 449 PHE A O 1
ATOM 3571 N N . ILE A 1 450 ? 1.931 -0.634 -26.373 1.00 95.44 450 ILE A N 1
ATOM 3572 C CA . ILE A 1 450 ? 1.306 0.371 -25.516 1.00 95.44 450 ILE A CA 1
ATOM 3573 C C . ILE A 1 450 ? 2.304 0.722 -24.420 1.00 95.44 450 ILE A C 1
ATOM 3575 O O . ILE A 1 450 ? 2.845 -0.170 -23.774 1.00 95.44 450 ILE A O 1
ATOM 3579 N N . THR A 1 451 ? 2.524 2.006 -24.170 1.00 95.38 451 THR A N 1
ATOM 3580 C CA . THR A 1 451 ? 3.417 2.464 -23.100 1.00 95.38 451 THR A CA 1
ATOM 3581 C C . THR A 1 451 ? 2.612 3.220 -22.057 1.00 95.38 451 THR A C 1
ATOM 3583 O O . THR A 1 451 ? 1.756 4.022 -22.410 1.00 95.38 451 THR A O 1
ATOM 3586 N N . THR A 1 452 ? 2.895 3.016 -20.773 1.00 95.25 452 THR A N 1
ATOM 3587 C CA . THR A 1 452 ? 2.273 3.774 -19.674 1.00 95.25 452 THR A CA 1
ATOM 3588 C C . THR A 1 452 ? 3.332 4.523 -18.873 1.00 95.25 452 THR A C 1
ATOM 3590 O O . THR A 1 452 ? 4.299 3.906 -18.430 1.00 95.25 452 THR A O 1
ATOM 3593 N N . ARG A 1 453 ? 3.150 5.822 -18.634 1.00 93.31 453 ARG A N 1
ATOM 3594 C CA . ARG A 1 453 ? 4.006 6.665 -17.792 1.00 93.31 453 ARG A CA 1
ATOM 3595 C C . ARG A 1 453 ? 3.256 7.111 -16.548 1.00 93.31 453 ARG A C 1
ATOM 3597 O O . ARG A 1 453 ? 2.162 7.667 -16.634 1.00 93.31 453 ARG A O 1
ATOM 3604 N N . PHE A 1 454 ? 3.897 6.937 -15.403 1.00 90.75 454 PHE A N 1
ATOM 3605 C CA . PHE A 1 454 ? 3.434 7.472 -14.131 1.00 90.75 454 PHE A CA 1
ATOM 3606 C C . PHE A 1 454 ? 4.614 7.756 -13.200 1.00 90.75 454 PHE A C 1
ATOM 3608 O O . PHE A 1 454 ? 5.756 7.373 -13.475 1.00 90.75 454 PHE A O 1
ATOM 3615 N N . GLY A 1 455 ? 4.334 8.507 -12.136 1.00 87.00 455 GLY A N 1
ATOM 3616 C CA . GLY A 1 455 ? 5.333 8.929 -11.159 1.00 87.00 455 GLY A CA 1
ATOM 3617 C C . GLY A 1 455 ? 5.587 7.893 -10.067 1.00 87.00 455 GLY A C 1
ATOM 3618 O O . GLY A 1 455 ? 5.514 6.681 -10.281 1.00 87.00 455 GLY A O 1
ATOM 3619 N N . ASN A 1 456 ? 5.912 8.368 -8.866 1.00 88.19 456 ASN A N 1
ATOM 3620 C CA . ASN A 1 456 ? 6.276 7.479 -7.773 1.00 88.19 456 ASN A CA 1
ATOM 3621 C C . ASN A 1 456 ? 5.073 6.661 -7.284 1.00 88.19 456 ASN A C 1
ATOM 3623 O O . ASN A 1 456 ? 3.938 7.132 -7.219 1.00 88.19 456 ASN A O 1
ATOM 3627 N N . VAL A 1 457 ? 5.363 5.437 -6.847 1.00 87.88 457 VAL A N 1
ATOM 3628 C CA . VAL A 1 457 ? 4.374 4.541 -6.251 1.00 87.88 457 VAL A CA 1
ATOM 3629 C C . VAL A 1 457 ? 4.698 4.318 -4.779 1.00 87.88 457 VAL A C 1
ATOM 3631 O O . VAL A 1 457 ? 5.844 4.006 -4.420 1.00 87.88 457 VAL A O 1
ATOM 3634 N N . LEU A 1 458 ? 3.687 4.518 -3.936 1.00 83.25 458 LEU A N 1
ATOM 3635 C CA . LEU A 1 458 ? 3.770 4.417 -2.482 1.00 83.25 458 LEU A CA 1
ATOM 3636 C C . LEU A 1 458 ? 4.175 3.013 -2.039 1.00 83.25 458 LEU A C 1
ATOM 3638 O O . LEU A 1 458 ? 3.764 2.025 -2.642 1.00 83.25 458 LEU A O 1
ATOM 3642 N N . GLY A 1 459 ? 5.026 2.941 -1.013 1.00 73.56 459 GLY A N 1
ATOM 3643 C CA . GLY A 1 459 ? 5.500 1.673 -0.451 1.00 73.56 459 GLY A CA 1
ATOM 3644 C C . GLY A 1 459 ? 6.339 0.807 -1.400 1.00 73.56 459 GLY A C 1
ATOM 3645 O O . GLY A 1 459 ? 6.681 -0.317 -1.051 1.00 73.56 459 GLY A O 1
ATOM 3646 N N . SER A 1 460 ? 6.703 1.289 -2.597 1.00 84.75 460 SER A N 1
ATOM 3647 C CA . SER A 1 460 ? 7.481 0.479 -3.543 1.00 84.75 460 SER A CA 1
ATOM 3648 C C . SER A 1 460 ? 8.899 0.173 -3.032 1.00 84.75 460 SER A C 1
ATOM 3650 O O . SER A 1 460 ? 9.500 0.964 -2.298 1.00 84.75 460 SER A O 1
ATOM 3652 N N . ASN A 1 461 ? 9.465 -0.963 -3.457 1.00 79.62 461 ASN A N 1
ATOM 3653 C CA . ASN A 1 461 ? 10.763 -1.467 -2.992 1.00 79.62 461 ASN A CA 1
ATOM 3654 C C . ASN A 1 461 ? 11.860 -0.415 -3.167 1.00 79.62 461 ASN A C 1
ATOM 3656 O O . ASN A 1 461 ? 11.990 0.180 -4.241 1.00 79.62 461 ASN A O 1
ATOM 3660 N N . GLY A 1 462 ? 12.627 -0.175 -2.102 1.00 76.62 462 GLY A N 1
ATOM 3661 C CA . GLY A 1 462 ? 13.720 0.798 -2.093 1.00 76.62 462 GLY A CA 1
ATOM 3662 C C . GLY A 1 462 ? 13.288 2.267 -2.248 1.00 76.62 462 GLY A C 1
ATOM 3663 O O . GLY A 1 462 ? 14.121 3.110 -2.580 1.00 76.62 462 GLY A O 1
ATOM 3664 N N . SER A 1 463 ? 12.005 2.592 -2.052 1.00 86.38 463 SER A N 1
ATOM 3665 C CA . SER A 1 463 ? 11.517 3.977 -2.066 1.00 86.38 463 SER A CA 1
ATOM 3666 C C . SER A 1 463 ? 11.748 4.698 -0.730 1.00 86.38 463 SER A C 1
ATOM 3668 O O . SER A 1 463 ? 12.269 4.138 0.236 1.00 86.38 463 SER A O 1
ATOM 3670 N N . VAL A 1 464 ? 11.374 5.979 -0.686 1.00 89.12 464 VAL A N 1
ATOM 3671 C CA . VAL A 1 464 ? 11.611 6.861 0.464 1.00 89.12 464 VAL A CA 1
ATOM 3672 C C . VAL A 1 464 ? 10.846 6.437 1.723 1.00 89.12 464 VAL A C 1
ATOM 3674 O O . VAL A 1 464 ? 11.377 6.570 2.818 1.00 89.12 464 VAL A O 1
ATOM 3677 N N . ILE A 1 465 ? 9.642 5.873 1.578 1.00 89.56 465 ILE A N 1
ATOM 3678 C CA . ILE A 1 465 ? 8.803 5.467 2.716 1.00 89.56 465 ILE A CA 1
ATOM 3679 C C . ILE A 1 465 ? 9.457 4.306 3.490 1.00 89.56 465 ILE A C 1
ATOM 3681 O O . ILE A 1 465 ? 9.776 4.512 4.660 1.00 89.56 465 ILE A O 1
ATOM 3685 N N . PRO A 1 466 ? 9.797 3.153 2.873 1.00 88.44 466 PRO A N 1
ATOM 3686 C CA . PRO A 1 466 ? 10.525 2.086 3.569 1.00 88.44 466 PRO A CA 1
ATOM 3687 C C . PRO A 1 466 ? 11.857 2.544 4.178 1.00 88.44 466 PRO A C 1
ATOM 3689 O O . PRO A 1 466 ? 12.275 2.046 5.226 1.00 88.44 466 PRO A O 1
ATOM 3692 N N . LEU A 1 467 ? 12.547 3.498 3.537 1.00 91.00 467 LEU A N 1
ATOM 3693 C CA . LEU A 1 467 ? 13.767 4.080 4.096 1.00 91.00 467 LEU A CA 1
ATOM 3694 C C . LEU A 1 467 ? 13.480 4.859 5.386 1.00 91.00 467 LEU A C 1
ATOM 3696 O O . LEU A 1 467 ? 14.189 4.666 6.373 1.00 91.00 467 LEU A O 1
ATOM 3700 N N . PHE A 1 468 ? 12.449 5.704 5.395 1.00 93.69 468 PHE A N 1
ATOM 3701 C CA . PHE A 1 468 ? 12.037 6.460 6.577 1.00 93.69 468 PHE A CA 1
ATOM 3702 C C . PHE A 1 468 ? 11.560 5.540 7.695 1.00 93.69 468 PHE A C 1
ATOM 3704 O O . PHE A 1 468 ? 11.984 5.721 8.830 1.00 93.69 468 PHE A O 1
ATOM 3711 N N . GLU A 1 469 ? 10.774 4.504 7.397 1.00 90.19 469 GLU A N 1
ATOM 3712 C CA . GLU A 1 469 ? 10.372 3.504 8.396 1.00 90.19 469 GLU A CA 1
ATOM 3713 C C . GLU A 1 469 ? 11.580 2.821 9.043 1.00 90.19 469 GLU A C 1
ATOM 3715 O O . GLU A 1 469 ? 11.627 2.658 10.263 1.00 90.19 469 GLU A O 1
ATOM 3720 N N . LYS A 1 470 ? 12.583 2.444 8.239 1.00 91.88 470 LYS A N 1
ATOM 3721 C CA . LYS A 1 470 ? 13.826 1.849 8.741 1.00 91.88 470 LYS A CA 1
ATOM 3722 C C . LYS A 1 470 ? 14.618 2.838 9.597 1.00 91.88 470 LYS A C 1
ATOM 3724 O O . LYS A 1 470 ? 15.126 2.454 10.646 1.00 91.88 470 LYS A O 1
ATOM 3729 N N . GLN A 1 471 ? 14.723 4.095 9.169 1.00 94.88 471 GLN A N 1
ATOM 3730 C CA . GLN A 1 471 ? 15.409 5.149 9.921 1.00 94.88 471 GLN A CA 1
ATOM 3731 C C . GLN A 1 471 ? 14.718 5.423 11.257 1.00 94.88 471 GLN A C 1
ATOM 3733 O O . GLN A 1 471 ? 15.389 5.452 12.284 1.00 94.88 471 GLN A O 1
ATOM 3738 N N . ILE A 1 472 ? 13.389 5.533 11.260 1.00 92.50 472 ILE A N 1
ATOM 3739 C CA . ILE A 1 472 ? 12.580 5.722 12.468 1.00 92.50 472 ILE A CA 1
ATOM 3740 C C . ILE A 1 472 ? 12.765 4.552 13.432 1.00 92.50 472 ILE A C 1
ATOM 3742 O O . ILE A 1 472 ? 13.058 4.760 14.606 1.00 92.50 472 ILE A O 1
ATOM 3746 N N . ARG A 1 473 ? 12.666 3.314 12.933 1.00 90.94 473 ARG A N 1
ATOM 3747 C CA . ARG A 1 473 ? 12.844 2.102 13.746 1.00 90.94 473 ARG A CA 1
ATOM 3748 C C . ARG A 1 473 ? 14.228 2.020 14.393 1.00 90.94 473 ARG A C 1
ATOM 3750 O O . ARG A 1 473 ? 14.356 1.462 15.476 1.00 90.94 473 ARG A O 1
ATOM 3757 N N . ASN A 1 474 ? 15.241 2.582 13.738 1.00 93.31 474 ASN A N 1
ATOM 3758 C CA . ASN A 1 474 ? 16.615 2.627 14.231 1.00 93.31 474 ASN A CA 1
ATOM 3759 C C . ASN A 1 474 ? 16.912 3.842 15.135 1.00 93.31 474 ASN A C 1
ATOM 3761 O O . ASN A 1 474 ? 18.047 3.975 15.582 1.00 93.31 474 ASN A O 1
ATOM 3765 N N . GLY A 1 475 ? 15.934 4.719 15.402 1.00 90.19 475 GLY A N 1
ATOM 3766 C CA . GLY A 1 475 ? 16.100 5.904 16.258 1.00 90.19 475 GLY A CA 1
ATOM 3767 C C . GLY A 1 475 ? 16.531 7.190 15.538 1.00 90.19 475 GLY A C 1
ATOM 3768 O O . GLY A 1 475 ? 16.827 8.182 16.191 1.00 90.19 475 GLY A O 1
ATOM 3769 N N . GLY A 1 476 ? 16.540 7.210 14.202 1.00 88.56 476 GLY A N 1
ATOM 3770 C CA . GLY A 1 476 ? 16.845 8.399 13.399 1.00 88.56 476 GLY A CA 1
ATOM 3771 C C . GLY A 1 476 ? 18.345 8.715 13.236 1.00 88.56 476 GLY A C 1
ATOM 3772 O O . GLY A 1 476 ? 19.199 7.903 13.597 1.00 88.56 476 GLY A O 1
ATOM 3773 N N . PRO A 1 477 ? 18.686 9.879 12.643 1.00 93.06 477 PRO A N 1
ATOM 3774 C CA . PRO A 1 477 ? 17.788 10.869 12.036 1.00 93.06 477 PRO A CA 1
ATOM 3775 C C . PRO A 1 477 ? 17.178 10.391 10.707 1.00 93.06 477 PRO A C 1
ATOM 3777 O O . PRO A 1 477 ? 17.738 9.533 10.020 1.00 93.06 477 PRO A O 1
ATOM 3780 N N . ILE A 1 478 ? 16.049 10.984 10.311 1.00 95.56 478 ILE A N 1
ATOM 3781 C CA . ILE A 1 478 ? 15.516 10.821 8.953 1.00 95.56 478 ILE A CA 1
ATOM 3782 C C . ILE A 1 478 ? 16.325 11.684 7.988 1.00 95.56 478 ILE A C 1
ATOM 3784 O O . ILE A 1 478 ? 16.566 12.862 8.250 1.00 95.56 478 ILE A O 1
ATOM 3788 N N . THR A 1 479 ? 16.714 11.126 6.843 1.00 94.62 479 THR A N 1
ATOM 3789 C CA . THR A 1 479 ? 17.478 11.863 5.826 1.00 94.62 479 THR A CA 1
ATOM 3790 C C . THR A 1 479 ? 16.580 12.349 4.696 1.00 94.62 479 THR A C 1
ATOM 3792 O O . THR A 1 479 ? 16.074 11.542 3.919 1.00 94.62 479 THR A O 1
ATOM 3795 N N . VAL A 1 480 ? 16.440 13.664 4.552 1.00 95.25 480 VAL A N 1
ATOM 3796 C CA . VAL A 1 480 ? 15.763 14.301 3.411 1.00 95.25 480 VAL A CA 1
ATOM 3797 C C . VAL A 1 480 ? 16.830 14.920 2.506 1.00 95.25 480 VAL A C 1
ATOM 3799 O O . VAL A 1 480 ? 17.855 15.396 2.985 1.00 95.25 480 VAL A O 1
ATOM 3802 N N . THR A 1 481 ? 16.655 14.880 1.189 1.00 92.00 481 THR A N 1
ATOM 3803 C CA . THR A 1 481 ? 17.657 15.413 0.248 1.00 92.00 481 THR A CA 1
ATOM 3804 C C . THR A 1 481 ? 17.635 16.942 0.216 1.00 92.00 481 THR A C 1
ATOM 3806 O O . THR A 1 481 ? 18.650 17.573 0.495 1.00 92.00 481 THR A O 1
ATOM 3809 N N . ASP A 1 482 ? 16.469 17.548 -0.011 1.00 92.81 482 ASP A N 1
ATOM 3810 C CA . ASP A 1 482 ? 16.251 19.003 0.021 1.00 92.81 482 ASP A CA 1
ATOM 3811 C C . ASP A 1 482 ? 14.876 19.306 0.640 1.00 92.81 482 ASP A C 1
ATOM 3813 O O . ASP A 1 482 ? 13.931 18.537 0.475 1.00 92.81 482 ASP A O 1
ATOM 3817 N N . GLU A 1 483 ? 14.741 20.419 1.359 1.00 92.62 483 GLU A N 1
ATOM 3818 C CA . GLU A 1 483 ? 13.477 20.833 1.988 1.00 92.62 483 GLU A CA 1
ATOM 3819 C C . GLU A 1 483 ? 12.360 21.112 0.968 1.00 92.62 483 GLU A C 1
ATOM 3821 O O . GLU A 1 483 ? 11.175 20.916 1.248 1.00 92.62 483 GLU A O 1
ATOM 3826 N N . ARG A 1 484 ? 12.730 21.552 -0.236 1.00 91.06 484 ARG A N 1
ATOM 3827 C CA . ARG A 1 484 ? 11.800 21.956 -1.296 1.00 91.06 484 ARG A CA 1
ATOM 3828 C C . ARG A 1 484 ? 11.375 20.794 -2.189 1.00 91.06 484 ARG A C 1
ATOM 3830 O O . ARG A 1 484 ? 10.505 20.977 -3.036 1.00 91.06 484 ARG A O 1
ATOM 3837 N N . ILE A 1 485 ? 11.982 19.617 -2.031 1.00 91.12 485 ILE A N 1
ATOM 3838 C CA . ILE A 1 485 ? 11.762 18.493 -2.938 1.00 91.12 485 ILE A CA 1
ATOM 3839 C C . ILE A 1 485 ? 10.326 17.965 -2.827 1.00 91.12 485 ILE A C 1
ATOM 3841 O O . ILE A 1 485 ? 9.814 17.689 -1.735 1.00 91.12 485 ILE A O 1
ATOM 3845 N N . THR A 1 486 ? 9.674 17.804 -3.976 1.00 89.62 486 THR A N 1
ATOM 3846 C CA . THR A 1 486 ? 8.304 17.2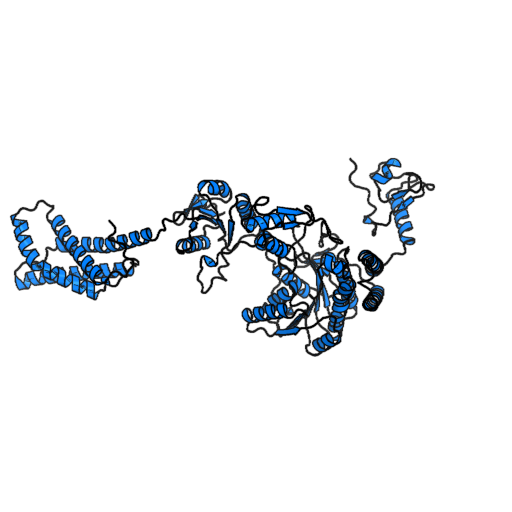79 -4.066 1.00 89.62 486 THR A CA 1
ATOM 3847 C C . THR A 1 486 ? 8.235 16.094 -5.011 1.00 89.62 486 THR A C 1
ATOM 3849 O O . THR A 1 486 ? 9.015 15.990 -5.960 1.00 89.62 486 THR A O 1
ATOM 3852 N N . ARG A 1 487 ? 7.311 15.171 -4.750 1.00 88.19 487 ARG A N 1
ATOM 3853 C CA . ARG A 1 487 ? 7.038 14.030 -5.625 1.00 88.19 487 ARG A CA 1
ATOM 3854 C C . ARG A 1 487 ? 5.545 13.786 -5.721 1.00 88.19 487 ARG A C 1
ATOM 3856 O O . ARG A 1 487 ? 4.818 13.963 -4.746 1.00 88.19 487 ARG A O 1
ATOM 3863 N N . PHE A 1 488 ? 5.116 13.332 -6.888 1.00 85.69 488 PHE A N 1
ATOM 3864 C CA . PHE A 1 488 ? 3.777 12.806 -7.075 1.00 85.69 488 PHE A CA 1
ATOM 3865 C C . PHE A 1 488 ? 3.725 11.342 -6.657 1.00 85.69 488 PHE A C 1
ATOM 3867 O O . PHE A 1 488 ? 4.672 10.597 -6.907 1.00 85.69 488 PHE A O 1
ATOM 3874 N N . PHE A 1 489 ? 2.621 10.930 -6.043 1.00 85.44 489 PHE A N 1
ATOM 3875 C CA . PHE A 1 489 ? 2.454 9.580 -5.520 1.00 85.44 489 PHE A CA 1
ATOM 3876 C C . PHE A 1 489 ? 1.125 8.979 -5.947 1.00 85.44 489 PHE A C 1
ATOM 3878 O O . PHE A 1 489 ? 0.112 9.665 -5.962 1.00 85.44 489 PHE A O 1
ATOM 3885 N N . MET A 1 490 ? 1.126 7.683 -6.216 1.00 86.44 490 MET A N 1
ATOM 3886 C CA . MET A 1 490 ? -0.080 6.867 -6.349 1.00 86.44 490 MET A CA 1
ATOM 3887 C C . MET A 1 490 ? 0.110 5.541 -5.609 1.00 86.44 490 MET A C 1
ATOM 3889 O O . MET A 1 490 ? 1.239 5.176 -5.266 1.00 86.44 490 MET A O 1
ATOM 3893 N N . THR A 1 491 ? -0.967 4.809 -5.335 1.00 85.75 491 THR A N 1
ATOM 3894 C CA . THR A 1 491 ? -0.845 3.486 -4.689 1.00 85.75 491 THR A CA 1
ATOM 3895 C C . THR A 1 491 ? -0.486 2.392 -5.704 1.00 85.75 491 THR A C 1
ATOM 3897 O O . THR A 1 491 ? -0.694 2.566 -6.905 1.00 85.75 491 THR A O 1
ATOM 3900 N N . ILE A 1 492 ? 0.057 1.254 -5.245 1.00 88.31 492 ILE A N 1
ATOM 3901 C CA . ILE A 1 492 ? 0.355 0.111 -6.132 1.00 88.31 492 ILE A CA 1
ATOM 3902 C C . ILE A 1 492 ? -0.916 -0.401 -6.834 1.00 88.31 492 ILE A C 1
ATOM 3904 O O . ILE A 1 492 ? -0.873 -0.507 -8.061 1.00 88.31 492 ILE A O 1
ATOM 3908 N N . PRO A 1 493 ? -2.041 -0.668 -6.131 1.00 87.44 493 PRO A N 1
ATOM 3909 C CA . PRO A 1 493 ? -3.273 -1.093 -6.796 1.00 87.44 493 PRO A CA 1
ATOM 3910 C C . PRO A 1 493 ? -3.757 -0.059 -7.812 1.00 87.44 493 PRO A C 1
ATOM 3912 O O . PRO A 1 493 ? -4.097 -0.419 -8.933 1.00 87.44 493 PRO A O 1
ATOM 3915 N N . GLU A 1 494 ? -3.688 1.233 -7.466 1.00 87.31 494 GLU A N 1
ATOM 3916 C CA . GLU A 1 494 ? -4.079 2.321 -8.368 1.00 87.31 494 GLU A CA 1
ATOM 3917 C C . GLU A 1 494 ? -3.265 2.306 -9.671 1.00 87.31 494 GLU A C 1
ATOM 3919 O O . GLU A 1 494 ? -3.832 2.319 -10.763 1.00 87.31 494 GLU A O 1
ATOM 3924 N N . ALA A 1 495 ? -1.936 2.213 -9.567 1.00 91.38 495 ALA A N 1
ATOM 3925 C CA . ALA A 1 495 ? -1.055 2.135 -10.728 1.00 91.38 495 ALA A CA 1
ATOM 3926 C C . ALA A 1 495 ? -1.372 0.911 -11.600 1.00 91.38 495 ALA A C 1
ATOM 3928 O O . ALA A 1 495 ? -1.519 1.038 -12.812 1.00 91.38 495 ALA A O 1
ATOM 3929 N N . CYS A 1 496 ? -1.512 -0.270 -10.990 1.00 94.00 496 CYS A N 1
ATOM 3930 C CA . CYS A 1 496 ? -1.751 -1.520 -11.714 1.00 94.00 496 CYS A CA 1
ATOM 3931 C C . CYS A 1 496 ? -3.099 -1.507 -12.444 1.00 94.00 496 CYS A C 1
ATOM 3933 O O . CYS A 1 496 ? -3.187 -1.916 -13.600 1.00 94.00 496 CYS A O 1
ATOM 3935 N N . GLN A 1 497 ? -4.133 -0.970 -11.801 1.00 92.31 497 GLN A N 1
ATOM 3936 C CA . GLN A 1 497 ? -5.463 -0.823 -12.380 1.00 92.31 497 GLN A CA 1
ATOM 3937 C C . GLN A 1 497 ? -5.476 0.132 -13.579 1.00 92.31 497 GLN A C 1
ATOM 3939 O O . GLN A 1 497 ? -6.040 -0.204 -14.621 1.00 92.31 497 GLN A O 1
ATOM 3944 N N . LEU A 1 498 ? -4.791 1.277 -13.483 1.00 93.50 498 LEU A N 1
ATOM 3945 C CA . LEU A 1 498 ? -4.649 2.204 -14.611 1.00 93.50 498 LEU A CA 1
ATOM 3946 C C . LEU A 1 498 ? -3.803 1.607 -15.744 1.00 93.50 498 LEU A C 1
ATOM 3948 O O . LEU A 1 498 ? -4.119 1.831 -16.910 1.00 93.50 498 LEU A O 1
ATOM 3952 N N . VAL A 1 499 ? -2.777 0.803 -15.434 1.00 95.94 499 VAL A N 1
ATOM 3953 C CA . VAL A 1 499 ? -1.999 0.057 -16.443 1.00 95.94 499 VAL A CA 1
ATOM 3954 C C . VAL A 1 499 ? -2.877 -0.943 -17.195 1.00 95.94 499 VAL A C 1
ATOM 3956 O O . VAL A 1 499 ? -2.805 -1.000 -18.422 1.00 95.94 499 VAL A O 1
ATOM 3959 N N . MET A 1 500 ? -3.725 -1.707 -16.501 1.00 95.31 500 MET A N 1
ATOM 3960 C CA . MET A 1 500 ? -4.651 -2.643 -17.151 1.00 95.31 500 MET A CA 1
ATOM 3961 C C . MET A 1 500 ? -5.694 -1.919 -18.012 1.00 95.31 500 MET A C 1
ATOM 3963 O O . MET A 1 500 ? -5.947 -2.334 -19.142 1.00 95.31 500 MET A O 1
ATOM 3967 N N . GLU A 1 501 ? -6.269 -0.821 -17.518 1.00 94.81 501 GLU A N 1
ATOM 3968 C CA . GLU A 1 501 ? -7.236 0.001 -18.259 1.00 94.81 501 GLU A CA 1
ATOM 3969 C C . GLU A 1 501 ? -6.588 0.630 -19.512 1.00 94.81 501 GLU A C 1
ATOM 3971 O O . GLU A 1 501 ? -7.142 0.541 -20.610 1.00 94.81 501 GLU A O 1
ATOM 3976 N N . ALA A 1 502 ? -5.370 1.173 -19.391 1.00 94.06 502 ALA A N 1
ATOM 3977 C CA . ALA A 1 502 ? -4.584 1.696 -20.512 1.00 94.06 502 ALA A CA 1
ATOM 3978 C C . ALA A 1 502 ? -4.237 0.603 -21.539 1.00 94.06 502 ALA A C 1
ATOM 3980 O O . ALA A 1 502 ? -4.421 0.788 -22.743 1.00 94.06 502 ALA A O 1
ATOM 3981 N N . GLY A 1 503 ? -3.796 -0.567 -21.067 1.00 94.12 503 GLY A N 1
ATOM 3982 C CA . GLY A 1 503 ? -3.542 -1.737 -21.907 1.00 94.12 503 GLY A CA 1
ATOM 3983 C C . GLY A 1 503 ? -4.796 -2.202 -22.651 1.00 94.12 503 GLY A C 1
ATOM 3984 O O . GLY A 1 503 ? -4.732 -2.573 -23.822 1.00 94.12 503 GLY A O 1
ATOM 3985 N N . THR A 1 504 ? -5.958 -2.119 -22.006 1.00 91.94 504 THR A N 1
ATOM 3986 C CA . THR A 1 504 ? -7.251 -2.489 -22.592 1.00 91.94 504 THR A CA 1
ATOM 3987 C C . THR A 1 504 ? -7.680 -1.504 -23.686 1.00 91.94 504 THR A C 1
ATOM 3989 O O . THR A 1 504 ? -8.081 -1.918 -24.775 1.00 91.94 504 THR A O 1
ATOM 3992 N N . MET A 1 505 ? -7.538 -0.198 -23.454 1.00 92.56 505 MET A N 1
ATOM 3993 C CA . MET A 1 505 ? -7.981 0.822 -24.412 1.00 92.56 505 MET A CA 1
ATOM 3994 C C . MET A 1 505 ? -7.000 1.097 -25.561 1.00 92.56 505 MET A C 1
ATOM 3996 O O . MET A 1 505 ? -7.420 1.602 -26.602 1.00 92.56 505 MET A O 1
ATOM 4000 N N . GLY A 1 506 ? -5.713 0.785 -25.385 1.00 90.62 506 GLY A N 1
ATOM 4001 C CA . GLY A 1 506 ? -4.675 1.080 -26.371 1.00 90.62 506 GLY A CA 1
ATOM 4002 C C . GLY A 1 506 ? -4.842 0.326 -27.693 1.00 90.62 506 GLY A C 1
ATOM 4003 O O . GLY A 1 506 ? -5.171 -0.866 -27.729 1.00 90.62 506 GLY A O 1
ATOM 4004 N N . ASN A 1 507 ? -4.586 1.027 -28.799 1.00 88.50 507 ASN A N 1
ATOM 4005 C CA . ASN A 1 507 ? -4.662 0.497 -30.158 1.00 88.50 507 ASN A CA 1
ATOM 4006 C C . ASN A 1 507 ? -3.299 0.316 -30.833 1.00 88.50 507 ASN A C 1
ATOM 4008 O O . ASN A 1 507 ? -3.254 -0.237 -31.930 1.00 88.50 507 ASN A O 1
ATOM 4012 N N . GLY A 1 508 ? -2.211 0.694 -30.166 1.00 87.19 508 GLY A N 1
ATOM 4013 C CA . GLY A 1 508 ? -0.838 0.586 -30.637 1.00 87.19 508 GLY A CA 1
ATOM 4014 C C . GLY A 1 508 ? -0.206 1.956 -30.920 1.00 87.19 508 GLY A C 1
ATOM 4015 O O . GLY A 1 508 ? -0.705 2.759 -31.714 1.00 87.19 508 GLY A O 1
ATOM 4016 N N . GLY A 1 509 ? 0.963 2.192 -30.326 1.00 85.62 509 GLY A N 1
ATOM 4017 C CA . GLY A 1 509 ? 1.775 3.400 -30.464 1.00 85.62 509 GLY A CA 1
ATOM 4018 C C . GLY A 1 509 ? 1.464 4.510 -29.463 1.00 85.62 509 GLY A C 1
ATOM 4019 O O . GLY A 1 509 ? 2.190 5.503 -29.435 1.00 85.62 509 GLY A O 1
ATOM 4020 N N . GLU A 1 510 ? 0.413 4.375 -28.655 1.00 90.81 510 GLU A N 1
ATOM 4021 C CA . GLU A 1 510 ? 0.083 5.362 -27.633 1.00 90.81 510 GLU A CA 1
ATOM 4022 C C . GLU A 1 510 ? 1.051 5.288 -26.446 1.00 90.81 510 GLU A C 1
ATOM 4024 O O . GLU A 1 510 ? 1.395 4.211 -25.949 1.00 90.81 510 GLU A O 1
ATOM 4029 N N . ILE A 1 511 ? 1.440 6.465 -25.951 1.00 91.69 511 ILE A N 1
ATOM 4030 C CA . ILE A 1 511 ? 1.997 6.615 -24.609 1.00 91.69 511 ILE A CA 1
ATOM 4031 C C . ILE A 1 511 ? 0.894 7.181 -23.726 1.00 91.69 511 ILE A C 1
ATOM 4033 O O . ILE A 1 511 ? 0.554 8.360 -23.827 1.00 91.69 511 ILE A O 1
ATOM 4037 N N . PHE A 1 512 ? 0.350 6.343 -22.858 1.00 93.50 512 PHE A N 1
ATOM 4038 C CA . PHE A 1 512 ? -0.577 6.765 -21.828 1.00 93.50 512 PHE A CA 1
ATOM 4039 C C . PHE A 1 512 ? 0.170 7.399 -20.666 1.00 93.50 512 PHE A C 1
ATOM 4041 O O . PHE A 1 512 ? 1.215 6.921 -20.233 1.00 93.50 512 PHE A O 1
ATOM 4048 N N . VAL A 1 513 ? -0.394 8.474 -20.151 1.00 92.00 513 VAL A N 1
ATOM 4049 C CA . VAL A 1 513 ? 0.095 9.232 -19.015 1.00 92.00 513 VAL A CA 1
ATOM 4050 C C . VAL A 1 513 ? -1.001 9.252 -17.969 1.00 92.00 513 VAL A C 1
ATOM 4052 O O . VAL A 1 513 ? -2.152 9.554 -18.286 1.00 92.00 513 VAL A O 1
ATOM 4055 N N . PHE A 1 514 ? -0.651 8.935 -16.728 1.00 91.12 514 PHE A N 1
ATOM 4056 C CA . PHE A 1 514 ? -1.623 8.960 -15.641 1.00 91.12 514 PHE A CA 1
ATOM 4057 C C . PHE A 1 514 ? -1.667 10.323 -14.967 1.00 91.12 514 PHE A C 1
ATOM 4059 O O . PHE A 1 514 ? -0.643 10.983 -14.796 1.00 91.12 514 PHE A O 1
ATOM 4066 N N . GLU A 1 515 ? -2.871 10.731 -14.581 1.00 86.88 515 GLU A N 1
ATOM 4067 C CA . GLU A 1 515 ? -3.077 11.871 -13.700 1.00 86.88 515 GLU A CA 1
ATOM 4068 C C . GLU A 1 515 ? -2.528 11.496 -12.314 1.00 86.88 515 GLU A C 1
ATOM 4070 O O . GLU A 1 515 ? -2.862 10.449 -11.745 1.00 86.88 515 GLU A O 1
ATOM 4075 N N . MET A 1 516 ? -1.611 12.330 -11.819 1.00 83.38 516 MET A N 1
ATOM 4076 C CA . MET A 1 516 ? -0.807 12.040 -10.640 1.00 83.38 516 MET A CA 1
ATOM 4077 C C . MET A 1 516 ? -1.119 12.944 -9.439 1.00 83.38 516 MET A C 1
ATOM 4079 O O . MET A 1 516 ? -0.341 12.922 -8.481 1.00 83.38 516 MET A O 1
ATOM 4083 N N . GLY A 1 517 ? -2.250 13.646 -9.442 1.00 81.19 517 GLY A N 1
ATOM 4084 C CA . GLY A 1 517 ? -2.790 14.519 -8.404 1.00 81.19 517 GLY A CA 1
ATOM 4085 C C . GLY A 1 517 ? -1.822 15.589 -7.916 1.00 81.19 517 GLY A C 1
ATOM 4086 O O . GLY A 1 517 ? -0.856 15.948 -8.582 1.00 81.19 517 GLY A O 1
ATOM 4087 N N . GLU A 1 518 ? -2.058 16.075 -6.699 1.00 82.12 518 GLU A N 1
ATOM 4088 C CA . GLU A 1 518 ? -1.205 17.100 -6.097 1.00 82.12 518 GLU A CA 1
ATOM 4089 C C . GLU A 1 518 ? 0.171 16.547 -5.673 1.00 82.12 518 GLU A C 1
ATOM 4091 O O . GLU A 1 518 ? 0.256 15.454 -5.091 1.00 82.12 518 GLU A O 1
ATOM 4096 N N . PRO A 1 519 ? 1.264 17.298 -5.906 1.00 86.75 519 PRO A N 1
ATOM 4097 C CA . PRO A 1 519 ? 2.597 16.905 -5.477 1.00 86.75 519 PRO A CA 1
ATOM 4098 C C . PRO A 1 519 ? 2.746 17.011 -3.954 1.00 86.75 519 PRO A C 1
ATOM 4100 O O . PRO A 1 519 ? 2.251 17.932 -3.305 1.00 86.75 519 PRO A O 1
ATOM 4103 N N . VAL A 1 520 ? 3.500 16.084 -3.364 1.00 87.50 520 VAL A N 1
ATOM 4104 C CA . VAL A 1 520 ? 3.726 16.005 -1.915 1.00 87.50 520 VAL A CA 1
ATOM 4105 C C . VAL A 1 520 ? 5.170 16.371 -1.595 1.00 87.50 520 VAL A C 1
ATOM 4107 O O . VAL A 1 520 ? 6.104 15.795 -2.157 1.00 87.50 520 VAL A O 1
ATOM 4110 N N . LYS A 1 521 ? 5.375 17.299 -0.653 1.00 91.31 521 LYS A N 1
ATOM 4111 C CA . LYS A 1 521 ? 6.705 17.606 -0.109 1.00 91.31 521 LYS A CA 1
ATOM 4112 C C . LYS A 1 521 ? 7.237 16.432 0.706 1.00 91.31 521 LYS A C 1
ATOM 4114 O O . LYS A 1 521 ? 6.580 15.954 1.631 1.00 91.31 521 LYS A O 1
ATOM 4119 N N . ILE A 1 522 ? 8.464 16.004 0.415 1.00 93.06 522 ILE A N 1
ATOM 4120 C CA . ILE A 1 522 ? 9.077 14.858 1.106 1.00 93.06 522 ILE A CA 1
ATOM 4121 C C . ILE A 1 522 ? 9.364 15.170 2.580 1.00 93.06 522 ILE A C 1
ATOM 4123 O O . ILE A 1 522 ? 9.261 14.284 3.427 1.00 93.06 522 ILE A O 1
ATOM 4127 N N . VAL A 1 523 ? 9.650 16.431 2.918 1.00 93.94 523 VAL A N 1
ATOM 4128 C CA . VAL A 1 523 ? 9.798 16.852 4.319 1.00 93.94 523 VAL A CA 1
ATOM 4129 C C . VAL A 1 523 ? 8.487 16.718 5.102 1.00 93.94 523 VAL A C 1
ATOM 4131 O O . VAL A 1 523 ? 8.497 16.270 6.246 1.00 93.94 523 VAL A O 1
ATOM 4134 N N . ASP A 1 524 ? 7.345 17.033 4.489 1.00 90.75 524 ASP A N 1
ATOM 4135 C CA . ASP A 1 524 ? 6.041 16.917 5.148 1.00 90.75 524 ASP A CA 1
ATOM 4136 C C . ASP A 1 524 ? 5.635 15.450 5.307 1.00 90.75 524 ASP A C 1
ATOM 4138 O O . ASP A 1 524 ? 5.070 15.066 6.332 1.00 90.75 524 ASP A O 1
ATOM 4142 N N . LEU A 1 525 ? 5.997 14.610 4.332 1.00 90.88 525 LEU A N 1
ATOM 4143 C CA . LEU A 1 525 ? 5.890 13.157 4.439 1.00 90.88 525 LEU A CA 1
ATOM 4144 C C . LEU A 1 525 ? 6.697 12.626 5.635 1.00 90.88 525 LEU A C 1
ATOM 4146 O O . LEU A 1 525 ? 6.146 11.905 6.465 1.00 90.88 525 LEU A O 1
ATOM 4150 N N . ALA A 1 526 ? 7.965 13.032 5.769 1.00 92.25 526 ALA A N 1
ATOM 4151 C CA . ALA A 1 526 ? 8.823 12.644 6.890 1.00 92.25 526 ALA A CA 1
ATOM 4152 C C . ALA A 1 526 ? 8.217 13.050 8.244 1.00 92.25 526 ALA A C 1
ATOM 4154 O O . ALA A 1 526 ? 8.094 12.217 9.142 1.00 92.25 526 ALA A O 1
ATOM 4155 N N . LYS A 1 527 ? 7.768 14.307 8.375 1.00 90.31 527 LYS A N 1
ATOM 4156 C CA . LYS A 1 527 ? 7.116 14.823 9.593 1.00 90.31 527 LYS A CA 1
ATOM 4157 C C . LYS A 1 527 ? 5.883 14.000 9.975 1.00 90.31 527 LYS A C 1
ATOM 4159 O O . LYS A 1 527 ? 5.723 13.636 11.140 1.00 90.31 527 LYS A O 1
ATOM 4164 N N . LYS A 1 528 ? 5.031 13.668 8.999 1.00 88.12 528 LYS A N 1
ATOM 4165 C CA . LYS A 1 528 ? 3.841 12.833 9.225 1.00 88.12 528 LYS A CA 1
ATOM 4166 C C . LYS A 1 528 ? 4.212 11.426 9.683 1.00 88.12 528 LYS A C 1
ATOM 4168 O O . LYS A 1 528 ? 3.605 10.934 10.625 1.00 88.12 528 LYS A O 1
ATOM 4173 N N . MET A 1 529 ? 5.219 10.798 9.077 1.00 89.81 529 MET A N 1
ATOM 4174 C CA . MET A 1 529 ? 5.660 9.454 9.469 1.00 89.81 529 MET A CA 1
ATOM 4175 C C . MET A 1 529 ? 6.244 9.407 10.890 1.00 89.81 529 MET A C 1
ATOM 4177 O O . MET A 1 529 ? 5.959 8.465 11.631 1.00 89.81 529 M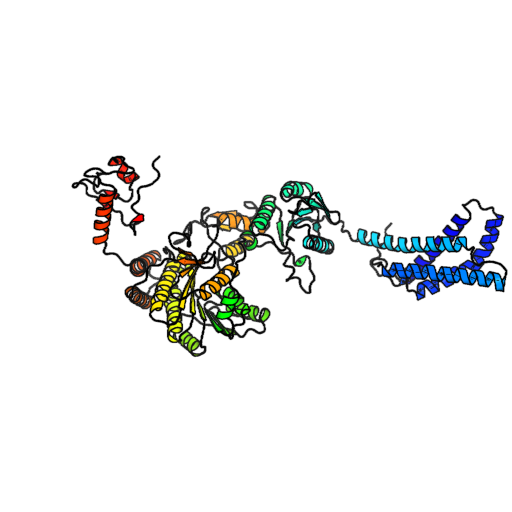ET A O 1
ATOM 4181 N N . ILE A 1 530 ? 6.996 10.436 11.300 1.00 89.00 530 ILE A N 1
ATOM 4182 C CA . ILE A 1 530 ? 7.483 10.583 12.686 1.00 89.00 530 ILE A CA 1
ATOM 4183 C C . ILE A 1 530 ? 6.292 10.648 13.651 1.00 89.00 530 ILE A C 1
ATOM 4185 O O . ILE A 1 530 ? 6.227 9.887 14.616 1.00 89.00 530 ILE A O 1
ATOM 4189 N N . SER A 1 531 ? 5.308 11.496 13.342 1.00 84.94 531 SER A N 1
ATOM 4190 C CA . SER A 1 531 ? 4.122 11.680 14.180 1.00 84.94 531 SER A CA 1
ATOM 4191 C C . SER A 1 531 ? 3.256 10.414 14.267 1.00 84.94 531 SER A C 1
ATOM 4193 O O . SER A 1 531 ? 2.830 10.036 15.356 1.00 84.94 531 SER A O 1
ATOM 4195 N N . LEU A 1 532 ? 3.072 9.690 13.155 1.00 86.00 532 LEU A N 1
ATOM 4196 C CA . LEU A 1 532 ? 2.380 8.392 13.126 1.00 86.00 532 LEU A CA 1
ATOM 4197 C C . LEU A 1 532 ? 3.077 7.309 13.956 1.00 86.00 532 LEU A C 1
ATOM 4199 O O . LEU A 1 532 ? 2.424 6.393 14.459 1.00 86.00 532 LEU A O 1
ATOM 4203 N N . SER A 1 533 ? 4.391 7.438 14.131 1.00 84.50 533 SER A N 1
ATOM 4204 C CA . SER A 1 533 ? 5.193 6.549 14.972 1.00 84.50 533 SER A CA 1
ATOM 4205 C C . SER A 1 533 ? 5.145 6.928 16.458 1.00 84.50 533 SER A C 1
ATOM 4207 O O . SER A 1 533 ? 5.820 6.290 17.261 1.00 84.50 533 SER A O 1
ATOM 4209 N N . ASN A 1 534 ? 4.326 7.920 16.838 1.00 82.81 534 ASN A N 1
ATOM 4210 C CA . ASN A 1 534 ? 4.228 8.493 18.185 1.00 82.81 534 ASN A CA 1
ATOM 4211 C C . ASN A 1 534 ? 5.554 9.076 18.701 1.00 82.81 534 ASN A C 1
ATOM 4213 O O . ASN A 1 534 ? 5.851 8.967 19.890 1.00 82.81 534 ASN A O 1
ATOM 4217 N N . LEU A 1 535 ? 6.352 9.667 17.810 1.00 85.94 535 LEU A N 1
ATOM 4218 C CA . LEU A 1 535 ? 7.633 10.291 18.142 1.00 85.94 535 LEU A CA 1
ATOM 4219 C C . LEU A 1 535 ? 7.561 11.808 17.929 1.00 85.94 535 LEU A C 1
ATOM 4221 O O . LEU A 1 535 ? 6.837 12.295 17.057 1.00 85.94 535 LEU A O 1
ATOM 4225 N N . GLU A 1 536 ? 8.318 12.560 18.724 1.00 85.06 536 GLU A N 1
ATOM 4226 C CA . GLU A 1 536 ? 8.404 14.019 18.657 1.00 85.06 536 GLU A CA 1
ATOM 4227 C C . GLU A 1 536 ? 9.621 14.463 17.825 1.00 85.06 536 GLU A C 1
ATOM 4229 O O . GLU A 1 536 ? 10.774 14.131 18.120 1.00 85.06 536 GLU A O 1
ATOM 4234 N N . LEU A 1 537 ? 9.367 15.261 16.781 1.00 88.12 537 LEU A N 1
ATOM 4235 C CA . LEU A 1 537 ? 10.419 15.863 15.959 1.00 88.12 537 LEU A CA 1
ATOM 4236 C C . LEU A 1 537 ? 11.270 16.834 16.796 1.00 88.12 537 LEU A C 1
ATOM 4238 O O . LEU A 1 537 ? 10.735 17.726 17.448 1.00 88.12 537 LEU A O 1
ATOM 4242 N N . GLY A 1 538 ? 12.594 16.688 16.729 1.00 85.31 538 GLY A N 1
ATOM 4243 C CA . GLY A 1 538 ? 13.568 17.512 17.455 1.00 85.31 538 GLY A CA 1
ATOM 4244 C C . GLY A 1 538 ? 13.844 17.058 18.891 1.00 85.31 538 GLY A C 1
ATOM 4245 O O . GLY A 1 538 ? 14.725 17.617 19.537 1.00 85.31 538 GLY A O 1
ATOM 4246 N N . LYS A 1 539 ? 13.122 16.046 19.386 1.00 87.12 539 LYS A N 1
ATOM 4247 C CA . LYS A 1 539 ? 13.352 15.441 20.703 1.00 87.12 539 LYS A CA 1
ATOM 4248 C C . LYS A 1 539 ? 13.686 13.960 20.590 1.00 87.12 539 LYS A C 1
ATOM 4250 O O . LYS A 1 539 ? 14.717 13.540 21.100 1.00 87.12 539 LYS A O 1
ATOM 4255 N N . ASP A 1 540 ? 12.834 13.198 19.908 1.00 89.38 540 ASP A N 1
ATOM 4256 C CA . ASP A 1 540 ? 13.026 11.758 19.724 1.00 89.38 540 ASP A CA 1
ATOM 4257 C C . ASP A 1 540 ? 13.740 11.456 18.401 1.00 89.38 540 ASP A C 1
ATOM 4259 O O . ASP A 1 540 ? 14.572 10.556 18.333 1.00 89.38 540 ASP A O 1
ATOM 4263 N N . ILE A 1 541 ? 13.418 12.209 17.341 1.00 92.69 541 ILE A N 1
ATOM 4264 C CA . ILE A 1 541 ? 13.998 12.053 15.999 1.00 92.69 541 ILE A CA 1
ATOM 4265 C C . ILE A 1 541 ? 14.255 13.421 15.372 1.00 92.69 541 ILE A C 1
ATOM 4267 O O . ILE A 1 541 ? 13.415 14.316 15.437 1.00 92.69 541 ILE A O 1
ATOM 4271 N N . GLU A 1 542 ? 15.381 13.561 14.676 1.00 94.62 542 GLU A N 1
ATOM 4272 C CA . GLU A 1 542 ? 15.707 14.738 13.866 1.00 94.62 542 GLU A CA 1
ATOM 4273 C C . GLU A 1 542 ? 15.539 14.471 12.361 1.00 94.62 542 GLU A C 1
ATOM 4275 O O . GLU A 1 542 ? 15.616 13.329 11.898 1.00 94.62 542 GLU A O 1
ATOM 4280 N N . ILE A 1 543 ? 15.350 15.539 11.578 1.00 96.00 543 ILE A N 1
ATOM 4281 C CA . ILE A 1 543 ? 15.440 15.504 10.112 1.00 96.00 543 ILE A CA 1
ATOM 4282 C C . ILE A 1 543 ? 16.766 16.142 9.701 1.00 96.00 543 ILE A C 1
ATOM 4284 O O . ILE A 1 543 ? 17.016 17.310 9.995 1.00 96.00 543 ILE A O 1
ATOM 4288 N N . LYS A 1 544 ? 17.597 15.388 8.979 1.00 95.62 544 LYS A N 1
ATOM 4289 C CA . LYS A 1 544 ? 18.868 15.858 8.427 1.00 95.62 544 LYS A CA 1
ATOM 4290 C C . LYS A 1 544 ? 18.758 16.047 6.919 1.00 95.62 544 LYS A C 1
ATOM 4292 O O . LYS A 1 544 ? 18.450 15.101 6.191 1.00 95.62 544 LYS A O 1
ATOM 4297 N N . TYR A 1 545 ? 19.077 17.251 6.451 1.00 95.88 545 TYR A N 1
ATOM 4298 C CA . TYR A 1 545 ? 19.198 17.532 5.025 1.00 95.88 545 TYR A CA 1
ATOM 4299 C C . TYR A 1 545 ? 20.552 17.055 4.495 1.00 95.88 545 TYR A C 1
ATOM 4301 O O . TYR A 1 545 ? 21.594 17.339 5.084 1.00 95.88 545 TYR A O 1
ATOM 4309 N N . THR A 1 546 ? 20.531 16.287 3.408 1.00 92.38 546 THR A N 1
ATOM 4310 C CA . THR A 1 546 ? 21.715 15.597 2.859 1.00 92.38 546 THR A CA 1
ATOM 4311 C C . THR A 1 546 ? 22.199 16.161 1.524 1.00 92.38 546 THR A C 1
ATOM 4313 O O . THR A 1 546 ? 23.284 15.798 1.078 1.00 92.38 546 THR A O 1
ATOM 4316 N N . GLY A 1 547 ? 21.447 17.087 0.926 1.00 89.50 547 GLY A N 1
ATOM 4317 C CA . GLY A 1 547 ? 21.707 17.620 -0.407 1.00 89.50 547 GLY A CA 1
ATOM 4318 C C . GLY A 1 547 ? 21.069 16.770 -1.507 1.00 89.50 547 GLY A C 1
ATOM 4319 O O . GLY A 1 547 ? 20.711 15.606 -1.306 1.00 89.50 547 GLY A O 1
ATOM 4320 N N . LEU A 1 548 ? 20.904 17.371 -2.687 1.00 83.56 548 LEU A N 1
ATOM 4321 C CA . LEU A 1 548 ? 20.443 16.660 -3.878 1.00 83.56 548 LEU A CA 1
ATOM 4322 C C . LEU A 1 548 ? 21.523 15.702 -4.374 1.00 83.56 548 LEU A C 1
ATOM 4324 O O . LEU A 1 548 ? 22.712 16.026 -4.378 1.00 83.56 548 LEU A O 1
ATOM 4328 N N . ARG A 1 549 ? 21.096 14.522 -4.817 1.00 80.94 549 ARG A N 1
ATOM 4329 C CA . ARG A 1 549 ? 21.991 13.531 -5.417 1.00 80.94 549 ARG A CA 1
ATOM 4330 C C . ARG A 1 549 ? 22.209 13.843 -6.905 1.00 80.94 549 ARG A C 1
ATOM 4332 O O . ARG A 1 549 ? 21.353 14.485 -7.516 1.00 80.94 549 ARG A O 1
ATOM 4339 N N . PRO A 1 550 ? 23.312 13.374 -7.514 1.00 70.69 550 PRO A N 1
ATOM 4340 C CA . PRO A 1 550 ? 23.518 13.501 -8.957 1.00 70.69 550 PRO A CA 1
ATOM 4341 C C . PRO A 1 550 ? 22.310 12.982 -9.756 1.00 70.69 550 PRO A C 1
ATOM 4343 O O . PRO A 1 550 ? 21.770 11.921 -9.437 1.00 70.69 550 PRO A O 1
ATOM 4346 N N . GLY A 1 551 ? 21.862 13.758 -10.748 1.00 68.44 551 GLY A N 1
ATOM 4347 C CA . GLY A 1 551 ? 20.715 13.429 -11.607 1.00 68.44 551 GLY A CA 1
ATOM 4348 C C . GLY A 1 551 ? 19.327 13.570 -10.957 1.00 68.44 551 GLY A C 1
ATOM 4349 O O . GLY A 1 551 ? 18.316 13.324 -11.618 1.00 68.44 551 GLY A O 1
ATOM 4350 N N . GLU A 1 552 ? 19.238 13.959 -9.678 1.00 76.75 552 GLU A N 1
ATOM 4351 C CA . GLU A 1 552 ? 17.968 14.104 -8.958 1.00 76.75 552 GLU A CA 1
ATOM 4352 C C . GLU A 1 552 ? 17.321 15.481 -9.183 1.00 76.75 552 GLU A C 1
ATOM 4354 O O . GLU A 1 552 ? 17.904 16.520 -8.875 1.00 76.75 552 GLU A O 1
ATOM 4359 N N . LYS A 1 553 ? 16.072 15.495 -9.668 1.00 78.81 553 LYS A N 1
ATOM 4360 C CA . LYS A 1 553 ? 15.287 16.725 -9.867 1.00 78.81 553 LYS A CA 1
ATOM 4361 C C . LYS A 1 553 ? 14.635 17.204 -8.554 1.00 78.81 553 LYS A C 1
ATOM 4363 O O . LYS A 1 553 ? 14.155 16.399 -7.750 1.00 78.81 553 LYS A O 1
ATOM 4368 N N . LEU A 1 554 ? 14.558 18.524 -8.344 1.00 83.38 554 LEU A N 1
ATOM 4369 C CA . LEU A 1 554 ? 13.804 19.141 -7.231 1.00 83.38 554 LEU A CA 1
ATOM 4370 C C . LEU A 1 554 ? 12.293 18.911 -7.373 1.00 83.38 554 LEU A C 1
ATOM 4372 O O . LEU A 1 554 ? 11.625 18.492 -6.427 1.00 83.38 554 LEU A O 1
ATOM 4376 N N . TYR A 1 555 ? 11.794 19.142 -8.584 1.00 82.44 555 TYR A N 1
ATOM 4377 C CA . TYR A 1 555 ? 10.408 18.962 -8.991 1.00 82.44 555 TYR A CA 1
ATOM 4378 C C . TYR A 1 555 ? 10.407 18.033 -10.200 1.00 82.44 555 TYR A C 1
ATOM 4380 O O . TYR A 1 555 ? 11.201 18.228 -11.120 1.00 82.44 555 TYR A O 1
ATOM 4388 N N . GLU A 1 556 ? 9.559 17.012 -10.177 1.00 76.88 556 GLU A N 1
ATOM 4389 C CA . GLU A 1 556 ? 9.310 16.213 -11.377 1.00 76.88 556 GLU A CA 1
ATOM 4390 C C . GLU A 1 556 ? 8.395 17.007 -12.315 1.00 76.88 556 GLU A C 1
ATOM 4392 O O . GLU A 1 556 ? 7.568 17.803 -11.862 1.00 76.88 556 GLU A O 1
ATOM 4397 N N . GLU A 1 557 ? 8.558 16.814 -13.620 1.00 68.62 557 GLU A N 1
ATOM 4398 C CA . GLU A 1 557 ? 7.715 17.477 -14.614 1.00 68.62 557 GLU A CA 1
ATOM 4399 C C . GLU A 1 557 ? 6.275 16.958 -14.528 1.00 68.62 557 GLU A C 1
ATOM 4401 O O . GLU A 1 557 ? 6.029 15.768 -14.307 1.00 68.62 557 GLU A O 1
ATOM 4406 N N . LEU A 1 558 ? 5.313 17.863 -14.722 1.00 63.81 558 LEU A N 1
ATOM 4407 C CA . LEU A 1 558 ? 3.916 17.491 -14.902 1.00 63.81 558 LEU A CA 1
ATOM 4408 C C . LEU A 1 558 ? 3.808 16.675 -16.187 1.00 63.81 558 LEU A C 1
ATOM 4410 O O . LEU A 1 558 ? 3.926 17.199 -17.292 1.00 63.81 558 LEU A O 1
ATOM 4414 N N . LEU A 1 559 ? 3.587 15.374 -16.022 1.00 63.62 559 LEU A N 1
ATOM 4415 C CA . LEU A 1 559 ? 3.416 14.453 -17.138 1.00 63.62 559 LEU A CA 1
ATOM 4416 C C . LEU A 1 559 ? 2.196 14.808 -18.007 1.00 63.62 559 LEU A C 1
ATOM 4418 O O . LEU A 1 559 ? 2.192 14.551 -19.211 1.00 63.62 559 LEU A O 1
ATOM 4422 N N . ALA A 1 560 ? 1.159 15.353 -17.370 1.00 60.03 560 ALA A N 1
ATOM 4423 C CA . ALA A 1 560 ? -0.149 15.634 -17.931 1.00 60.03 560 ALA A CA 1
ATOM 4424 C C . ALA A 1 560 ? -0.440 17.137 -17.891 1.00 60.03 560 ALA A C 1
ATOM 4426 O O . ALA A 1 560 ? -0.714 17.693 -16.830 1.00 60.03 560 ALA A O 1
ATOM 4427 N N . ASN A 1 561 ? -0.410 17.787 -19.050 1.00 61.25 561 ASN A N 1
ATOM 4428 C CA . ASN A 1 561 ? -0.946 19.131 -19.240 1.00 61.25 561 ASN A CA 1
ATOM 4429 C C . ASN A 1 561 ? -1.795 19.177 -20.525 1.00 61.25 561 ASN A C 1
ATOM 4431 O O . ASN A 1 561 ? -1.610 18.361 -21.434 1.00 61.25 561 ASN A O 1
ATOM 4435 N N . GLU A 1 562 ? -2.751 20.109 -20.595 1.00 59.03 562 GLU A N 1
ATOM 4436 C CA . GLU A 1 562 ? -3.688 20.230 -21.731 1.00 59.03 562 GLU A CA 1
ATOM 4437 C C . GLU A 1 562 ? -2.963 20.485 -23.067 1.00 59.03 562 GLU A C 1
ATOM 4439 O O . GLU A 1 562 ? -3.421 20.087 -24.140 1.00 59.03 562 GLU A O 1
ATOM 4444 N N . GLU A 1 563 ? -1.776 21.086 -22.999 1.00 50.12 563 GLU A N 1
ATOM 4445 C CA . GLU A 1 563 ? -0.946 21.408 -24.157 1.00 50.12 563 GLU A CA 1
ATOM 4446 C C . GLU A 1 563 ? -0.340 20.148 -24.800 1.00 50.12 563 GLU A C 1
ATOM 4448 O O . GLU A 1 563 ? -0.421 19.984 -26.023 1.00 50.12 563 GLU A O 1
ATOM 4453 N N . ASN A 1 564 ? 0.158 19.191 -24.004 1.00 70.12 564 ASN A N 1
ATOM 4454 C CA . ASN A 1 564 ? 0.914 18.034 -24.508 1.00 70.12 564 ASN A CA 1
ATOM 4455 C C . ASN A 1 564 ? 0.152 16.707 -24.466 1.00 70.12 564 ASN A C 1
ATOM 4457 O O . ASN A 1 564 ? 0.717 15.670 -24.820 1.00 70.12 564 ASN A O 1
ATOM 4461 N N . THR A 1 565 ? -1.120 16.702 -24.063 1.00 82.62 565 THR A N 1
ATOM 4462 C CA . THR A 1 565 ? -1.908 15.468 -23.953 1.00 82.62 565 THR A CA 1
ATOM 4463 C C . THR A 1 565 ? -3.264 15.546 -24.648 1.00 82.62 565 THR A C 1
ATOM 4465 O O . THR A 1 565 ? -3.750 16.617 -25.008 1.00 82.62 565 THR A O 1
ATOM 4468 N N . LEU A 1 566 ? -3.849 14.379 -24.909 1.00 85.69 566 LEU A N 1
ATOM 4469 C CA . LEU A 1 566 ? -5.205 14.199 -25.411 1.00 85.69 566 LEU A CA 1
ATOM 4470 C C . LEU A 1 566 ? -6.023 13.420 -24.369 1.00 85.69 566 LEU A C 1
ATOM 4472 O O . LEU A 1 566 ? -5.494 12.474 -23.775 1.00 85.69 566 LEU A O 1
ATOM 4476 N N . PRO A 1 567 ? -7.298 13.777 -24.145 1.00 89.12 567 PRO A N 1
ATOM 4477 C CA . PRO A 1 567 ? -8.149 13.064 -23.202 1.00 89.12 567 PRO A CA 1
ATOM 4478 C C . PRO A 1 567 ? -8.482 11.647 -23.688 1.00 89.12 567 PRO A C 1
ATOM 4480 O O . PRO A 1 567 ? -8.501 11.372 -24.889 1.00 89.12 567 PRO A O 1
ATOM 4483 N N . THR A 1 568 ? -8.795 10.754 -22.747 1.00 89.62 568 THR A N 1
ATOM 4484 C CA . THR A 1 568 ? -9.388 9.432 -23.024 1.00 89.62 568 THR A CA 1
ATOM 4485 C C . THR A 1 568 ? -10.793 9.340 -22.421 1.00 89.62 568 THR A C 1
ATOM 4487 O O . THR A 1 568 ? -11.289 10.305 -21.840 1.00 89.62 568 THR A O 1
ATOM 4490 N N . HIS A 1 569 ? -11.458 8.181 -22.526 1.00 87.25 569 HIS A N 1
ATOM 4491 C CA . HIS A 1 569 ? -12.729 7.960 -21.821 1.00 87.25 569 HIS A CA 1
ATOM 4492 C C . HIS A 1 569 ? -12.567 7.888 -20.296 1.00 87.25 569 HIS A C 1
ATOM 4494 O O . HIS A 1 569 ? -13.564 7.978 -19.584 1.00 87.25 569 HIS A O 1
ATOM 4500 N N . HIS A 1 570 ? -11.344 7.701 -19.794 1.00 87.44 570 HIS A N 1
ATOM 4501 C CA . HIS A 1 570 ? -11.047 7.637 -18.371 1.00 87.44 570 HIS A CA 1
ATOM 4502 C C . HIS A 1 570 ? -10.336 8.922 -17.928 1.00 87.44 570 HIS A C 1
ATOM 4504 O O . HIS A 1 570 ? -9.240 9.222 -18.393 1.00 87.44 570 HIS A O 1
ATOM 4510 N N . SER A 1 571 ? -10.911 9.662 -16.977 1.00 86.06 571 SER A N 1
ATOM 4511 C CA . SER A 1 571 ? -10.422 10.995 -16.574 1.00 86.06 571 SER A CA 1
ATOM 4512 C C . SER A 1 571 ? -8.980 11.016 -16.053 1.00 86.06 571 SER A C 1
ATOM 4514 O O . SER A 1 571 ? -8.280 12.003 -16.241 1.00 86.06 571 SER A O 1
ATOM 4516 N N . LYS A 1 572 ? -8.515 9.923 -15.431 1.00 87.56 572 LYS A N 1
ATOM 4517 C CA . LYS A 1 572 ? -7.128 9.793 -14.940 1.00 87.56 572 LYS A CA 1
ATOM 4518 C C . LYS A 1 572 ? -6.122 9.246 -15.964 1.00 87.56 572 LYS A C 1
ATOM 4520 O O . LYS A 1 572 ? -4.983 8.980 -15.590 1.00 87.56 572 LYS A O 1
ATOM 4525 N N . ILE A 1 573 ? -6.525 9.006 -17.213 1.00 90.56 573 ILE A N 1
ATOM 4526 C CA . ILE A 1 573 ? -5.646 8.467 -18.260 1.00 90.56 573 ILE A CA 1
ATOM 4527 C C . ILE A 1 573 ? -5.692 9.411 -19.456 1.00 90.56 573 ILE A C 1
ATOM 4529 O O . ILE A 1 573 ? -6.752 9.687 -20.012 1.00 90.56 573 ILE A O 1
ATOM 4533 N N . LEU A 1 574 ? -4.528 9.888 -19.871 1.00 91.31 574 LEU A N 1
ATOM 4534 C CA . LEU A 1 574 ? -4.355 10.800 -20.995 1.00 91.31 574 LEU A CA 1
ATOM 4535 C C . LEU A 1 574 ? -3.382 10.182 -22.001 1.00 91.31 574 LEU A C 1
ATOM 4537 O O . LEU A 1 574 ? -2.574 9.333 -21.638 1.00 91.31 574 LEU A O 1
ATOM 4541 N N . ILE A 1 575 ? -3.436 10.595 -23.264 1.00 90.12 575 ILE A N 1
ATOM 4542 C CA . ILE A 1 575 ? -2.491 10.163 -24.304 1.00 90.12 575 ILE A CA 1
ATOM 4543 C C . ILE A 1 575 ? -1.494 11.292 -24.547 1.00 90.12 575 ILE A C 1
ATOM 4545 O O . ILE A 1 575 ? -1.898 12.403 -24.879 1.00 90.12 575 ILE A O 1
ATOM 4549 N N . ALA A 1 576 ? -0.196 11.028 -24.421 1.00 86.88 576 ALA A N 1
ATOM 4550 C CA . ALA A 1 576 ? 0.832 12.011 -24.741 1.00 86.88 576 ALA A CA 1
ATOM 4551 C C . ALA A 1 576 ? 0.910 12.259 -26.256 1.00 86.88 576 ALA A C 1
ATOM 4553 O O . ALA A 1 576 ? 1.043 11.323 -27.051 1.00 86.88 576 ALA A O 1
ATOM 4554 N N . LYS A 1 577 ? 0.902 13.534 -26.654 1.00 78.00 577 LYS A N 1
ATOM 4555 C CA . LYS A 1 577 ? 1.243 13.965 -28.011 1.00 78.00 577 LYS A CA 1
ATOM 4556 C C . LYS A 1 577 ? 2.744 13.742 -28.190 1.00 78.00 577 LYS A C 1
ATOM 4558 O O . LYS A 1 577 ? 3.559 14.418 -27.570 1.00 78.00 577 LYS A O 1
ATOM 4563 N N . THR A 1 578 ? 3.123 12.755 -28.994 1.00 68.12 578 THR A N 1
ATOM 4564 C CA . THR A 1 578 ? 4.533 12.429 -29.248 1.00 68.12 578 THR A CA 1
ATOM 4565 C C . THR A 1 578 ? 4.861 12.596 -30.723 1.00 68.12 578 THR A C 1
ATOM 4567 O O . THR A 1 578 ? 4.015 12.356 -31.584 1.00 68.12 578 THR A O 1
ATOM 4570 N N . ARG A 1 579 ? 6.091 13.036 -31.017 1.00 60.31 579 ARG A N 1
ATOM 4571 C CA . ARG A 1 579 ? 6.621 13.026 -32.385 1.00 60.31 579 ARG A CA 1
ATOM 4572 C C . ARG A 1 579 ? 6.919 11.582 -32.781 1.00 60.31 579 ARG A C 1
ATOM 4574 O O . ARG A 1 579 ? 7.429 10.811 -31.969 1.00 60.31 579 ARG A O 1
ATOM 4581 N N . VAL A 1 580 ? 6.575 11.230 -34.015 1.00 56.03 580 VAL A N 1
ATOM 4582 C CA . VAL A 1 580 ? 6.880 9.916 -34.589 1.00 56.03 580 VAL A CA 1
ATOM 4583 C C . VAL A 1 580 ? 8.399 9.813 -34.741 1.00 56.03 580 VAL A C 1
ATOM 4585 O O . VAL A 1 580 ? 9.017 10.726 -35.278 1.00 56.03 580 VAL A O 1
ATOM 4588 N N . SER A 1 581 ? 8.997 8.745 -34.213 1.00 56.03 581 SER A N 1
ATOM 4589 C CA . SER A 1 581 ? 10.428 8.468 -34.373 1.00 56.03 581 SER A CA 1
ATOM 4590 C C . SER A 1 581 ? 10.685 7.860 -35.752 1.00 56.03 581 SER A C 1
ATOM 4592 O O . SER A 1 581 ? 9.975 6.940 -36.168 1.00 56.03 581 SER A O 1
ATOM 4594 N N . ASP A 1 582 ? 11.683 8.400 -36.452 1.00 57.72 582 ASP A N 1
ATOM 4595 C CA . ASP A 1 582 ? 12.119 7.937 -37.768 1.00 57.72 582 ASP A CA 1
ATOM 4596 C C . ASP A 1 582 ? 12.928 6.634 -37.680 1.00 57.72 582 ASP A C 1
ATOM 4598 O O . ASP A 1 582 ? 13.509 6.288 -36.651 1.00 57.72 582 ASP A O 1
ATOM 4602 N N . THR A 1 583 ? 13.012 5.914 -38.801 1.00 60.59 583 THR A N 1
ATOM 4603 C CA . THR A 1 583 ? 13.753 4.643 -38.920 1.00 60.59 583 THR A CA 1
ATOM 4604 C C . THR A 1 583 ? 15.230 4.769 -38.518 1.00 60.59 583 THR A C 1
ATOM 4606 O O . THR A 1 583 ? 15.792 3.813 -37.990 1.00 60.59 583 THR A O 1
ATOM 4609 N N . SER A 1 584 ? 15.835 5.951 -38.689 1.00 62.28 584 SER A N 1
ATOM 4610 C CA . SER A 1 584 ? 17.219 6.252 -38.289 1.00 62.28 584 SER A CA 1
ATOM 4611 C C . SER A 1 584 ? 17.471 6.089 -36.786 1.00 62.28 584 SER A C 1
ATOM 4613 O O . SER A 1 584 ? 18.579 5.743 -36.384 1.00 62.28 584 SER A O 1
ATOM 4615 N N . SER A 1 585 ? 16.450 6.274 -35.944 1.00 70.75 585 SER A N 1
ATOM 4616 C CA . SER A 1 585 ? 16.575 6.089 -34.497 1.00 70.75 585 SER A CA 1
ATOM 4617 C C . SER A 1 585 ? 16.786 4.621 -34.107 1.00 70.75 585 SER A C 1
ATOM 4619 O O . SER A 1 585 ? 17.394 4.359 -33.076 1.00 70.75 585 SER A O 1
ATOM 4621 N N . ILE A 1 586 ? 16.312 3.653 -34.904 1.00 80.00 586 ILE A N 1
ATOM 4622 C CA . ILE A 1 586 ? 16.451 2.218 -34.592 1.00 80.00 586 ILE A CA 1
ATOM 4623 C C . ILE A 1 586 ? 17.906 1.764 -34.749 1.00 80.00 586 ILE A C 1
ATOM 4625 O O . ILE A 1 586 ? 18.413 1.039 -33.893 1.00 80.00 586 ILE A O 1
ATOM 4629 N N . ASP A 1 587 ? 18.575 2.202 -35.815 1.00 80.44 587 ASP A N 1
ATOM 4630 C CA . ASP A 1 587 ? 19.962 1.820 -36.097 1.00 80.44 587 ASP A CA 1
ATOM 4631 C C . ASP A 1 587 ? 20.900 2.338 -35.001 1.00 80.44 587 ASP A C 1
ATOM 4633 O O . ASP A 1 587 ? 21.689 1.575 -34.449 1.00 80.44 587 ASP A O 1
ATOM 4637 N N . LEU A 1 588 ? 20.698 3.583 -34.559 1.00 80.12 588 LEU A N 1
ATOM 4638 C CA . LEU A 1 588 ? 21.433 4.157 -33.429 1.00 80.12 588 LEU A CA 1
ATOM 4639 C C . LEU A 1 588 ? 21.222 3.376 -32.119 1.00 80.12 588 LEU A C 1
ATOM 4641 O O . LEU A 1 588 ? 22.145 3.244 -31.316 1.00 80.12 588 LEU A O 1
ATOM 4645 N N . ILE A 1 589 ? 20.022 2.832 -31.887 1.00 85.38 589 ILE A N 1
ATOM 4646 C CA . ILE A 1 589 ? 19.750 1.984 -30.716 1.00 85.38 589 ILE A CA 1
ATOM 4647 C C . ILE A 1 589 ? 20.501 0.654 -30.824 1.00 85.38 589 ILE A C 1
ATOM 4649 O O . ILE A 1 589 ? 21.024 0.163 -29.822 1.00 85.38 589 ILE A O 1
ATOM 4653 N N . HIS A 1 590 ? 20.577 0.060 -32.017 1.00 86.06 590 HIS A N 1
ATOM 4654 C CA . HIS A 1 590 ? 21.362 -1.154 -32.236 1.00 86.06 590 HIS A CA 1
ATOM 4655 C C . HIS A 1 590 ? 22.856 -0.914 -32.013 1.00 86.06 590 HIS A C 1
ATOM 4657 O O . HIS A 1 590 ? 23.487 -1.707 -31.311 1.00 86.06 590 HIS A O 1
ATOM 4663 N N . ASP A 1 591 ? 23.389 0.196 -32.522 1.00 82.50 591 ASP A N 1
ATOM 4664 C CA . ASP A 1 591 ? 24.780 0.595 -32.308 1.00 82.50 591 ASP A CA 1
ATOM 4665 C C . ASP A 1 591 ? 25.068 0.802 -30.817 1.00 82.50 591 ASP A C 1
ATOM 4667 O O . ASP A 1 591 ? 26.033 0.252 -30.281 1.00 82.50 591 ASP A O 1
ATOM 4671 N N . LEU A 1 592 ? 24.176 1.498 -30.103 1.00 82.44 592 LEU A N 1
ATOM 4672 C CA . LEU A 1 592 ? 24.281 1.682 -28.657 1.00 82.44 592 LEU A CA 1
ATOM 4673 C C . LEU A 1 592 ? 24.337 0.339 -27.915 1.00 82.44 592 LEU A C 1
ATOM 4675 O O . LEU A 1 592 ? 25.179 0.160 -27.036 1.00 82.44 592 LEU A O 1
ATOM 4679 N N . ILE A 1 593 ? 23.473 -0.619 -28.272 1.00 85.06 593 ILE A N 1
ATOM 4680 C CA . ILE A 1 593 ? 23.457 -1.957 -27.660 1.00 85.06 593 ILE A CA 1
ATOM 4681 C C . ILE A 1 593 ? 24.746 -2.725 -27.969 1.00 85.06 593 ILE A C 1
ATOM 4683 O O . ILE A 1 593 ? 25.281 -3.397 -27.084 1.00 85.06 593 ILE A O 1
ATOM 4687 N N . ALA A 1 594 ? 25.258 -2.627 -29.198 1.00 83.69 594 ALA A N 1
ATOM 4688 C CA . ALA A 1 594 ? 26.494 -3.283 -29.613 1.00 83.69 594 ALA A CA 1
ATOM 4689 C C . ALA A 1 594 ? 27.722 -2.741 -28.866 1.00 83.69 594 ALA A C 1
ATOM 4691 O O . ALA A 1 594 ? 28.674 -3.484 -28.626 1.00 83.69 594 ALA A O 1
ATOM 4692 N N . LEU A 1 595 ? 27.687 -1.474 -28.445 1.00 80.31 595 LEU A N 1
ATOM 4693 C CA . LEU A 1 595 ? 28.760 -0.865 -27.668 1.00 80.31 595 LEU A CA 1
ATOM 4694 C C . LEU A 1 595 ? 28.794 -1.344 -26.211 1.00 80.31 595 LEU A C 1
ATOM 4696 O O . LEU A 1 595 ? 29.884 -1.369 -25.645 1.00 80.31 595 LEU A O 1
ATOM 4700 N N . ILE A 1 596 ? 27.672 -1.770 -25.612 1.00 80.75 596 ILE A N 1
ATOM 4701 C CA . ILE A 1 596 ? 27.570 -2.138 -24.179 1.00 80.75 596 ILE A CA 1
ATOM 4702 C C . ILE A 1 596 ? 28.692 -3.086 -23.700 1.00 80.75 596 ILE A C 1
ATOM 4704 O O . ILE A 1 596 ? 29.309 -2.777 -22.683 1.00 80.75 596 ILE A O 1
ATOM 4708 N N . PRO A 1 597 ? 29.028 -4.202 -24.381 1.00 73.69 597 PRO A N 1
ATOM 4709 C CA . PRO A 1 597 ? 30.052 -5.136 -23.896 1.00 73.69 597 PRO A CA 1
ATOM 4710 C C . PRO A 1 597 ? 31.479 -4.574 -23.925 1.00 73.69 597 PRO A C 1
ATOM 4712 O O . PRO A 1 597 ? 32.346 -5.058 -23.204 1.00 73.69 597 PRO A O 1
ATOM 4715 N N . SER A 1 598 ? 31.740 -3.567 -24.765 1.00 69.19 598 SER A N 1
ATOM 4716 C CA . SER A 1 598 ? 33.067 -2.943 -24.913 1.00 69.19 598 SER A CA 1
ATOM 4717 C C . SER A 1 598 ? 33.374 -1.904 -23.830 1.00 69.19 598 SER A C 1
ATOM 4719 O O . SER A 1 598 ? 34.444 -1.291 -23.810 1.00 69.19 598 SER A O 1
ATOM 4721 N N . GLN A 1 599 ? 32.427 -1.697 -22.921 1.00 65.31 599 GLN A N 1
ATOM 4722 C CA . GLN A 1 599 ? 32.452 -0.607 -21.975 1.00 65.31 599 GLN A CA 1
ATOM 4723 C C . GLN A 1 599 ? 33.241 -0.905 -20.709 1.00 65.31 599 GLN A C 1
ATOM 4725 O O . GLN A 1 599 ? 33.190 -1.993 -20.139 1.00 65.31 599 GLN A O 1
ATOM 4730 N N . LYS A 1 600 ? 33.928 0.126 -20.213 1.00 61.12 600 LYS A N 1
ATOM 4731 C CA . LYS A 1 600 ? 34.771 0.041 -19.021 1.00 61.12 600 LYS A CA 1
ATOM 4732 C C . LYS A 1 600 ? 34.200 0.849 -17.860 1.00 61.12 600 LYS A C 1
ATOM 4734 O O . LYS A 1 600 ? 34.784 1.855 -17.462 1.00 61.12 600 LYS A O 1
ATOM 4739 N N . ASN A 1 601 ? 33.100 0.368 -17.274 1.00 57.50 601 ASN A N 1
ATOM 4740 C CA . ASN A 1 601 ? 32.452 1.001 -16.110 1.00 57.50 601 ASN A CA 1
ATOM 4741 C C . ASN A 1 601 ? 33.442 1.365 -14.980 1.00 57.50 601 ASN A C 1
ATOM 4743 O O . ASN A 1 601 ? 33.239 2.356 -14.287 1.00 57.50 601 ASN A O 1
ATOM 4747 N N . MET A 1 602 ? 34.523 0.592 -14.804 1.00 55.03 602 MET A N 1
ATOM 4748 C CA . MET A 1 602 ? 35.530 0.809 -13.754 1.00 55.03 602 MET A CA 1
ATOM 4749 C C . MET A 1 602 ? 36.646 1.813 -14.105 1.00 55.03 602 MET A C 1
ATOM 4751 O O . MET A 1 602 ? 37.317 2.296 -13.198 1.00 55.03 602 MET A O 1
ATOM 4755 N N . GLU A 1 603 ? 36.871 2.138 -15.384 1.00 52.69 603 GLU A N 1
ATOM 4756 C CA . GLU A 1 603 ? 37.974 3.028 -15.807 1.00 52.69 603 GLU A CA 1
ATOM 4757 C C . GLU A 1 603 ? 37.513 4.469 -16.102 1.00 52.69 603 GLU A C 1
ATOM 4759 O O . GLU A 1 603 ? 38.312 5.407 -16.078 1.00 52.69 603 GLU A O 1
ATOM 4764 N N . THR A 1 604 ? 36.220 4.683 -16.349 1.00 49.03 604 THR A N 1
ATOM 4765 C CA . THR A 1 604 ? 35.640 6.002 -16.638 1.00 49.03 604 THR A CA 1
ATOM 4766 C C . THR A 1 604 ? 34.984 6.615 -15.402 1.00 49.03 604 THR A C 1
ATOM 4768 O O . THR A 1 604 ? 34.110 6.006 -14.794 1.00 49.03 604 THR A O 1
ATOM 4771 N N . LYS A 1 605 ? 35.357 7.856 -15.038 1.00 47.84 605 LYS A N 1
ATOM 4772 C CA . LYS A 1 605 ? 34.631 8.628 -14.009 1.00 47.84 605 LYS A CA 1
ATOM 4773 C C . LYS A 1 605 ? 33.143 8.737 -14.404 1.00 47.84 605 LYS A C 1
ATOM 4775 O O . LYS A 1 605 ? 32.898 9.025 -15.575 1.00 47.84 605 LYS A O 1
ATOM 4780 N N . PRO A 1 606 ? 32.183 8.622 -13.462 1.00 45.00 606 PRO A N 1
ATOM 4781 C CA . PRO A 1 606 ? 30.740 8.614 -13.751 1.00 45.00 606 PRO A CA 1
ATOM 4782 C C . PRO A 1 606 ? 30.275 9.756 -14.675 1.00 45.00 606 PRO A C 1
ATOM 4784 O O . PRO A 1 606 ? 29.498 9.536 -15.595 1.00 45.00 606 PRO A O 1
ATOM 4787 N N . LEU A 1 607 ? 30.855 10.952 -14.501 1.00 43.09 607 LEU A N 1
ATOM 4788 C CA . LEU A 1 607 ? 30.581 12.158 -15.299 1.00 43.09 607 LEU A CA 1
ATOM 4789 C C . LEU A 1 607 ? 30.883 12.024 -16.803 1.00 43.09 607 LEU A C 1
ATOM 4791 O O . LEU A 1 607 ? 30.179 12.609 -17.612 1.00 43.09 607 LEU A O 1
ATOM 4795 N N . LYS A 1 608 ? 31.894 11.243 -17.207 1.00 41.25 608 LYS A N 1
ATOM 4796 C CA . LYS A 1 608 ? 32.209 11.065 -18.641 1.00 41.25 608 LYS A CA 1
ATOM 4797 C C . LYS A 1 608 ? 31.163 10.229 -19.368 1.00 41.25 608 LYS A C 1
ATOM 4799 O O . LYS A 1 608 ? 31.061 10.281 -20.588 1.00 41.25 608 LYS A O 1
ATOM 4804 N N . TYR A 1 609 ? 30.444 9.405 -18.618 1.00 48.78 609 TYR A N 1
ATOM 4805 C CA . TYR A 1 609 ? 29.504 8.449 -19.166 1.00 48.78 609 TYR A CA 1
ATOM 4806 C C . TYR A 1 609 ? 28.123 9.050 -19.352 1.00 48.78 609 TYR A C 1
ATOM 4808 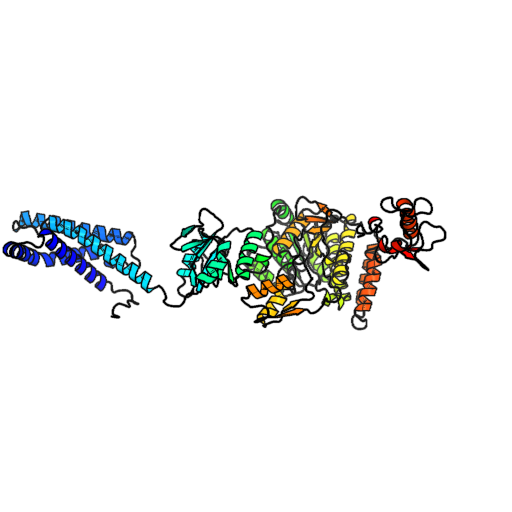O O . TYR A 1 609 ? 27.500 8.795 -20.376 1.00 48.78 609 TYR A O 1
ATOM 4816 N N . SER A 1 610 ? 27.689 9.891 -18.407 1.00 46.28 610 SER A N 1
ATOM 4817 C CA . SER A 1 610 ? 26.530 10.756 -18.610 1.00 46.28 610 SER A CA 1
ATOM 4818 C C . SER A 1 610 ? 26.747 11.642 -19.834 1.00 46.28 610 SER A C 1
ATOM 4820 O O . SER A 1 610 ? 25.891 11.646 -20.692 1.00 46.28 610 SER A O 1
ATOM 4822 N N . GLU A 1 611 ? 27.930 12.244 -20.020 1.00 48.81 611 GLU A N 1
ATOM 4823 C CA . GLU A 1 611 ? 28.242 13.053 -21.215 1.00 48.81 611 GLU A CA 1
ATOM 4824 C C . GLU A 1 611 ? 28.173 12.255 -22.535 1.00 48.81 611 GLU A C 1
ATOM 4826 O O . GLU A 1 611 ? 27.680 12.757 -23.543 1.00 48.81 611 GLU A O 1
ATOM 4831 N N . TYR A 1 612 ? 28.653 11.005 -22.552 1.00 49.19 612 TYR A N 1
ATOM 4832 C CA . TYR A 1 612 ? 28.594 10.141 -23.742 1.00 49.19 612 TYR A CA 1
ATOM 4833 C C . TYR A 1 612 ? 27.171 9.660 -24.040 1.00 49.19 612 TYR A C 1
ATOM 4835 O O . TYR A 1 612 ? 26.761 9.565 -25.196 1.00 49.19 612 TYR A O 1
ATOM 4843 N N . PHE A 1 613 ? 26.423 9.349 -22.984 1.00 49.78 613 PHE A N 1
ATOM 4844 C CA . PHE A 1 613 ? 25.026 8.965 -23.076 1.00 49.78 613 PHE A CA 1
ATOM 4845 C C . PHE A 1 613 ? 24.168 10.165 -23.489 1.00 49.78 613 PHE A C 1
ATOM 4847 O O . PHE A 1 613 ? 23.318 9.995 -24.347 1.00 49.78 613 PHE A O 1
ATOM 4854 N N . ASP A 1 614 ? 24.453 11.366 -22.984 1.00 48.59 614 ASP A N 1
ATOM 4855 C CA . ASP A 1 614 ? 23.830 12.640 -23.362 1.00 48.59 614 ASP A CA 1
ATOM 4856 C C . ASP A 1 614 ? 24.105 12.974 -24.836 1.00 48.59 614 ASP A C 1
ATOM 4858 O O . ASP A 1 614 ? 23.187 13.362 -25.542 1.00 48.59 614 ASP A O 1
ATOM 4862 N N . LEU A 1 615 ? 25.316 12.721 -25.354 1.00 49.12 615 LEU A N 1
ATOM 4863 C CA . LEU A 1 615 ? 25.633 12.870 -26.785 1.00 49.12 615 LEU A CA 1
ATOM 4864 C C . LEU A 1 615 ? 24.790 11.948 -27.686 1.00 49.12 615 LEU A C 1
ATOM 4866 O O . LEU A 1 615 ? 24.247 12.402 -28.693 1.00 49.12 615 LEU A O 1
ATOM 4870 N N . TYR A 1 616 ? 24.663 10.665 -27.327 1.00 50.12 616 TYR A N 1
ATOM 4871 C CA . TYR A 1 616 ? 23.819 9.715 -28.065 1.00 50.12 616 TYR A CA 1
ATOM 4872 C C . TYR A 1 616 ? 22.323 9.973 -27.842 1.00 50.12 616 TYR A C 1
ATOM 4874 O O . TYR A 1 616 ? 21.525 9.764 -28.748 1.00 50.12 616 TYR A O 1
ATOM 4882 N N . LEU A 1 617 ? 21.920 10.438 -26.659 1.00 48.31 617 LEU A N 1
ATOM 4883 C CA . LEU A 1 617 ? 20.546 10.836 -26.355 1.00 48.31 617 LEU A CA 1
ATOM 4884 C C . LEU A 1 617 ? 20.145 12.088 -27.114 1.00 48.31 617 LEU A C 1
ATOM 4886 O O . LEU A 1 617 ? 19.032 12.126 -27.618 1.00 48.31 617 LEU A O 1
ATOM 4890 N N . ASP A 1 618 ? 21.019 13.079 -27.239 1.00 44.91 618 ASP A N 1
ATOM 4891 C CA . ASP A 1 618 ? 20.762 14.243 -28.076 1.00 44.91 618 ASP A CA 1
ATOM 4892 C C . ASP A 1 618 ? 20.557 13.799 -29.526 1.00 44.91 618 ASP A C 1
ATOM 4894 O O . ASP A 1 618 ? 19.622 14.250 -30.167 1.00 44.91 618 ASP A O 1
ATOM 4898 N N . GLU A 1 619 ? 21.323 12.830 -30.037 1.00 46.75 619 GLU A N 1
ATOM 4899 C CA . GLU A 1 619 ? 21.138 12.330 -31.408 1.00 46.75 619 GLU A CA 1
ATOM 4900 C C . GLU A 1 619 ? 19.919 11.405 -31.598 1.00 46.75 619 GLU A C 1
ATOM 4902 O O . GLU A 1 619 ? 19.271 11.463 -32.644 1.00 46.75 619 GLU A O 1
ATOM 4907 N N . ILE A 1 620 ? 19.562 10.586 -30.601 1.00 46.72 620 ILE A N 1
ATOM 4908 C CA . ILE A 1 620 ? 18.459 9.604 -30.672 1.00 46.72 620 ILE A CA 1
ATOM 4909 C C . ILE A 1 620 ? 17.113 10.202 -30.227 1.00 46.72 620 ILE A C 1
ATOM 4911 O O . ILE A 1 620 ? 16.070 9.874 -30.795 1.00 46.72 620 ILE A O 1
ATOM 4915 N N . ALA A 1 621 ? 17.107 11.050 -29.197 1.00 37.84 621 ALA A N 1
ATOM 4916 C CA . ALA A 1 621 ? 15.906 11.640 -28.601 1.00 37.84 621 ALA A CA 1
ATOM 4917 C C . ALA A 1 621 ? 15.556 13.021 -29.185 1.00 37.84 621 ALA A C 1
ATOM 4919 O O . ALA A 1 621 ? 14.383 13.405 -29.132 1.00 37.84 621 ALA A O 1
ATOM 4920 N N . PHE A 1 622 ? 16.527 13.732 -29.772 1.00 40.12 622 PHE A N 1
ATOM 4921 C CA . PHE A 1 622 ? 16.356 15.052 -30.387 1.00 40.12 622 PHE A CA 1
ATOM 4922 C C . PHE A 1 622 ? 17.104 15.137 -31.731 1.00 40.12 622 PHE A C 1
ATOM 4924 O O . PHE A 1 622 ? 18.130 15.810 -31.805 1.00 40.12 622 PHE A O 1
ATOM 4931 N N . PRO A 1 623 ? 16.621 14.499 -32.819 1.00 33.00 623 PRO A N 1
ATOM 4932 C CA . PRO A 1 623 ? 17.320 14.539 -34.104 1.00 33.00 623 PRO A CA 1
ATOM 4933 C C . PRO A 1 623 ? 17.699 15.984 -34.449 1.00 33.00 623 PRO A C 1
ATOM 4935 O O . PRO A 1 623 ? 16.830 16.858 -34.527 1.00 33.00 623 PRO A O 1
ATOM 4938 N N . LYS A 1 624 ? 19.011 16.236 -34.571 1.00 32.72 624 LYS A N 1
ATOM 4939 C CA . LYS A 1 624 ? 19.570 17.564 -34.833 1.00 32.72 624 LYS A CA 1
ATOM 4940 C C . LYS A 1 624 ? 18.916 18.115 -36.097 1.00 32.72 624 LYS A C 1
ATOM 4942 O O . LYS A 1 624 ? 19.211 17.660 -37.200 1.00 32.72 624 LYS A O 1
ATOM 4947 N N . ILE A 1 625 ? 18.060 19.124 -35.944 1.00 35.88 625 ILE A N 1
ATOM 4948 C CA . ILE A 1 625 ? 17.764 20.040 -37.045 1.00 35.88 625 ILE A CA 1
ATOM 4949 C C . ILE A 1 625 ? 19.119 20.664 -37.414 1.00 35.88 625 ILE A C 1
ATOM 4951 O O . ILE A 1 625 ? 19.839 21.080 -36.499 1.00 35.88 625 ILE A O 1
ATOM 4955 N N . PRO A 1 626 ? 19.528 20.702 -38.693 1.00 37.09 626 PRO A N 1
ATOM 4956 C CA . PRO A 1 626 ? 20.789 21.324 -39.061 1.00 37.09 626 PRO A CA 1
ATOM 4957 C C . PRO A 1 626 ? 20.804 22.764 -38.530 1.00 37.09 626 PRO A C 1
ATOM 4959 O O . PRO A 1 626 ? 20.033 23.613 -38.972 1.00 37.09 626 PRO A O 1
ATOM 4962 N N . ALA A 1 627 ? 21.679 23.042 -37.558 1.00 43.81 627 ALA A N 1
ATOM 4963 C CA . ALA A 1 627 ? 21.707 24.281 -36.770 1.00 43.81 627 ALA A CA 1
ATOM 4964 C C . ALA A 1 627 ? 21.953 25.566 -37.589 1.00 43.81 627 ALA A C 1
ATOM 4966 O O . ALA A 1 627 ? 21.996 26.663 -37.032 1.00 43.81 627 ALA A O 1
ATOM 4967 N N . LYS A 1 628 ? 22.154 25.447 -38.904 1.00 44.44 628 LYS A N 1
ATOM 4968 C CA . LYS A 1 628 ? 22.355 26.578 -39.807 1.00 44.44 628 LYS A CA 1
ATOM 4969 C C . LYS A 1 628 ? 21.032 27.144 -40.329 1.00 44.44 628 LYS A C 1
ATOM 4971 O O . LYS A 1 628 ? 20.907 28.361 -40.377 1.00 44.44 628 LYS A O 1
ATOM 4976 N N . ASP A 1 629 ? 20.047 26.290 -40.601 1.00 49.69 629 ASP A N 1
ATOM 4977 C CA . ASP A 1 629 ? 18.776 26.713 -41.201 1.00 49.69 629 ASP A CA 1
ATOM 4978 C C . ASP A 1 629 ? 17.808 27.262 -40.133 1.00 49.69 629 ASP A C 1
ATOM 4980 O O . ASP A 1 629 ? 17.233 28.333 -40.304 1.00 49.69 629 ASP A O 1
ATOM 4984 N N . ALA A 1 630 ? 17.747 26.636 -38.949 1.00 52.78 630 ALA A N 1
ATOM 4985 C CA . ALA A 1 630 ? 16.881 27.088 -37.849 1.00 52.78 630 ALA A CA 1
ATOM 4986 C C . ALA A 1 630 ? 17.287 28.451 -37.245 1.00 52.78 630 ALA A C 1
ATOM 4988 O O . ALA A 1 630 ? 16.445 29.186 -36.730 1.00 52.78 630 ALA A O 1
ATOM 4989 N N . LYS A 1 631 ? 18.580 28.816 -37.289 1.00 56.81 631 LYS A N 1
ATOM 4990 C CA . LYS A 1 631 ? 19.075 30.097 -36.743 1.00 56.81 631 LYS A CA 1
ATOM 4991 C C . LYS A 1 631 ? 18.706 31.287 -37.616 1.00 56.81 631 LYS A C 1
ATOM 4993 O O . LYS A 1 631 ? 18.454 32.361 -37.071 1.00 56.81 631 LYS A O 1
ATOM 4998 N N . GLU A 1 632 ? 18.713 31.119 -38.935 1.00 62.88 632 GLU A N 1
ATOM 4999 C CA . GLU A 1 632 ? 18.270 32.173 -39.848 1.00 62.88 632 GLU A CA 1
ATOM 5000 C C . GLU A 1 632 ? 16.748 32.304 -39.819 1.00 62.88 632 GLU A C 1
ATOM 5002 O O . GLU A 1 632 ? 16.251 33.419 -39.693 1.00 62.88 632 GLU A O 1
ATOM 5007 N N . GLU A 1 633 ? 16.020 31.187 -39.777 1.00 61.62 633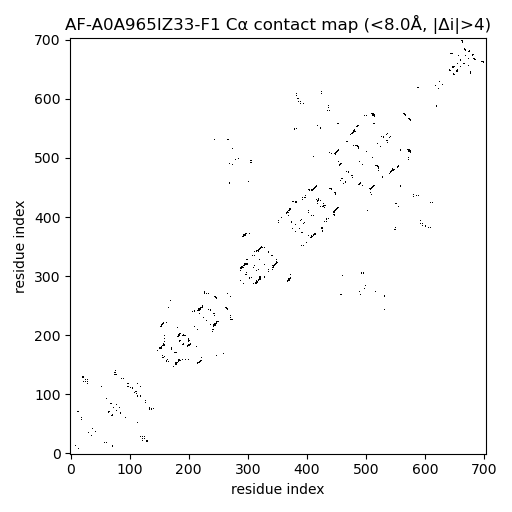 GLU A N 1
ATOM 5008 C CA . GLU A 1 633 ? 14.555 31.181 -39.717 1.00 61.62 633 GLU A CA 1
ATOM 5009 C C . GLU A 1 633 ? 14.019 31.848 -38.432 1.00 61.62 633 GLU A C 1
ATOM 5011 O O . GLU A 1 633 ? 13.159 32.729 -38.492 1.00 61.62 633 GLU A O 1
ATOM 5016 N N . LEU A 1 634 ? 14.607 31.549 -37.264 1.00 64.62 634 LEU A N 1
ATOM 5017 C CA . LEU A 1 634 ? 14.263 32.215 -35.997 1.00 64.62 634 LEU A CA 1
ATOM 5018 C C . LEU A 1 634 ? 14.646 33.705 -35.979 1.00 64.62 634 LEU A C 1
ATOM 5020 O O . LEU A 1 634 ? 13.949 34.514 -35.365 1.00 64.62 634 LEU A O 1
ATOM 5024 N N . LYS A 1 635 ? 15.743 34.095 -36.647 1.00 71.00 635 LYS A N 1
ATOM 5025 C CA . LYS A 1 635 ? 16.127 35.510 -36.792 1.00 71.00 635 LYS A CA 1
ATOM 5026 C C . LYS A 1 635 ? 15.160 36.262 -37.702 1.00 71.00 635 LYS A C 1
ATOM 5028 O O . LYS A 1 635 ? 14.779 37.387 -37.380 1.00 71.00 635 LYS A O 1
ATOM 5033 N N . GLU A 1 636 ? 14.750 35.663 -38.817 1.00 69.38 636 GLU A N 1
ATOM 5034 C CA . GLU A 1 636 ? 13.761 36.247 -39.724 1.00 69.38 636 GLU A CA 1
ATOM 5035 C C . GLU A 1 636 ? 12.405 36.424 -39.037 1.00 69.38 636 GLU A C 1
ATOM 5037 O O . GLU A 1 636 ? 11.798 37.492 -39.149 1.00 69.38 636 GLU A O 1
ATOM 5042 N N . GLN A 1 637 ? 11.957 35.434 -38.265 1.00 68.12 637 GLN A N 1
ATOM 5043 C CA . GLN A 1 637 ? 10.718 35.527 -37.493 1.00 68.12 637 GLN A CA 1
ATOM 5044 C C . GLN A 1 637 ? 10.792 36.581 -36.383 1.00 68.12 637 GLN A C 1
ATOM 5046 O O . GLN A 1 637 ? 9.895 37.420 -36.290 1.00 68.12 637 GLN A O 1
ATOM 5051 N N . PHE A 1 638 ? 11.876 36.607 -35.597 1.00 76.56 638 PHE A N 1
ATOM 5052 C CA . PHE A 1 638 ? 12.096 37.642 -34.581 1.00 76.56 638 PHE A CA 1
ATOM 5053 C C . PHE A 1 638 ? 12.031 39.048 -35.193 1.00 76.56 638 PHE A C 1
ATOM 5055 O O . PHE A 1 638 ? 11.351 39.933 -34.669 1.00 76.56 638 PHE A O 1
ATOM 5062 N N . ASN A 1 639 ? 12.686 39.240 -36.343 1.00 76.62 639 ASN A N 1
ATOM 5063 C CA . ASN A 1 639 ? 12.647 40.506 -37.065 1.00 76.62 639 ASN A CA 1
ATOM 5064 C C . ASN A 1 639 ? 11.235 40.828 -37.578 1.00 76.62 639 ASN A C 1
ATOM 5066 O O . ASN A 1 639 ? 10.811 41.975 -37.520 1.00 76.62 639 ASN A O 1
ATOM 5070 N N . LYS A 1 640 ? 10.472 39.840 -38.048 1.00 76.94 640 LYS A N 1
ATOM 5071 C CA . LYS A 1 640 ? 9.110 40.059 -38.550 1.00 76.94 640 LYS A CA 1
ATOM 5072 C C . LYS A 1 640 ? 8.115 40.445 -37.450 1.00 76.94 640 LYS A C 1
ATOM 5074 O O . LYS A 1 640 ? 7.203 41.224 -37.711 1.00 76.94 640 LYS A O 1
ATOM 5079 N N . GLU A 1 641 ? 8.259 39.884 -36.253 1.00 76.94 641 GLU A N 1
ATOM 5080 C CA . GLU A 1 641 ? 7.297 40.069 -35.161 1.00 76.94 641 GLU A CA 1
ATOM 5081 C C . GLU A 1 641 ? 7.627 41.276 -34.270 1.00 76.94 641 GLU A C 1
ATOM 5083 O O . GLU A 1 641 ? 6.722 41.998 -33.846 1.00 76.94 641 GLU A O 1
ATOM 5088 N N . TYR A 1 642 ? 8.914 41.534 -34.016 1.00 78.50 642 TYR A N 1
ATOM 5089 C CA . TYR A 1 642 ? 9.343 42.555 -33.056 1.00 78.50 642 TYR A CA 1
ATOM 5090 C C . TYR A 1 642 ? 10.066 43.746 -33.695 1.00 78.50 642 TYR A C 1
ATOM 5092 O O . TYR A 1 642 ? 10.222 44.771 -33.026 1.00 78.50 642 TYR A O 1
ATOM 5100 N N . CYS A 1 643 ? 10.474 43.678 -34.967 1.00 80.50 643 CYS A N 1
ATOM 5101 C CA . CYS A 1 643 ? 11.066 44.819 -35.668 1.00 80.50 643 CYS A CA 1
ATOM 5102 C C . CYS A 1 643 ? 10.064 45.503 -36.602 1.00 80.50 643 CYS A C 1
ATOM 5104 O O . CYS A 1 643 ? 9.429 44.881 -37.446 1.00 80.50 643 CYS A O 1
ATOM 5106 N N . ASP A 1 644 ? 9.975 46.825 -36.487 1.00 78.81 644 ASP A N 1
ATOM 5107 C CA . ASP A 1 644 ? 9.227 47.681 -37.408 1.00 78.81 644 ASP A CA 1
ATOM 5108 C C . ASP A 1 644 ? 10.183 48.756 -37.949 1.00 78.81 644 ASP A C 1
ATOM 5110 O O . ASP A 1 644 ? 10.492 49.753 -37.284 1.00 78.81 644 ASP A O 1
ATOM 5114 N N . GLY A 1 645 ? 10.756 48.487 -39.127 1.00 77.62 645 GLY A N 1
ATOM 5115 C CA . GLY A 1 645 ? 11.921 49.209 -39.647 1.00 77.62 645 GLY A CA 1
ATOM 5116 C C . GLY A 1 645 ? 13.169 49.003 -38.772 1.00 77.62 645 GLY A C 1
ATOM 5117 O O . GLY A 1 645 ? 13.364 47.941 -38.190 1.00 77.62 645 GLY A O 1
ATOM 5118 N N . ASN A 1 646 ? 14.008 50.036 -38.618 1.00 77.00 646 ASN A N 1
ATOM 5119 C CA . ASN A 1 646 ? 15.209 49.991 -37.760 1.00 77.00 646 ASN A CA 1
ATOM 5120 C C . ASN A 1 646 ? 14.888 50.156 -36.253 1.00 77.00 646 ASN A C 1
ATOM 5122 O O . ASN A 1 646 ? 15.710 50.682 -35.500 1.00 77.00 646 ASN A O 1
ATOM 5126 N N . LYS A 1 647 ? 13.687 49.790 -35.782 1.00 78.44 647 LYS A N 1
ATOM 5127 C CA . LYS A 1 647 ? 13.253 49.965 -34.381 1.00 78.44 647 LYS A CA 1
ATOM 5128 C C . LYS A 1 647 ? 12.632 48.681 -33.830 1.00 78.44 647 LYS A C 1
ATOM 5130 O O . LYS A 1 647 ? 11.736 48.121 -34.452 1.00 78.44 647 LYS A O 1
ATOM 5135 N N . LEU A 1 648 ? 13.071 48.272 -32.638 1.00 81.50 648 LEU A N 1
ATOM 5136 C CA . LEU A 1 648 ? 12.493 47.144 -31.906 1.00 81.50 648 LEU A CA 1
ATOM 5137 C C . LEU A 1 648 ? 11.287 47.595 -31.071 1.00 81.50 648 LEU A C 1
ATOM 5139 O O . LEU A 1 648 ? 11.381 48.559 -30.301 1.00 81.50 648 LEU A O 1
ATOM 5143 N N . LYS A 1 649 ? 10.171 46.875 -31.191 1.00 78.12 649 LYS A N 1
ATOM 5144 C CA . LYS A 1 649 ? 8.923 47.122 -30.467 1.00 78.12 649 LYS A CA 1
ATOM 5145 C C . LYS A 1 649 ? 8.517 45.920 -29.619 1.00 78.12 649 LYS A C 1
ATOM 5147 O O . LYS A 1 649 ? 8.560 44.780 -30.060 1.00 78.12 649 LYS A O 1
ATOM 5152 N N . TYR A 1 650 ? 8.030 46.202 -28.414 1.00 74.56 650 TYR A N 1
ATOM 5153 C CA . TYR A 1 650 ? 7.341 45.236 -27.559 1.00 74.56 650 TYR A CA 1
ATOM 5154 C C . TYR A 1 650 ? 6.105 45.909 -26.952 1.00 74.56 650 TYR A C 1
ATOM 5156 O O . TYR A 1 650 ? 6.199 47.033 -26.461 1.00 74.56 650 TYR A O 1
ATOM 5164 N N . LYS A 1 651 ? 4.927 45.267 -27.037 1.00 72.25 651 LYS A N 1
ATOM 5165 C CA . LYS A 1 651 ? 3.628 45.840 -26.611 1.00 72.25 651 LYS A CA 1
ATOM 5166 C C . LYS A 1 651 ? 3.383 47.269 -27.146 1.00 72.25 651 LYS A C 1
ATOM 5168 O O . LYS A 1 651 ? 2.904 48.135 -26.422 1.00 72.25 651 LYS A O 1
ATOM 5173 N N . ASN A 1 652 ? 3.728 47.524 -28.413 1.00 71.25 652 ASN A N 1
ATOM 5174 C CA . ASN A 1 652 ? 3.636 48.832 -29.088 1.00 71.25 652 ASN A CA 1
ATOM 5175 C C . ASN A 1 652 ? 4.520 49.965 -28.521 1.00 71.25 652 ASN A C 1
ATOM 5177 O O . ASN A 1 652 ? 4.335 51.123 -28.897 1.00 71.25 652 ASN A O 1
ATOM 5181 N N . VAL A 1 653 ? 5.515 49.659 -27.683 1.00 75.12 653 VAL A N 1
ATOM 5182 C CA . VAL A 1 653 ? 6.490 50.635 -27.166 1.00 75.12 653 VAL A CA 1
ATOM 5183 C C . VAL A 1 653 ? 7.881 50.343 -27.730 1.00 75.12 653 VAL A C 1
ATOM 5185 O O . VAL A 1 653 ? 8.269 49.184 -27.877 1.00 75.12 653 VAL A O 1
ATOM 5188 N N . ASN A 1 654 ? 8.640 51.398 -28.045 1.00 80.75 654 ASN A N 1
ATOM 5189 C CA . ASN A 1 654 ? 10.026 51.263 -28.499 1.00 80.75 654 ASN A CA 1
ATOM 5190 C C . ASN A 1 654 ? 10.917 50.805 -27.340 1.00 80.75 654 ASN A C 1
ATOM 5192 O O . ASN A 1 654 ? 10.994 51.475 -26.306 1.00 80.75 654 ASN A O 1
ATOM 5196 N N . VAL A 1 655 ? 11.623 49.698 -27.539 1.00 79.12 655 VAL A N 1
ATOM 5197 C CA . VAL A 1 655 ? 12.548 49.143 -26.549 1.00 79.12 655 VAL A CA 1
ATOM 5198 C C . VAL A 1 655 ? 13.928 49.770 -26.740 1.00 79.12 655 VAL A C 1
ATOM 5200 O O . VAL A 1 655 ? 14.465 49.784 -27.848 1.00 79.12 655 VAL A O 1
ATOM 5203 N N . LYS A 1 656 ? 14.512 50.306 -25.663 1.00 78.69 656 LYS A N 1
ATOM 5204 C CA . LYS A 1 656 ? 15.880 50.836 -25.696 1.00 78.69 656 LYS A CA 1
ATOM 5205 C C . LYS A 1 656 ? 16.916 49.697 -25.618 1.00 78.69 656 LYS A C 1
ATOM 5207 O O . LYS A 1 656 ? 16.638 48.690 -24.964 1.00 78.69 656 LYS A O 1
ATOM 5212 N N . PRO A 1 657 ? 18.105 49.837 -26.239 1.00 77.00 657 PRO A N 1
ATOM 5213 C CA . PRO A 1 657 ? 19.087 48.753 -26.305 1.00 77.00 657 PRO A CA 1
ATOM 5214 C C . PRO A 1 657 ? 19.585 48.225 -24.951 1.00 77.00 657 PRO A C 1
ATOM 5216 O O . PRO A 1 657 ? 19.879 47.046 -24.815 1.00 77.00 657 PRO A O 1
ATOM 5219 N N . ASP A 1 658 ? 19.642 49.074 -23.932 1.00 74.88 658 ASP A N 1
ATOM 5220 C CA . ASP A 1 658 ? 20.013 48.731 -22.555 1.00 74.88 658 ASP A CA 1
ATOM 5221 C C . ASP A 1 658 ? 18.994 47.815 -21.853 1.00 74.88 658 ASP A C 1
ATOM 5223 O O . ASP A 1 658 ? 19.360 47.058 -20.959 1.00 74.88 658 ASP A O 1
ATOM 5227 N N . MET A 1 659 ? 17.735 47.809 -22.300 1.00 69.62 659 MET A N 1
ATOM 5228 C CA . MET A 1 659 ? 16.667 46.960 -21.753 1.00 69.62 659 MET A CA 1
ATOM 5229 C C . MET A 1 659 ? 16.526 45.613 -22.482 1.00 69.62 659 MET A C 1
ATOM 5231 O O . MET A 1 659 ? 15.743 44.759 -22.063 1.00 69.62 659 MET A O 1
ATOM 5235 N N . LEU A 1 660 ? 17.276 45.402 -23.569 1.00 73.31 660 LEU A N 1
ATOM 5236 C CA . LEU A 1 660 ? 17.141 44.238 -24.450 1.00 73.31 660 LEU A CA 1
ATOM 5237 C C . LEU A 1 660 ? 17.345 42.908 -23.738 1.00 73.31 660 LEU A C 1
ATOM 5239 O O . LEU A 1 660 ? 16.501 42.030 -23.857 1.00 73.31 660 LEU A O 1
ATOM 5243 N N . GLN A 1 661 ? 18.431 42.766 -22.977 1.00 68.94 661 GLN A N 1
ATOM 5244 C CA . GLN A 1 661 ? 18.728 41.519 -22.265 1.00 68.94 661 GLN A CA 1
ATOM 5245 C C . GLN A 1 661 ? 17.735 41.236 -21.128 1.00 68.94 661 GLN A C 1
ATOM 5247 O O . GLN A 1 661 ? 17.590 40.090 -20.718 1.00 68.94 661 GLN A O 1
ATOM 5252 N N . HIS A 1 662 ? 17.026 42.255 -20.631 1.00 68.94 662 HIS A N 1
ATOM 5253 C CA . HIS A 1 662 ? 15.982 42.077 -19.619 1.00 68.94 662 HIS A CA 1
ATOM 5254 C C . HIS A 1 662 ? 14.654 41.607 -20.215 1.00 68.94 662 HIS A C 1
ATOM 5256 O O . HIS A 1 662 ? 13.908 40.897 -19.551 1.00 68.94 662 HIS A O 1
ATOM 5262 N N . ILE A 1 663 ? 14.349 42.005 -21.450 1.00 69.94 663 ILE A N 1
ATOM 5263 C CA . ILE A 1 663 ? 13.098 41.642 -22.127 1.00 69.94 663 ILE A CA 1
ATOM 5264 C C . ILE A 1 663 ? 13.277 40.341 -22.917 1.00 69.94 663 ILE A C 1
ATOM 5266 O O . ILE A 1 663 ? 12.398 39.482 -22.885 1.00 69.94 663 ILE A O 1
ATOM 5270 N N . PHE A 1 664 ? 14.432 40.187 -23.567 1.00 74.25 664 PHE A N 1
ATOM 5271 C CA . PHE A 1 664 ? 14.827 39.049 -24.394 1.00 74.25 664 PHE A CA 1
ATOM 5272 C C . PHE A 1 664 ? 16.189 38.494 -23.924 1.00 74.25 664 PHE A C 1
ATOM 5274 O O . PHE A 1 664 ? 17.204 38.664 -24.610 1.00 74.25 664 PHE A O 1
ATOM 5281 N N . PRO A 1 665 ? 16.251 37.831 -22.753 1.00 67.56 665 PRO A N 1
ATOM 5282 C CA . PRO A 1 665 ? 17.490 37.268 -22.191 1.00 67.56 665 PRO A CA 1
ATOM 5283 C C . PRO A 1 665 ? 18.169 36.214 -23.079 1.00 67.56 665 PRO A C 1
ATOM 5285 O O . PRO A 1 665 ? 19.329 35.873 -22.869 1.00 67.56 665 PRO A O 1
ATOM 5288 N N . GLN A 1 666 ? 17.452 35.697 -24.073 1.00 68.12 666 GLN A N 1
ATOM 5289 C CA . GLN A 1 666 ? 17.927 34.737 -25.063 1.00 68.12 666 GLN A CA 1
ATOM 5290 C C . GLN A 1 666 ? 18.886 35.327 -26.113 1.00 68.12 666 GLN A C 1
ATOM 5292 O O . GLN A 1 666 ? 19.478 34.563 -26.877 1.00 68.12 666 GLN A O 1
ATOM 5297 N N . LEU A 1 667 ? 19.053 36.655 -26.177 1.00 74.75 667 LEU A N 1
ATOM 5298 C CA . LEU A 1 667 ? 19.959 37.315 -27.123 1.00 74.75 667 LEU A CA 1
ATOM 5299 C C . LEU A 1 667 ? 21.340 37.569 -26.499 1.00 74.75 667 LEU A C 1
ATOM 5301 O O . LEU A 1 667 ? 21.468 38.235 -25.471 1.00 74.75 667 LEU A O 1
ATOM 5305 N N . SER A 1 668 ? 22.389 37.093 -27.170 1.00 71.38 668 SER A N 1
ATOM 5306 C CA . SER A 1 668 ? 23.790 37.366 -26.839 1.00 71.38 668 SER A CA 1
ATOM 5307 C C . SER A 1 668 ? 24.416 38.317 -27.857 1.00 71.38 668 SER A C 1
ATOM 5309 O O . SER A 1 668 ? 24.373 38.068 -29.065 1.00 71.38 668 SER A O 1
ATOM 5311 N N . PHE A 1 669 ? 25.024 39.398 -27.365 1.00 74.19 669 PHE A N 1
ATOM 5312 C CA . PHE A 1 669 ? 25.661 40.441 -28.173 1.00 74.19 669 PHE A CA 1
ATOM 5313 C C . PHE A 1 669 ? 27.182 40.361 -28.029 1.00 74.19 669 PHE A C 1
ATOM 5315 O O . PHE A 1 669 ? 27.690 40.229 -26.918 1.00 74.19 669 PHE A O 1
ATOM 5322 N N . ILE A 1 670 ? 27.908 40.473 -29.144 1.00 66.75 670 ILE A N 1
ATOM 5323 C CA . ILE A 1 670 ? 29.364 40.246 -29.180 1.00 66.75 670 ILE A CA 1
ATOM 5324 C C . ILE A 1 670 ? 30.142 41.390 -28.502 1.00 66.75 670 ILE A C 1
ATOM 5326 O O . ILE A 1 670 ? 31.139 41.136 -27.833 1.00 66.75 670 ILE A O 1
ATOM 5330 N N . ASN A 1 671 ? 29.673 42.640 -28.629 1.00 63.25 671 ASN A N 1
ATOM 5331 C CA . ASN A 1 671 ? 30.402 43.825 -28.151 1.00 63.25 671 ASN A CA 1
ATOM 5332 C C . ASN A 1 671 ? 29.635 44.639 -27.090 1.00 63.25 671 ASN A C 1
ATOM 5334 O O . ASN A 1 671 ? 30.164 44.887 -26.008 1.00 63.25 671 ASN A O 1
ATOM 5338 N N . LYS A 1 672 ? 28.404 45.087 -27.393 1.00 69.88 672 LYS A N 1
ATOM 5339 C CA . LYS A 1 672 ? 27.508 45.856 -26.500 1.00 69.88 672 LYS A CA 1
ATOM 5340 C C . LYS A 1 672 ? 26.040 45.612 -26.881 1.00 69.88 672 LYS A C 1
ATOM 5342 O O . LYS A 1 672 ? 25.799 45.287 -28.044 1.00 69.88 672 LYS A O 1
ATOM 5347 N N . PRO A 1 673 ? 25.070 45.811 -25.964 1.00 69.94 673 PRO A N 1
ATOM 5348 C CA . PRO A 1 673 ? 23.653 45.762 -26.310 1.00 69.94 673 PRO A CA 1
ATOM 5349 C C . PRO A 1 673 ? 23.369 46.774 -27.423 1.00 69.94 673 PRO A C 1
ATOM 5351 O O . PRO A 1 673 ? 23.564 47.978 -27.250 1.00 69.94 673 PRO A O 1
ATOM 5354 N N . CYS A 1 674 ? 22.963 46.278 -28.584 1.00 76.81 674 CYS A N 1
ATOM 5355 C CA . CYS A 1 674 ? 22.616 47.076 -29.753 1.00 76.81 674 CYS A CA 1
ATOM 5356 C C . CYS A 1 674 ? 21.231 46.672 -30.241 1.00 76.81 674 CYS A C 1
ATOM 5358 O O . CYS A 1 674 ? 20.741 45.602 -29.896 1.00 76.81 674 CYS A O 1
ATOM 5360 N N . ASN A 1 675 ? 20.574 47.535 -31.014 1.00 82.31 675 ASN A N 1
ATOM 5361 C CA . ASN A 1 675 ? 19.254 47.214 -31.535 1.00 82.31 675 ASN A CA 1
ATOM 5362 C C . ASN A 1 675 ? 19.359 46.054 -32.548 1.00 82.31 675 ASN A C 1
ATOM 5364 O O . ASN A 1 675 ? 19.956 46.263 -33.602 1.00 82.31 675 ASN A O 1
ATOM 5368 N N . PRO A 1 676 ? 18.765 44.876 -32.280 1.00 79.81 676 PRO A N 1
ATOM 5369 C CA . PRO A 1 676 ? 18.848 43.723 -33.178 1.00 79.81 676 PRO A CA 1
ATOM 5370 C C . PRO A 1 676 ? 18.177 43.960 -34.542 1.00 79.81 676 PRO A C 1
ATOM 5372 O O . PRO A 1 676 ? 18.464 43.237 -35.489 1.00 79.81 676 PRO A O 1
ATOM 5375 N N . CYS A 1 677 ? 17.330 44.989 -34.666 1.00 81.31 677 CYS A N 1
ATOM 5376 C CA . CYS A 1 677 ? 16.715 45.402 -35.929 1.00 81.31 677 CYS A CA 1
ATOM 5377 C C . CYS A 1 677 ? 17.627 46.294 -36.799 1.00 81.31 677 CYS A C 1
ATOM 5379 O O . CYS A 1 677 ? 17.226 46.695 -37.891 1.00 81.31 677 CYS A O 1
ATOM 5381 N N . ASP A 1 678 ? 18.814 46.678 -36.312 1.00 80.50 678 ASP A N 1
ATOM 5382 C CA . ASP A 1 678 ? 19.795 47.457 -37.073 1.00 80.50 678 ASP A CA 1
ATOM 5383 C C . ASP A 1 678 ? 20.767 46.529 -37.816 1.00 80.50 678 ASP A C 1
ATOM 5385 O O . ASP A 1 678 ? 21.316 45.591 -37.239 1.00 80.50 678 ASP A O 1
ATOM 5389 N N . LYS A 1 679 ? 21.028 46.816 -39.095 1.00 73.12 679 LYS A N 1
ATOM 5390 C CA . LYS A 1 679 ? 21.857 45.973 -39.972 1.00 73.12 679 LYS A CA 1
ATOM 5391 C C . LYS A 1 679 ? 23.319 45.884 -39.529 1.00 73.12 679 LYS A C 1
ATOM 5393 O O . LYS A 1 679 ? 24.003 44.949 -39.926 1.00 73.12 679 LYS A O 1
ATOM 5398 N N . SER A 1 680 ? 23.802 46.836 -38.730 1.00 74.88 680 SER A N 1
ATOM 5399 C CA . SER A 1 680 ? 25.157 46.807 -38.161 1.00 74.88 680 SER A CA 1
ATOM 5400 C C . SER A 1 680 ? 25.252 46.115 -36.794 1.00 74.88 680 SER A C 1
ATOM 5402 O O . SER A 1 680 ? 26.335 46.081 -36.213 1.00 74.88 680 SER A O 1
ATOM 5404 N N . CYS A 1 681 ? 24.143 45.614 -36.236 1.00 77.38 681 CYS A N 1
ATOM 5405 C CA . CYS A 1 681 ? 24.126 44.952 -34.932 1.00 77.38 681 CYS A CA 1
ATOM 5406 C C . CYS A 1 681 ? 24.328 43.439 -35.083 1.00 77.38 681 CYS A C 1
ATOM 5408 O O . CYS A 1 681 ? 23.446 42.718 -35.548 1.00 77.38 681 CYS A O 1
ATOM 5410 N N . GLU A 1 682 ? 25.485 42.942 -34.649 1.00 75.62 682 GLU A N 1
ATOM 5411 C CA . GLU A 1 682 ? 25.771 41.508 -34.637 1.00 75.62 682 GLU A CA 1
ATOM 5412 C C . GLU A 1 682 ? 25.357 40.868 -33.307 1.00 75.62 682 GLU A C 1
ATOM 5414 O O . GLU A 1 682 ? 25.903 41.169 -32.239 1.00 75.62 682 GLU A O 1
ATOM 5419 N N . TYR A 1 683 ? 24.391 39.951 -33.384 1.00 76.94 683 TYR A N 1
ATOM 5420 C CA . TYR A 1 683 ? 23.893 39.187 -32.245 1.00 76.94 683 TYR A CA 1
ATOM 5421 C C . TYR A 1 683 ? 23.655 37.711 -32.596 1.00 76.94 683 TYR A C 1
ATOM 5423 O O . TYR A 1 683 ? 23.478 37.317 -33.758 1.00 76.94 683 TYR A O 1
ATOM 5431 N N . SER A 1 684 ? 23.650 36.883 -31.556 1.00 66.94 684 SER A N 1
ATOM 5432 C CA . SER A 1 684 ? 23.405 35.442 -31.620 1.00 66.94 684 SER A CA 1
ATOM 5433 C C . SER A 1 684 ? 22.318 35.041 -30.625 1.00 66.94 684 SER A C 1
ATOM 5435 O O . SER A 1 684 ? 22.136 35.691 -29.597 1.00 66.94 684 SER A O 1
ATOM 5437 N N . ILE A 1 685 ? 21.571 33.986 -30.941 1.00 66.50 685 ILE A N 1
ATOM 5438 C CA . ILE A 1 685 ? 20.558 33.415 -30.046 1.00 66.50 685 ILE A CA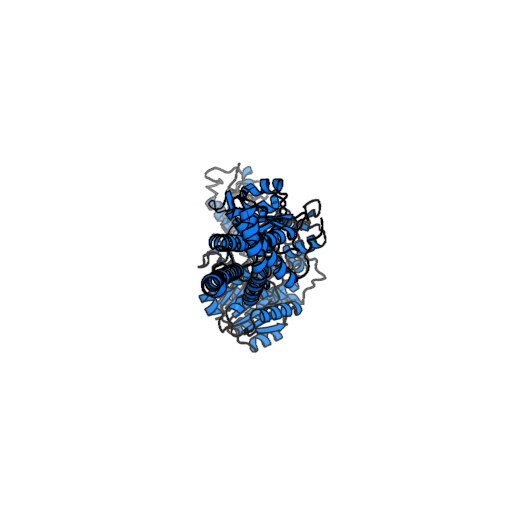 1
ATOM 5439 C C . ILE A 1 685 ? 21.247 32.318 -29.228 1.00 66.50 685 ILE A C 1
ATOM 5441 O O . ILE A 1 685 ? 21.911 31.453 -29.803 1.00 66.50 685 ILE A O 1
ATOM 5445 N N . ILE A 1 686 ? 21.137 32.375 -27.900 1.00 61.59 686 ILE A N 1
ATOM 5446 C CA . ILE A 1 686 ? 21.776 31.407 -26.998 1.00 61.59 686 ILE A CA 1
ATOM 5447 C C . ILE A 1 686 ? 21.015 30.073 -27.079 1.00 61.59 686 ILE A C 1
ATOM 5449 O O . ILE A 1 686 ? 19.853 29.985 -26.691 1.00 61.59 686 ILE A O 1
ATOM 5453 N N . GLU A 1 687 ? 21.680 29.034 -27.587 1.00 52.69 687 GLU A N 1
ATOM 5454 C CA . GLU A 1 687 ? 21.075 27.747 -27.976 1.00 52.69 687 GLU A CA 1
ATOM 5455 C C . GLU A 1 687 ? 20.665 26.840 -26.804 1.00 52.69 687 GLU A C 1
ATOM 5457 O O . GLU A 1 687 ? 19.827 25.963 -26.971 1.00 52.69 687 GLU A O 1
ATOM 5462 N N . THR A 1 688 ? 21.192 27.032 -25.593 1.00 45.75 688 THR A N 1
ATOM 5463 C CA . THR A 1 688 ? 21.058 26.034 -24.513 1.00 45.75 688 THR A CA 1
ATOM 5464 C C . THR A 1 688 ? 19.658 25.897 -23.893 1.00 45.75 688 THR A C 1
ATOM 5466 O O . THR A 1 688 ? 19.506 25.139 -22.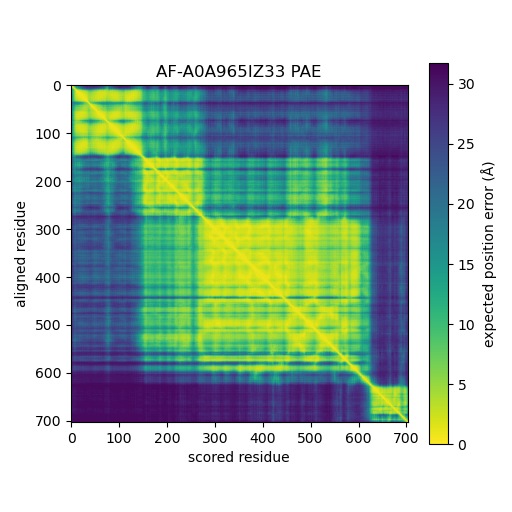936 1.00 45.75 688 THR A O 1
ATOM 5469 N N . LYS A 1 689 ? 18.620 26.584 -24.401 1.00 43.69 689 LYS A N 1
ATOM 5470 C CA . LYS A 1 689 ? 17.238 26.481 -23.877 1.00 43.69 689 LYS A CA 1
ATOM 5471 C C . LYS A 1 689 ? 16.093 26.555 -24.900 1.00 43.69 689 LYS A C 1
ATOM 5473 O O . LYS A 1 689 ? 14.941 26.529 -24.471 1.00 43.69 689 LYS A O 1
ATOM 5478 N N . LEU A 1 690 ? 16.352 26.652 -26.206 1.00 45.31 690 LEU A N 1
ATOM 5479 C CA . LEU A 1 690 ? 15.295 26.896 -27.201 1.00 45.31 690 LEU A CA 1
ATOM 5480 C C . LEU A 1 690 ? 15.261 25.783 -28.259 1.00 45.31 690 LEU A C 1
ATOM 5482 O O . LEU A 1 690 ? 16.191 25.646 -29.042 1.00 45.31 690 LEU A O 1
ATOM 5486 N N . ILE A 1 691 ? 14.183 24.995 -28.268 1.00 47.91 691 ILE A N 1
ATOM 5487 C CA . ILE A 1 691 ? 13.920 23.867 -29.180 1.00 47.91 691 ILE A CA 1
ATOM 5488 C C . ILE A 1 691 ? 12.650 24.123 -30.041 1.00 47.91 691 ILE A C 1
ATOM 5490 O O . ILE A 1 691 ? 12.412 23.404 -31.009 1.00 47.91 691 ILE A O 1
ATOM 5494 N N . THR A 1 692 ? 11.828 25.149 -29.752 1.00 50.09 692 THR A N 1
ATOM 5495 C CA . THR A 1 692 ? 10.607 25.489 -30.537 1.00 50.09 692 THR A CA 1
ATOM 5496 C C . THR A 1 692 ? 10.304 26.998 -30.610 1.00 50.09 692 THR A C 1
ATOM 5498 O O . THR A 1 692 ? 10.726 27.752 -29.731 1.00 50.09 692 THR A O 1
ATOM 5501 N N . GLU A 1 693 ? 9.528 27.417 -31.631 1.00 43.31 693 GLU A N 1
ATOM 5502 C CA . GLU A 1 693 ? 9.063 28.804 -31.891 1.00 43.31 693 GLU A CA 1
ATOM 5503 C C . GLU A 1 693 ? 8.486 29.508 -30.644 1.00 43.31 693 GLU A C 1
ATOM 5505 O O . GLU A 1 693 ? 8.690 30.702 -30.437 1.00 43.31 693 GLU A O 1
ATOM 5510 N N . GLU A 1 694 ? 7.812 28.776 -29.751 1.00 48.44 694 GLU A N 1
ATOM 5511 C CA . GLU A 1 694 ? 7.128 29.362 -28.591 1.00 48.44 694 GLU A CA 1
ATOM 5512 C C . GLU A 1 694 ? 8.040 29.843 -27.461 1.00 48.44 694 GLU A C 1
ATOM 5514 O O . GLU A 1 694 ? 7.577 30.534 -26.550 1.00 48.44 694 GLU A O 1
ATOM 5519 N N . GLN A 1 695 ? 9.321 29.485 -27.486 1.00 50.38 695 GLN A N 1
ATOM 5520 C CA . GLN A 1 695 ? 10.238 29.776 -26.389 1.00 50.38 695 GLN A CA 1
ATOM 5521 C C . GLN A 1 695 ? 10.996 31.102 -26.584 1.00 50.38 695 GLN A C 1
ATOM 5523 O O . GLN A 1 695 ? 11.675 31.571 -25.671 1.00 50.38 695 GLN A O 1
ATOM 5528 N N . MET A 1 696 ? 10.829 31.765 -27.733 1.00 53.88 696 MET A N 1
ATOM 5529 C CA . MET A 1 696 ? 11.396 33.087 -28.018 1.00 53.88 696 MET A CA 1
ATOM 5530 C C . MET A 1 696 ? 10.484 34.236 -27.543 1.00 53.88 696 MET A C 1
ATOM 5532 O O . MET A 1 696 ? 10.404 35.282 -28.181 1.00 53.88 696 MET A O 1
ATOM 5536 N N . LYS A 1 697 ? 9.777 34.060 -26.419 1.00 56.69 697 LYS A N 1
ATOM 5537 C CA . LYS A 1 697 ? 8.810 35.046 -25.913 1.00 56.69 697 LYS A CA 1
ATOM 5538 C C . LYS A 1 697 ? 9.472 36.051 -24.953 1.00 56.69 697 LYS A C 1
ATOM 5540 O O . LYS A 1 697 ? 10.357 35.676 -24.181 1.00 56.69 697 LYS A O 1
ATOM 5545 N N . PRO A 1 698 ? 9.065 37.329 -24.984 1.00 56.97 698 PRO A N 1
ATOM 5546 C CA . PRO A 1 698 ? 9.518 38.332 -24.026 1.00 56.97 698 PRO A CA 1
ATOM 5547 C C . PRO A 1 698 ? 9.049 37.990 -22.607 1.00 56.97 698 PRO A C 1
ATOM 5549 O O . PRO A 1 698 ? 7.948 37.466 -22.419 1.00 56.97 698 PRO A O 1
ATOM 5552 N N . ILE A 1 699 ? 9.847 38.324 -21.589 1.00 61.50 699 ILE A N 1
ATOM 5553 C CA . ILE A 1 699 ? 9.432 38.150 -20.188 1.00 61.50 699 ILE A CA 1
ATOM 5554 C C . ILE A 1 699 ? 8.164 38.998 -19.940 1.00 61.50 699 ILE A C 1
ATOM 5556 O O . ILE A 1 699 ? 8.147 40.211 -20.172 1.00 61.50 699 ILE A O 1
ATOM 5560 N N . SER A 1 700 ? 7.064 38.363 -19.507 1.00 53.06 700 SER A N 1
ATOM 5561 C CA . SER A 1 700 ? 5.762 39.034 -19.318 1.00 53.06 700 SER A CA 1
ATOM 5562 C C . SER A 1 700 ? 5.719 39.956 -18.095 1.00 53.06 700 SER A C 1
ATOM 5564 O O . SER A 1 700 ? 4.805 40.774 -17.980 1.00 53.06 700 SER A O 1
ATOM 5566 N N . THR A 1 701 ? 6.728 39.874 -17.231 1.00 49.56 701 THR A N 1
ATOM 5567 C CA . THR A 1 701 ? 6.893 40.685 -16.027 1.00 49.56 701 THR A CA 1
ATOM 5568 C C . THR A 1 701 ? 8.054 41.661 -16.200 1.00 49.56 701 THR A C 1
ATOM 5570 O O . THR A 1 701 ? 9.216 41.304 -16.014 1.00 49.56 701 THR A O 1
ATOM 5573 N N . LEU A 1 702 ? 7.739 42.908 -16.530 1.00 35.25 702 LEU A N 1
ATOM 5574 C CA . LEU A 1 702 ? 8.548 44.038 -16.074 1.00 35.25 702 LEU A CA 1
ATOM 5575 C C . LEU A 1 702 ? 7.887 44.568 -14.788 1.00 35.25 702 LEU A C 1
ATOM 5577 O O . LEU A 1 702 ? 6.668 44.409 -14.667 1.00 35.25 702 LEU A O 1
ATOM 5581 N N . PRO A 1 703 ? 8.641 45.133 -13.829 1.00 39.81 703 PRO A N 1
ATOM 5582 C CA . PRO A 1 703 ? 8.038 45.904 -12.745 1.00 39.81 703 PRO A CA 1
ATOM 5583 C C . PRO A 1 703 ? 7.181 47.061 -13.272 1.00 39.81 703 PRO A C 1
ATOM 5585 O O . PRO A 1 703 ? 7.519 47.613 -14.349 1.00 39.81 703 PRO A O 1
#

Solvent-accessible surface area (backbone atoms only — not comparable to full-atom values): 38911 Å² total; per-residue (Å²): 141,84,90,74,82,74,88,59,83,78,57,49,67,58,46,46,52,51,52,52,50,48,40,50,51,18,44,52,50,19,51,46,64,72,42,70,83,69,66,52,73,66,60,51,52,56,52,46,63,48,41,68,72,36,48,63,55,50,53,51,48,47,49,52,39,39,57,76,56,44,57,49,72,60,57,51,70,68,71,48,78,66,55,53,53,38,47,50,53,33,48,50,52,41,47,50,51,50,51,53,50,12,53,49,33,29,78,75,72,77,68,47,61,58,60,59,69,69,38,49,56,42,19,44,53,40,28,51,52,50,56,54,47,54,38,51,51,49,27,50,55,51,59,56,72,65,57,74,89,66,89,53,46,26,26,34,31,37,27,70,51,71,53,23,53,51,50,50,54,34,39,66,66,36,86,84,49,63,49,38,77,68,34,29,25,35,88,52,72,88,51,37,77,40,66,61,98,86,30,46,25,33,49,72,86,47,44,69,60,47,32,72,75,59,58,41,48,34,38,34,40,31,59,84,83,67,58,33,67,59,49,28,50,54,48,49,58,31,52,77,65,68,24,44,58,30,32,56,63,59,81,89,72,32,64,95,81,45,80,56,60,86,61,51,37,72,62,54,72,68,63,54,69,36,69,81,83,85,88,75,64,60,68,58,42,34,71,71,38,40,66,28,31,34,38,29,32,19,22,43,37,59,62,20,38,34,35,51,58,60,50,60,76,38,53,35,57,30,41,34,36,28,22,63,54,59,68,51,39,52,53,51,52,52,50,45,48,71,77,39,74,85,64,47,66,46,84,41,76,44,57,63,68,40,58,72,61,49,50,53,51,58,72,75,44,85,44,40,35,37,40,41,49,56,62,72,76,58,50,70,61,20,50,66,34,50,56,58,31,38,44,43,28,27,50,14,45,48,48,54,52,50,51,37,50,76,64,63,15,50,33,39,33,37,65,53,41,48,49,35,58,85,45,70,36,53,34,23,39,23,45,35,52,30,48,53,53,49,44,60,45,33,91,77,45,86,25,21,30,29,35,39,31,39,68,47,50,54,81,30,83,94,35,71,57,60,50,42,54,53,25,55,75,70,55,41,56,36,79,43,41,49,81,81,26,35,45,35,58,42,46,45,66,58,52,34,52,51,50,48,51,50,54,57,72,51,82,42,50,50,37,35,30,42,66,47,79,75,69,40,44,53,52,60,51,50,54,50,54,40,45,73,68,76,42,48,81,80,77,61,33,44,79,41,76,71,48,76,57,80,62,59,71,54,64,72,75,78,80,68,45,83,89,52,37,41,86,53,98,46,93,54,40,29,36,49,70,70,82,85,74,58,77,71,45,55,57,54,52,52,52,54,60,68,45,46,84,80,58,57,74,88,79,51,62,55,71,63,50,53,53,53,50,48,54,52,39,44,54,58,77,46,69,75,68,65,75,67,60,58,54,52,53,52,49,52,48,51,43,66,76,31,28,64,71,78,38,41,43,56,96,89,39,80,60,56,39,88,51,40,55,75,38,41,66,52,56,45,54,84,87,58,74,52,53,78,43,33,95,86,41,68,68,47,73,58,66,95,81,60,91,56,86,81,67,80,60,61,57,90,76,72,136

Radius of gyration: 41.33 Å; Cα contacts (8 Å, |Δi|>4): 1073; chains: 1; bounding box: 101×84×112 Å

Nearest PDB structures (foldseek):
  5bjy-assembly1_B  TM=9.350E-01  e=6.016E-34  Campylobacter jejuni
  5bjv-assembly1_B  TM=9.365E-01  e=9.591E-34  Campylobacter jejuni
  5bju-assembly1_B  TM=9.386E-01  e=2.087E-33  Campylobacter jejuni
  5bjw-assembly1_B  TM=9.589E-01  e=1.349E-32  Campylobacter jejuni
  5bjx-assembly1_A  TM=9.355E-01  e=3.328E-33  Campylobacter jejuni

pLDDT: mean 82.73, std 14.77, range [28.41, 98.81]

Mean predicted aligned error: 16.41 Å

Sequence (703 aa):
MNFLSFKSRTPRWIVVVADLTIAAMALGIAYLLRFDMMADQETVNKEWNQLSKSIWLFFLVKFIVFYLLKIHQGLLRHTSTEDLKRIFFAVLLSSMLFFIGGYARYFFYDGFYLFPTSVLIMEFMASFVFLVGSRFTVKLSYLESKKSTEKKESVVIFGAGISGLITKKTIEQDTKNNQEVVAFIDDNKKLVGNRIEGIKVYQLDDLAHLVKQFNIKQCIIAVQQINSDRQREIANTCLTNGVAIKKVPNAKSWINGSFSAKQITQINIEDLLGREAITLNIDKIRSDLEGKIILVSGAAGSIGSGLCREIASFNPKLLVLLDQAESPLYDIQHELKELHPSLNYEIVVGDICNEERMNKLFNAFPFDVVFHAAAYKHVPMMELNPAEAALNNIKGTKILADLALGHDVKKFVMISTDKAVNPTNVMGASKRIAEIYTQSLKNKSKTKFITTRFGNVLGSNGSVIPLFEKQIRNGGPITVTDERITRFFMTIPEACQLVMEAGTMGNGGEIFVFEMGEPVKIVDLAKKMISLSNLELGKDIEIKYTGLRPGEKLYEELLANEENTLPTHHSKILIAKTRVSDTSSIDLIHDLIALIPSQKNMETKPLKYSEYFDLYLDEIAFPKIPAKDAKEELKEQFNKEYCDGNKLKYKNVNVKPDMLQHIFPQLSFINKPCNPCDKSCEYSIIETKLITEEQMKPISTLP

Secondary structure (DSSP, 8-state):
-------S---HHHHHHHHHHHHHHHHHHHHHHHTTTT--HHHHHHHHHHHHHHHHHHHHHHHHHHHHTTGGGS-GGG--HHHHHHHHHHHHHHHHHHHHHHHHHIIIIIS--SS-HHHHHHHHHHHHHHHHHHHHHHHHHHHHHTS--S-PEEEEEE--SHHHHHHHHHHHH-TT--EEEEEEE-S-TTTTT-EETTEEEE-GGGHHHHHHHHT--EEEE--SS--HHHHHHHHHHHHHTT-EEEEPPPGGG-GGG---GGG-EEPPHHHHH--PPP---HHHHHHHHTT-EEEEETTTSHHHHHHHHHHHTT--SEEEEEES-HHHHHHHHHHHHHH-TT--EEEEE--TT-HHHHHHHHHH---SEEEE------HHHHHH-HHHHHIIIIIHHHHHHHHHHHTT-SEEEEEEEGGGSS--SHHHHHHHHHHHHHHHTGGG-SSEEEEEEE-EETT-TTSHHHHHHHHHHTT--EEES-TT-EE-EE-HHHHHHHHHHHHHH--SS-EEEE---S-EEHHHHHHHHHHHTT--BTTTB-EEE--PPTT--SS---S--TTTEEE-SSTTEEEE--PPPPTHHHHHHHHHHHHGGG--TTTS-HHHHHHHHHHHHHHHHS----TTHHHHHHHHHHHHHHBSSS-BEETTEEPPGGGHHHH-TTEEESSS---TTSTT--EEE-GGG--SGGG-PPPS---